Protein AF-A0AA38Y0Q6-F1 (afdb_monomer_lite)

InterPro domains:
  IPR004215 Prokaryotic glutathione synthetase, N-terminal [PF02951] (3-121)
  IPR004218 Prokaryotic glutathione synthetase, ATP-binding [PF02955] (125-298)
  IPR006260 TonB/TolA, C-terminal [TIGR01352] (517-592)
  IPR006284 Glutathione synthetase, prokaryotic [MF_00162] (1-319)
  IPR006284 Glutathione synthetase, prokaryotic [TIGR01380] (3-305)
  IPR011761 ATP-grasp fold [PS50975] (125-311)
  IPR013815 ATP-grasp fold, subdomain 1 [G3DSA:3.30.1490.20] (138-202)
  IPR016185 Pre-ATP-grasp domain superfamily [SSF52440] (3-123)
  IPR037682 TonB, C-terminal [PF03544] (515-583)
  IPR037682 TonB, C-terminal [PS52015] (503-601)

Foldseek 3Di:
DAFEEEEDEDPPVPDDCLWAPVLLLQVLSVVVVHWYKYFDHVQWDADPLFTKTFIWTKDADSDPVAGIDTHHTDIDTAAARYEYEQAYDDQCDPVVLVSLVSVVSSLVRHYAYAQNSVCVVVDQFQVLQVVPVVQAADKDKFLDLVVLQVVQAVLQWKWKAFSRDDQCPLTDIDHPPDPCSSVSSCVRSVNSVGIMMIGRDDPLCQVAWWKWKAALLHTDQKTWGQHDDDPDSDSGVSNVTDTDIDGDDPLNRVSSNVNSVVCNVNRLRIWIWTDRDNHTRTIHSRNDIDQSVNCVVPVDSPSPPCSNNVDRSPCPPPPPPVVVVVVVVVVVVVVVVCCVVVVDDDDDDDDDDDDDDDDDDDDDDDDDDDDDDDDDDDDDDDDDDDDDDDDDDDDDDDDDDDDDPDDDPDDDPPDPDDPDDDPPDDDPDDDDDDDDDDDDDDDDDDDPDDDDPDDPQDPVRVVVVVVVVVVVVVVVVVVVVVPDAAEDEDEPPDPDPQCPVQVVQQQVLLQVLLLVQQDPVLLVVLDKFKWKKKWKAFQQQDTPDIDTPDDRVDVVVRVSSVVSSVVSPRGDGRDDDPRNGGIYIYIWMWIQGSNSGIHTPD

Structure (mmCIF, N/CA/C/O backbone):
data_AF-A0AA38Y0Q6-F1
#
_entry.id   AF-A0AA38Y0Q6-F1
#
loop_
_atom_site.group_PDB
_atom_site.id
_atom_site.type_symbol
_atom_site.label_atom_id
_atom_site.label_alt_id
_atom_site.label_comp_id
_atom_site.label_asym_id
_atom_site.label_entity_id
_atom_site.label_seq_id
_atom_site.pdbx_PDB_ins_code
_atom_site.Cartn_x
_atom_site.Cartn_y
_atom_site.Cartn_z
_atom_site.occupancy
_atom_site.B_iso_or_equiv
_atom_site.auth_seq_id
_atom_site.auth_comp_id
_atom_site.auth_asym_id
_atom_site.auth_atom_id
_atom_site.pdbx_PDB_model_num
ATOM 1 N N . MET A 1 1 ? 2.852 1.461 -31.809 1.00 64.88 1 MET A N 1
ATOM 2 C CA . MET A 1 1 ? 4.323 1.323 -31.913 1.00 64.88 1 MET A CA 1
ATOM 3 C C . MET A 1 1 ? 4.788 0.421 -30.781 1.00 64.88 1 MET A C 1
ATOM 5 O O . MET A 1 1 ? 4.185 0.511 -29.717 1.00 64.88 1 MET A O 1
ATOM 9 N N . PRO A 1 2 ? 5.775 -0.463 -30.990 1.00 82.69 2 PRO A N 1
ATOM 10 C CA . PRO A 1 2 ? 6.328 -1.267 -29.904 1.00 82.69 2 PRO A CA 1
ATOM 11 C C . PRO A 1 2 ? 7.006 -0.355 -28.869 1.00 82.69 2 PRO A C 1
ATOM 13 O O . PRO A 1 2 ? 7.752 0.550 -29.238 1.00 82.69 2 PRO A O 1
ATOM 16 N N . LEU A 1 3 ? 6.704 -0.576 -27.589 1.00 90.69 3 LEU A N 1
ATOM 17 C CA . LEU A 1 3 ? 7.272 0.137 -26.445 1.00 90.69 3 LEU A CA 1
ATOM 18 C C . LEU A 1 3 ? 8.302 -0.750 -25.737 1.00 90.69 3 LEU A C 1
ATOM 20 O O . LEU A 1 3 ? 8.281 -1.975 -25.884 1.00 90.69 3 LEU A O 1
ATOM 24 N N . ASN A 1 4 ? 9.168 -0.128 -24.938 1.00 94.62 4 ASN A N 1
ATOM 25 C CA . ASN A 1 4 ? 10.014 -0.834 -23.979 1.00 94.62 4 ASN A CA 1
ATOM 26 C C . ASN A 1 4 ? 9.347 -0.790 -22.603 1.00 94.62 4 ASN A C 1
ATOM 28 O O . ASN A 1 4 ? 9.290 0.266 -21.976 1.00 94.62 4 ASN A O 1
ATOM 32 N N . VAL A 1 5 ? 8.834 -1.924 -22.139 1.00 96.44 5 VAL A N 1
ATOM 33 C CA . VAL A 1 5 ? 8.235 -2.052 -20.809 1.00 96.44 5 VAL A CA 1
ATOM 34 C C . VAL A 1 5 ? 9.319 -2.493 -19.836 1.00 96.44 5 VAL A C 1
ATOM 36 O O . VAL A 1 5 ? 9.821 -3.612 -19.912 1.00 96.44 5 VAL A O 1
ATOM 39 N N . ILE A 1 6 ? 9.688 -1.599 -18.928 1.00 97.75 6 ILE A N 1
ATOM 40 C CA . ILE A 1 6 ? 10.685 -1.825 -17.888 1.00 97.75 6 ILE A CA 1
ATOM 41 C C . ILE A 1 6 ? 9.940 -2.084 -16.581 1.00 97.75 6 ILE A C 1
ATOM 43 O O . ILE A 1 6 ? 9.161 -1.245 -16.139 1.00 97.75 6 ILE A O 1
ATOM 47 N N . VAL A 1 7 ? 10.154 -3.232 -15.947 1.00 98.12 7 VAL A N 1
ATOM 48 C CA . VAL A 1 7 ? 9.485 -3.581 -14.689 1.00 98.12 7 VAL A CA 1
ATOM 49 C C . VAL A 1 7 ? 10.453 -3.504 -13.512 1.00 98.12 7 VAL A C 1
ATOM 51 O O . VAL A 1 7 ? 11.504 -4.147 -13.509 1.00 98.12 7 VAL A O 1
ATOM 54 N N . VAL A 1 8 ? 10.075 -2.718 -12.504 1.00 98.06 8 VAL A N 1
ATOM 55 C CA . VAL A 1 8 ? 10.705 -2.683 -11.181 1.00 98.06 8 VAL A CA 1
ATOM 56 C C . VAL A 1 8 ? 9.800 -3.475 -10.248 1.00 98.06 8 VAL A C 1
ATOM 58 O O . VAL A 1 8 ? 8.698 -3.035 -9.932 1.00 98.06 8 VAL A O 1
ATOM 61 N N . MET A 1 9 ? 10.230 -4.662 -9.838 1.00 97.12 9 MET A N 1
ATOM 62 C CA . MET A 1 9 ? 9.448 -5.549 -8.977 1.00 97.12 9 MET A CA 1
ATOM 63 C C . MET A 1 9 ? 10.367 -6.393 -8.094 1.00 97.12 9 MET A C 1
ATOM 65 O O . MET A 1 9 ? 11.573 -6.489 -8.340 1.00 97.12 9 MET A O 1
ATOM 69 N N . ASP A 1 10 ? 9.786 -7.038 -7.088 1.00 95.19 10 ASP A N 1
ATOM 70 C CA . ASP A 1 10 ? 10.455 -8.080 -6.313 1.00 95.19 10 ASP A CA 1
ATOM 71 C C . ASP A 1 10 ? 10.914 -9.255 -7.203 1.00 95.19 10 ASP A C 1
ATOM 73 O O . ASP A 1 10 ? 10.505 -9.359 -8.364 1.00 95.19 10 ASP A O 1
ATOM 77 N N . PRO A 1 11 ? 11.810 -10.139 -6.721 1.00 96.62 11 PRO A N 1
ATOM 78 C CA . PRO A 1 11 ? 12.368 -11.210 -7.542 1.00 96.62 11 PRO A CA 1
ATOM 79 C C . PRO A 1 11 ? 11.303 -12.037 -8.279 1.00 96.62 11 PRO A C 1
ATOM 81 O O . PRO A 1 11 ? 10.534 -12.779 -7.665 1.00 96.62 11 PRO A O 1
ATOM 84 N N . ILE A 1 12 ? 11.313 -11.970 -9.618 1.00 96.50 12 ILE A N 1
ATOM 85 C CA . ILE A 1 12 ? 10.355 -12.684 -10.485 1.00 96.50 12 ILE A CA 1
ATOM 86 C C . ILE A 1 12 ? 10.410 -14.211 -10.293 1.00 96.50 12 ILE A C 1
ATOM 88 O O . ILE A 1 12 ? 9.438 -14.916 -10.547 1.00 96.50 12 ILE A O 1
ATOM 92 N N . ALA A 1 13 ? 11.525 -14.727 -9.771 1.00 95.44 13 ALA A N 1
ATOM 93 C CA . ALA A 1 13 ? 11.719 -16.132 -9.423 1.00 95.44 13 ALA A CA 1
ATOM 94 C C . ALA A 1 13 ? 10.832 -16.633 -8.267 1.00 95.44 13 ALA A C 1
ATOM 96 O O . ALA A 1 13 ? 10.746 -17.839 -8.043 1.00 95.44 13 ALA A O 1
ATOM 97 N N . HIS A 1 14 ? 10.213 -15.739 -7.492 1.00 93.88 14 HIS A N 1
ATOM 98 C CA . HIS A 1 14 ? 9.478 -16.099 -6.272 1.00 93.88 14 HIS A CA 1
ATOM 99 C C . HIS A 1 14 ? 7.982 -15.777 -6.331 1.00 93.88 14 HIS A C 1
ATOM 101 O O . HIS A 1 14 ? 7.264 -15.987 -5.351 1.00 93.88 14 HIS A O 1
ATOM 107 N N . ILE A 1 15 ? 7.494 -15.286 -7.471 1.00 94.31 15 ILE A N 1
ATOM 108 C CA . ILE A 1 15 ? 6.085 -14.929 -7.626 1.00 94.31 15 ILE A CA 1
ATOM 109 C C . ILE A 1 15 ? 5.192 -16.167 -7.737 1.00 94.31 15 ILE A C 1
ATOM 111 O O . ILE A 1 15 ? 5.615 -17.255 -8.124 1.00 94.31 15 ILE A O 1
ATOM 115 N N . LYS A 1 16 ? 3.901 -15.976 -7.461 1.00 92.94 16 LYS A N 1
ATOM 116 C CA . LYS A 1 16 ? 2.858 -16.967 -7.744 1.00 92.94 16 LYS A CA 1
ATOM 117 C C . LYS A 1 16 ? 2.083 -16.520 -8.976 1.00 92.94 16 LYS A C 1
ATOM 119 O O . LYS A 1 16 ? 1.148 -15.734 -8.847 1.00 92.94 16 LYS A O 1
ATOM 124 N N . ILE A 1 17 ? 2.437 -17.037 -10.152 1.00 94.06 17 ILE A N 1
ATOM 125 C CA . ILE A 1 17 ? 1.904 -16.566 -11.446 1.00 94.06 17 ILE A CA 1
ATOM 126 C C . ILE A 1 17 ? 0.370 -16.559 -11.541 1.00 94.06 17 ILE A C 1
ATOM 128 O O . ILE A 1 17 ? -0.203 -15.669 -12.160 1.00 94.06 17 ILE A O 1
ATOM 132 N N . ALA A 1 18 ? -0.299 -17.482 -10.841 1.00 89.94 18 ALA A N 1
ATOM 133 C CA . ALA A 1 18 ? -1.759 -17.571 -10.783 1.00 89.94 18 ALA A CA 1
ATOM 134 C C . ALA A 1 18 ? -2.438 -16.412 -10.023 1.00 89.94 18 ALA A C 1
ATOM 136 O O . ALA A 1 18 ? -3.653 -16.268 -10.102 1.00 89.94 18 ALA A O 1
ATOM 137 N N . LYS A 1 19 ? -1.683 -15.613 -9.260 1.00 90.00 19 LYS A N 1
ATOM 138 C CA . LYS A 1 19 ? -2.186 -14.474 -8.465 1.00 90.00 19 LYS A CA 1
ATOM 139 C C . LYS A 1 19 ? -1.477 -13.158 -8.790 1.00 90.00 19 LYS A C 1
ATOM 141 O O . LYS A 1 19 ? -1.944 -12.080 -8.424 1.00 90.00 19 LYS A O 1
ATOM 146 N N . ASP A 1 20 ? -0.327 -13.237 -9.453 1.00 94.06 20 ASP A N 1
ATOM 147 C CA . ASP A 1 20 ? 0.547 -12.094 -9.660 1.00 94.06 20 ASP A CA 1
ATOM 148 C C . ASP A 1 20 ? 0.013 -11.163 -10.760 1.00 94.06 20 ASP A C 1
ATOM 150 O O . ASP A 1 20 ? -0.147 -11.533 -11.927 1.00 94.06 20 ASP A O 1
ATOM 154 N N . THR A 1 21 ? -0.295 -9.931 -10.359 1.00 95.75 21 THR A N 1
ATOM 155 C CA . THR A 1 21 ? -0.834 -8.897 -11.252 1.00 95.75 21 THR A CA 1
ATOM 156 C C . THR A 1 21 ? 0.246 -8.301 -12.149 1.00 95.75 21 THR A C 1
ATOM 158 O O . THR A 1 21 ? -0.024 -8.015 -13.314 1.00 95.75 21 THR A O 1
ATOM 161 N N . THR A 1 22 ? 1.477 -8.172 -11.651 1.00 96.69 22 THR A N 1
ATOM 162 C CA . THR A 1 22 ? 2.618 -7.715 -12.451 1.00 96.69 22 THR A CA 1
ATOM 163 C C . THR A 1 22 ? 2.880 -8.695 -13.594 1.00 96.69 22 THR A C 1
ATOM 165 O O . THR A 1 22 ? 3.061 -8.293 -14.736 1.00 96.69 22 THR A O 1
ATOM 168 N N . PHE A 1 23 ? 2.782 -9.994 -13.332 1.00 96.94 23 PHE A N 1
ATOM 169 C CA . PHE A 1 23 ? 2.920 -11.037 -14.335 1.00 96.94 23 PHE A CA 1
ATOM 170 C C . PHE A 1 23 ? 1.796 -11.015 -15.381 1.00 96.94 23 PHE A C 1
ATOM 172 O O . PHE A 1 23 ? 2.069 -11.187 -16.566 1.00 96.94 23 PHE A O 1
ATOM 179 N N . ALA A 1 24 ? 0.548 -10.738 -14.978 1.00 95.94 24 ALA A N 1
ATOM 180 C CA . ALA A 1 24 ? -0.556 -10.521 -15.922 1.00 95.94 24 ALA A CA 1
ATOM 181 C C . ALA A 1 24 ? -0.271 -9.343 -16.877 1.00 95.94 24 ALA A C 1
ATOM 183 O O . ALA A 1 24 ? -0.475 -9.454 -18.085 1.00 95.94 24 ALA A O 1
ATOM 184 N N . MET A 1 25 ? 0.266 -8.240 -16.342 1.00 96.19 25 MET A N 1
ATOM 185 C CA . MET A 1 25 ? 0.695 -7.077 -17.127 1.00 96.19 25 MET A CA 1
ATOM 186 C C . MET A 1 25 ? 1.821 -7.418 -18.110 1.00 96.19 25 MET A C 1
ATOM 188 O O . MET A 1 25 ? 1.768 -7.002 -19.264 1.00 96.19 25 MET A O 1
ATOM 192 N N . LEU A 1 26 ? 2.812 -8.204 -17.683 1.00 96.62 26 LEU A N 1
ATOM 193 C CA . LEU A 1 26 ? 3.930 -8.620 -18.533 1.00 96.62 26 LEU A CA 1
ATOM 194 C C . LEU A 1 26 ? 3.481 -9.543 -19.673 1.00 96.62 26 LEU A C 1
ATOM 196 O O . LEU A 1 26 ? 3.907 -9.346 -20.810 1.00 96.62 26 LEU A O 1
ATOM 200 N N . LEU A 1 27 ? 2.595 -10.511 -19.404 1.00 96.12 27 LEU A N 1
ATOM 201 C CA . LEU A 1 27 ? 2.034 -11.374 -20.451 1.00 96.12 27 LEU A CA 1
ATOM 202 C C . LEU A 1 27 ? 1.291 -10.560 -21.510 1.00 96.12 27 LEU A C 1
ATOM 204 O O . LEU A 1 27 ? 1.489 -10.771 -22.705 1.00 96.12 27 LEU A O 1
ATOM 208 N N . GLU A 1 28 ? 0.457 -9.616 -21.079 1.00 95.25 28 GLU A N 1
ATOM 209 C CA . GLU A 1 28 ? -0.291 -8.756 -21.990 1.00 95.25 28 GLU A CA 1
ATOM 210 C C . GLU A 1 28 ? 0.638 -7.836 -22.796 1.00 95.25 28 GLU A C 1
ATOM 212 O O . GLU A 1 28 ? 0.472 -7.710 -24.010 1.00 95.25 28 GLU A O 1
ATOM 217 N N . ALA A 1 29 ? 1.652 -7.243 -22.162 1.00 94.50 29 ALA A N 1
ATOM 218 C CA . ALA A 1 29 ? 2.650 -6.429 -22.849 1.00 94.50 29 ALA A CA 1
ATOM 219 C C . ALA A 1 29 ? 3.417 -7.239 -23.913 1.00 94.50 29 ALA A C 1
ATOM 221 O O . ALA A 1 29 ? 3.571 -6.780 -25.048 1.00 94.50 29 ALA A O 1
ATOM 222 N N . GLN A 1 30 ? 3.823 -8.472 -23.592 1.00 95.31 30 GLN A N 1
ATOM 223 C CA . GLN A 1 30 ? 4.460 -9.375 -24.555 1.00 95.31 30 GLN A CA 1
ATOM 224 C C . GLN A 1 30 ? 3.505 -9.754 -25.694 1.00 95.31 30 GLN A C 1
ATOM 226 O O . GLN A 1 30 ? 3.901 -9.753 -26.858 1.00 95.31 30 GLN A O 1
ATOM 231 N N . ARG A 1 31 ? 2.229 -10.022 -25.388 1.00 94.12 31 ARG A N 1
ATOM 232 C CA . ARG A 1 31 ? 1.189 -10.332 -26.384 1.00 94.12 31 ARG A CA 1
ATOM 233 C C . ARG A 1 31 ? 0.981 -9.187 -27.382 1.00 94.12 31 ARG A C 1
ATOM 235 O O . ARG A 1 31 ? 0.676 -9.440 -28.544 1.00 94.12 31 ARG A O 1
ATOM 242 N N . ARG A 1 32 ? 1.173 -7.936 -26.950 1.00 92.06 32 ARG A N 1
ATOM 243 C CA . ARG A 1 32 ? 1.146 -6.730 -27.803 1.00 92.06 32 ARG A CA 1
ATOM 244 C C . ARG A 1 32 ? 2.433 -6.500 -28.601 1.00 92.06 32 ARG A C 1
ATOM 246 O O . ARG A 1 32 ? 2.503 -5.540 -29.367 1.00 92.06 32 ARG A O 1
ATOM 253 N N . GLY A 1 33 ? 3.448 -7.348 -28.434 1.00 93.31 33 GLY A N 1
ATOM 254 C CA . GLY A 1 33 ? 4.743 -7.215 -29.099 1.00 93.31 33 GLY A CA 1
ATOM 255 C C . GLY A 1 33 ? 5.638 -6.126 -28.503 1.00 93.31 33 GLY A C 1
ATOM 256 O O . GLY A 1 33 ? 6.495 -5.593 -29.206 1.00 93.31 33 GLY A O 1
ATOM 257 N N . HIS A 1 34 ? 5.434 -5.745 -27.237 1.00 94.38 34 HIS A N 1
ATOM 258 C CA . HIS A 1 34 ? 6.361 -4.862 -26.527 1.00 94.38 34 HIS A CA 1
ATOM 259 C C . HIS A 1 34 ? 7.610 -5.626 -26.078 1.00 94.38 34 HIS A C 1
ATOM 261 O O . HIS A 1 34 ? 7.542 -6.810 -25.745 1.00 94.38 34 HIS A O 1
ATOM 267 N N . ALA A 1 35 ? 8.749 -4.936 -26.042 1.00 96.31 35 ALA A N 1
ATOM 268 C CA . ALA A 1 35 ? 9.974 -5.489 -25.480 1.00 96.31 35 ALA A CA 1
ATOM 269 C C . ALA A 1 35 ? 9.929 -5.355 -23.956 1.00 96.31 35 ALA A C 1
ATOM 271 O O . ALA A 1 35 ? 9.677 -4.261 -23.446 1.00 96.31 35 ALA A O 1
ATOM 272 N N . LEU A 1 36 ? 10.168 -6.449 -23.234 1.00 98.12 36 LEU A N 1
ATOM 273 C CA . LEU A 1 36 ? 10.165 -6.446 -21.774 1.00 98.12 36 LEU A CA 1
ATOM 274 C C . LEU A 1 36 ? 11.589 -6.401 -21.229 1.00 98.12 36 LEU A C 1
ATOM 276 O O . LEU A 1 36 ? 12.480 -7.093 -21.722 1.00 98.12 36 LEU A O 1
ATOM 280 N N . HIS A 1 37 ? 11.773 -5.634 -20.162 1.00 98.38 37 HIS A N 1
ATOM 281 C CA . HIS A 1 37 ? 13.043 -5.485 -19.464 1.00 98.38 37 HIS A CA 1
ATOM 282 C C . HIS A 1 37 ? 12.818 -5.602 -17.960 1.00 98.38 37 HIS A C 1
ATOM 284 O O . HIS A 1 37 ? 12.039 -4.851 -17.377 1.00 98.38 37 HIS A O 1
ATOM 290 N N . TYR A 1 38 ? 13.510 -6.536 -17.323 1.00 98.69 38 TYR A N 1
ATOM 291 C CA . TYR A 1 38 ? 13.478 -6.735 -15.878 1.00 98.69 38 TYR A CA 1
ATOM 292 C C . TYR A 1 38 ? 14.595 -5.935 -15.212 1.00 98.69 38 TYR A C 1
ATOM 294 O O . TYR A 1 38 ? 15.763 -6.114 -15.560 1.00 98.69 38 TYR A O 1
ATOM 302 N N . VAL A 1 39 ? 14.262 -5.077 -14.249 1.00 98.56 39 VAL A N 1
ATOM 303 C CA . VAL A 1 39 ? 15.258 -4.359 -13.444 1.00 98.56 39 VAL A CA 1
ATOM 304 C C . VAL A 1 39 ? 15.782 -5.290 -12.355 1.00 98.56 39 VAL A C 1
ATOM 306 O O . VAL A 1 39 ? 15.008 -5.867 -11.594 1.00 98.56 39 VAL A O 1
ATOM 309 N N . ARG A 1 40 ? 17.109 -5.423 -12.249 1.00 96.31 40 ARG A N 1
ATOM 310 C CA . ARG A 1 40 ? 17.741 -6.139 -11.133 1.00 96.31 40 ARG A CA 1
ATOM 311 C C . ARG A 1 40 ? 17.288 -5.506 -9.807 1.00 96.31 40 ARG A C 1
ATOM 313 O O . ARG A 1 40 ? 17.331 -4.281 -9.716 1.00 96.31 40 ARG A O 1
ATOM 320 N N . PRO A 1 41 ? 16.932 -6.272 -8.761 1.00 92.88 41 PRO A N 1
ATOM 321 C CA . PRO A 1 41 ? 16.679 -5.699 -7.439 1.00 92.88 41 PRO A CA 1
ATOM 322 C C . PRO A 1 41 ? 17.852 -4.816 -6.976 1.00 92.88 41 PRO A C 1
ATOM 324 O O . PRO A 1 41 ? 19.008 -5.231 -7.072 1.00 92.88 41 PRO A O 1
ATOM 327 N N . GLY A 1 42 ? 17.563 -3.582 -6.544 1.00 93.38 42 GLY A N 1
ATOM 328 C CA . GLY A 1 42 ? 18.587 -2.571 -6.222 1.00 93.38 42 GLY A CA 1
ATOM 329 C C . GLY A 1 42 ? 19.386 -2.069 -7.436 1.00 93.38 42 GLY A C 1
ATOM 330 O O . GLY A 1 42 ? 20.503 -1.582 -7.297 1.00 93.38 42 GLY A O 1
ATOM 331 N N . GLY A 1 43 ? 18.868 -2.266 -8.650 1.00 96.44 43 GLY A N 1
ATOM 332 C CA . GLY A 1 43 ? 19.534 -1.936 -9.908 1.00 96.44 43 GLY A CA 1
ATOM 333 C C . GLY A 1 43 ? 19.266 -0.527 -10.428 1.00 96.44 43 GLY A C 1
ATOM 334 O O . GLY A 1 43 ? 19.875 -0.177 -11.436 1.00 96.44 43 GLY A O 1
ATOM 335 N N . LEU A 1 44 ? 18.377 0.244 -9.791 1.00 98.19 44 LEU A N 1
ATOM 336 C CA . LEU A 1 44 ? 18.139 1.658 -10.095 1.00 98.19 44 LEU A CA 1
ATOM 337 C C . LEU A 1 44 ? 19.306 2.508 -9.580 1.00 98.19 44 LEU A C 1
ATOM 339 O O . LEU A 1 44 ? 19.812 2.269 -8.485 1.00 98.19 44 LEU A O 1
ATOM 343 N N . ALA A 1 45 ? 19.737 3.498 -10.358 1.00 97.88 45 ALA A N 1
ATOM 344 C CA . ALA A 1 45 ? 20.823 4.390 -9.972 1.00 97.88 45 ALA A CA 1
ATOM 345 C C . ALA A 1 45 ? 20.712 5.770 -10.633 1.00 97.88 45 ALA A C 1
ATOM 347 O O . ALA A 1 45 ? 20.053 5.945 -11.661 1.00 97.88 45 ALA A O 1
ATOM 348 N N . LEU A 1 46 ? 21.417 6.743 -10.051 1.00 97.44 46 LEU A N 1
ATOM 349 C CA . LEU A 1 46 ? 21.714 8.031 -10.673 1.00 97.44 46 LEU A CA 1
ATOM 350 C C . LEU A 1 46 ? 23.207 8.108 -10.982 1.00 97.44 46 LEU A C 1
ATOM 352 O O . LEU A 1 46 ? 24.040 8.042 -10.080 1.00 97.44 46 LEU A O 1
ATOM 356 N N . GLU A 1 47 ? 23.543 8.304 -12.250 1.00 96.75 47 GLU A N 1
ATOM 357 C CA . GLU A 1 47 ? 24.917 8.473 -12.714 1.00 96.75 47 GLU A CA 1
ATOM 358 C C . GLU A 1 47 ? 25.057 9.851 -13.356 1.00 96.75 47 GLU A C 1
ATOM 360 O O . GLU A 1 47 ? 24.462 10.125 -14.394 1.00 96.75 47 GLU A O 1
ATOM 365 N N . GLY A 1 48 ? 25.796 10.761 -12.713 1.00 93.44 48 GLY A N 1
ATOM 366 C CA . GLY A 1 48 ? 25.976 12.123 -13.235 1.00 93.44 48 GLY A CA 1
ATOM 367 C C . GLY A 1 48 ? 24.666 12.907 -13.410 1.00 93.44 48 GLY A C 1
ATOM 368 O O . GLY A 1 48 ? 24.586 13.766 -14.280 1.00 93.44 48 GLY A O 1
ATOM 369 N N . GLY A 1 49 ? 23.634 12.597 -12.615 1.00 93.88 49 GLY A N 1
ATOM 370 C CA . GLY A 1 49 ? 22.301 13.206 -12.723 1.00 93.88 49 GLY A CA 1
ATOM 371 C C . GLY A 1 49 ? 21.368 12.536 -13.738 1.00 93.88 49 GLY A C 1
ATOM 372 O O . GLY A 1 49 ? 20.240 12.989 -13.902 1.00 93.88 49 GLY A O 1
ATOM 373 N N . VAL A 1 50 ? 21.805 11.455 -14.387 1.00 97.00 50 VAL A N 1
ATOM 374 C CA . VAL A 1 50 ? 20.999 10.663 -15.322 1.00 97.00 50 VAL A CA 1
ATOM 375 C C . VAL A 1 50 ? 20.462 9.423 -14.615 1.00 97.00 50 VAL A C 1
ATOM 377 O O . VAL A 1 50 ? 21.220 8.696 -13.970 1.00 97.00 50 VAL A O 1
ATOM 380 N N . ALA A 1 51 ? 19.159 9.169 -14.740 1.00 98.31 51 ALA A N 1
ATOM 381 C CA . ALA A 1 51 ? 18.543 7.957 -14.212 1.00 98.31 51 ALA A CA 1
ATOM 382 C C . ALA A 1 51 ? 18.869 6.759 -15.101 1.00 98.31 51 ALA A C 1
ATOM 384 O O . ALA A 1 51 ? 18.593 6.764 -16.305 1.00 98.31 51 ALA A O 1
ATOM 385 N N . VAL A 1 52 ? 19.402 5.708 -14.486 1.00 98.44 52 VAL A N 1
ATOM 386 C CA . VAL A 1 52 ? 19.748 4.457 -15.160 1.00 98.44 52 VAL A CA 1
ATOM 387 C C . VAL A 1 52 ? 19.304 3.243 -14.359 1.00 98.44 52 VAL A C 1
ATOM 389 O O . VAL A 1 52 ? 19.027 3.324 -13.161 1.00 98.44 52 VAL A O 1
ATOM 392 N N . ALA A 1 53 ? 19.245 2.098 -15.032 1.00 98.31 53 ALA A N 1
ATOM 393 C CA . ALA A 1 53 ? 18.955 0.814 -14.424 1.00 98.31 53 ALA A CA 1
ATOM 394 C C . ALA A 1 53 ? 19.841 -0.296 -14.993 1.00 98.31 53 ALA A C 1
ATOM 396 O O . ALA A 1 53 ? 20.172 -0.306 -16.178 1.00 98.31 53 ALA A O 1
ATOM 397 N N . TRP A 1 54 ? 20.168 -1.283 -14.164 1.00 98.25 54 TRP A N 1
ATOM 398 C CA . TRP A 1 54 ? 20.681 -2.571 -14.630 1.00 98.25 54 TRP A CA 1
ATOM 399 C C . TRP A 1 54 ? 19.509 -3.473 -15.005 1.00 98.25 54 TRP A C 1
ATOM 401 O O . TRP A 1 54 ? 18.830 -4.005 -14.122 1.00 98.25 54 TRP A O 1
ATOM 411 N N . THR A 1 55 ? 19.266 -3.63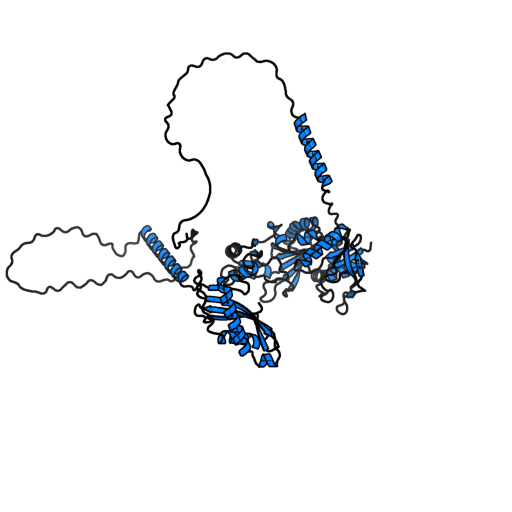9 -16.304 1.00 98.50 55 THR A N 1
ATOM 412 C CA . THR A 1 55 ? 18.125 -4.398 -16.829 1.00 98.50 55 THR A CA 1
ATOM 413 C C . THR A 1 55 ? 18.561 -5.629 -17.605 1.00 98.50 55 THR A C 1
ATOM 415 O O . THR A 1 55 ? 19.633 -5.640 -18.200 1.00 98.50 55 THR A O 1
ATOM 418 N N . ALA A 1 56 ? 17.723 -6.660 -17.629 1.00 98.50 56 ALA A N 1
ATOM 419 C CA . ALA A 1 56 ? 17.869 -7.813 -18.513 1.00 98.50 56 ALA A CA 1
ATOM 420 C C . ALA A 1 56 ? 16.635 -7.922 -19.423 1.00 98.50 56 ALA A C 1
ATOM 422 O O . ALA A 1 56 ? 15.520 -7.728 -18.926 1.00 98.50 56 ALA A O 1
ATOM 423 N N . PRO A 1 57 ? 16.791 -8.257 -20.719 1.00 98.50 57 PRO A N 1
ATOM 424 C CA . PRO A 1 57 ? 15.661 -8.635 -21.561 1.00 98.50 57 PRO A CA 1
ATOM 425 C C . PRO A 1 57 ? 14.869 -9.762 -20.898 1.00 98.50 57 PRO A C 1
ATOM 427 O O . PRO A 1 57 ? 15.463 -10.715 -20.390 1.00 98.50 57 PRO A O 1
ATOM 430 N N . LEU A 1 58 ? 13.547 -9.639 -20.892 1.00 98.50 58 LEU A N 1
ATOM 431 C CA . LEU A 1 58 ? 12.644 -10.567 -20.225 1.00 98.50 58 LEU A CA 1
ATOM 432 C C . LEU A 1 58 ? 11.709 -11.218 -21.247 1.00 98.50 58 LEU A C 1
ATOM 434 O O . LEU A 1 58 ? 11.115 -10.542 -22.084 1.00 98.50 58 LEU A O 1
ATOM 438 N N . GLN A 1 59 ? 11.537 -12.529 -21.134 1.00 98.38 59 GLN A N 1
ATOM 439 C CA . GLN A 1 59 ? 10.414 -13.241 -21.737 1.00 98.38 59 GLN A CA 1
ATOM 440 C C . GLN A 1 59 ? 9.593 -13.899 -20.639 1.00 98.38 59 GLN A C 1
ATOM 442 O O . GLN A 1 59 ? 10.145 -14.386 -19.653 1.00 98.38 59 GLN A O 1
ATOM 447 N N . VAL A 1 60 ? 8.276 -13.918 -20.809 1.00 98.00 60 VAL A N 1
ATOM 448 C CA . VAL A 1 60 ? 7.334 -14.520 -19.862 1.00 98.00 60 VAL A CA 1
ATOM 449 C C . VAL A 1 60 ? 6.439 -15.540 -20.552 1.00 98.00 60 VAL A C 1
ATOM 451 O O . VAL A 1 60 ? 6.059 -15.379 -21.712 1.00 98.00 60 VAL A O 1
ATOM 454 N N . ARG A 1 61 ? 6.099 -16.613 -19.842 1.00 97.38 61 ARG A N 1
ATOM 455 C CA . ARG A 1 61 ? 5.235 -17.701 -20.320 1.00 97.38 61 ARG A CA 1
ATOM 456 C C . ARG A 1 61 ? 4.281 -18.087 -19.205 1.00 97.38 61 ARG A C 1
ATOM 458 O O . ARG A 1 61 ? 4.726 -18.238 -18.076 1.00 97.38 61 ARG A O 1
ATOM 465 N N . ASP A 1 62 ? 2.996 -18.269 -19.494 1.00 95.31 62 ASP A N 1
ATOM 466 C CA . ASP A 1 62 ? 2.026 -18.699 -18.473 1.00 95.31 62 ASP A CA 1
ATOM 467 C C . ASP A 1 62 ? 2.158 -20.211 -18.195 1.00 95.31 62 ASP A C 1
ATOM 469 O O . ASP A 1 62 ? 1.267 -21.004 -18.485 1.00 95.31 62 ASP A O 1
ATOM 473 N N . ASP A 1 63 ? 3.334 -20.611 -17.704 1.00 95.06 63 ASP A N 1
ATOM 474 C CA . ASP A 1 63 ? 3.747 -21.989 -17.449 1.00 95.06 63 ASP A CA 1
ATOM 475 C C . ASP A 1 63 ? 4.438 -22.089 -16.074 1.00 95.06 63 ASP A C 1
ATOM 477 O O . ASP A 1 63 ? 5.538 -21.554 -15.896 1.00 95.06 63 ASP A O 1
ATOM 481 N N . PRO A 1 64 ? 3.844 -22.799 -15.096 1.00 92.12 64 PRO A N 1
ATOM 482 C CA . PRO A 1 64 ? 4.450 -23.020 -13.785 1.00 92.12 64 PRO A CA 1
ATOM 483 C C . PRO A 1 64 ? 5.823 -23.711 -13.811 1.00 92.12 64 PRO A C 1
ATOM 485 O O . PRO A 1 64 ? 6.547 -23.611 -12.824 1.00 92.12 64 PRO A O 1
ATOM 488 N N . ALA A 1 65 ? 6.194 -24.420 -14.883 1.00 91.88 65 ALA A N 1
ATOM 489 C CA . ALA A 1 65 ? 7.496 -25.081 -14.998 1.00 91.88 65 ALA A CA 1
ATOM 490 C C . ALA A 1 65 ? 8.629 -24.131 -15.432 1.00 91.88 65 ALA A C 1
ATOM 492 O O . ALA A 1 65 ? 9.804 -24.459 -15.274 1.00 91.88 65 ALA A O 1
ATOM 493 N N . GLY A 1 66 ? 8.294 -22.956 -15.971 1.00 94.00 66 GLY A N 1
ATOM 494 C CA . GLY A 1 66 ? 9.266 -22.045 -16.570 1.00 94.00 66 GLY A CA 1
ATOM 495 C C . GLY A 1 66 ? 8.629 -20.732 -17.007 1.00 94.00 66 GLY A C 1
ATOM 496 O O . GLY A 1 66 ? 8.558 -20.432 -18.202 1.00 94.00 66 GLY A O 1
ATOM 497 N N . TRP A 1 67 ? 8.171 -19.941 -16.034 1.00 97.56 67 TRP A N 1
ATOM 498 C CA . TRP A 1 67 ? 7.340 -18.767 -16.310 1.00 97.56 67 TRP A CA 1
ATOM 499 C C . TRP A 1 67 ? 8.099 -17.528 -16.780 1.00 97.56 67 TRP A C 1
ATOM 501 O O . TRP A 1 67 ? 7.480 -16.561 -17.227 1.00 97.56 67 TRP A O 1
ATOM 511 N N . TYR A 1 68 ? 9.428 -17.533 -16.695 1.00 98.25 68 TYR A N 1
ATOM 512 C CA . TYR A 1 68 ? 10.254 -16.413 -17.122 1.00 98.25 68 TYR A CA 1
ATOM 513 C C . TYR A 1 68 ? 11.608 -16.865 -17.672 1.00 98.25 68 TYR A C 1
ATOM 515 O O . TYR A 1 68 ? 12.101 -17.947 -17.355 1.00 98.25 68 TYR A O 1
ATOM 523 N N . GLU A 1 69 ? 12.217 -16.008 -18.482 1.00 98.19 69 GLU A N 1
ATOM 524 C CA . GLU A 1 69 ? 13.576 -16.158 -18.993 1.00 98.19 69 GLU A CA 1
ATOM 525 C C . GLU A 1 69 ? 14.247 -14.783 -19.029 1.00 98.19 69 GLU A C 1
ATOM 527 O O . GLU A 1 69 ? 13.668 -13.824 -19.544 1.00 98.19 69 GLU A O 1
ATOM 532 N N . LEU A 1 70 ? 15.443 -14.681 -18.442 1.00 98.12 70 LEU A N 1
ATOM 533 C CA . LEU A 1 70 ? 16.225 -13.445 -18.389 1.00 98.12 70 LEU A CA 1
ATOM 534 C C . LEU A 1 70 ? 17.455 -13.564 -19.283 1.00 98.12 70 LEU A C 1
ATOM 536 O O . LEU A 1 70 ? 18.203 -14.538 -19.194 1.00 98.12 70 LEU A O 1
ATOM 540 N N . GLY A 1 71 ? 17.686 -12.537 -20.096 1.00 98.12 71 GLY A N 1
ATOM 541 C CA . GLY A 1 71 ? 18.948 -12.347 -20.801 1.00 98.12 71 GLY A CA 1
ATOM 542 C C . GLY A 1 71 ? 20.071 -11.851 -19.883 1.00 98.12 71 GLY A C 1
ATOM 543 O O . GLY A 1 71 ? 19.952 -11.805 -18.657 1.00 98.12 71 GLY A O 1
ATOM 544 N N . ALA A 1 72 ? 21.181 -11.433 -20.490 1.00 97.88 72 ALA A N 1
ATOM 545 C CA . ALA A 1 72 ? 22.272 -10.803 -19.756 1.00 97.88 72 ALA A CA 1
ATOM 546 C C . ALA A 1 72 ? 21.860 -9.412 -19.250 1.00 97.88 72 ALA A C 1
ATOM 548 O O . ALA A 1 72 ? 21.199 -8.654 -19.961 1.00 97.88 72 ALA A O 1
ATOM 549 N N . PHE A 1 73 ? 22.287 -9.069 -18.033 1.00 98.38 73 PHE A N 1
ATOM 550 C CA . PHE A 1 73 ? 22.087 -7.728 -17.498 1.00 98.38 73 PHE A CA 1
ATOM 551 C C . PHE A 1 73 ? 22.999 -6.718 -18.197 1.00 98.38 73 PHE A C 1
ATOM 553 O O . PHE A 1 73 ? 24.204 -6.935 -18.326 1.00 98.38 73 PHE A O 1
ATOM 560 N N . SER A 1 74 ? 22.429 -5.580 -18.571 1.00 97.94 74 SER A N 1
ATOM 561 C CA . SER A 1 74 ? 23.122 -4.437 -19.155 1.00 97.94 74 SER A CA 1
ATOM 562 C C . SER A 1 74 ? 22.636 -3.132 -18.535 1.00 97.94 74 SER A C 1
ATOM 564 O O . SER A 1 74 ? 21.528 -3.046 -18.004 1.00 97.94 74 SER A O 1
ATOM 566 N N . ARG A 1 75 ? 23.471 -2.098 -18.615 1.00 97.81 75 ARG A N 1
ATOM 567 C CA . ARG A 1 75 ? 23.095 -0.739 -18.228 1.00 97.81 75 ARG A CA 1
ATOM 568 C C . ARG A 1 75 ? 22.121 -0.158 -19.255 1.00 97.81 75 ARG A C 1
ATOM 570 O O . ARG A 1 75 ? 22.439 -0.120 -20.441 1.00 97.81 75 ARG A O 1
ATOM 577 N N . THR A 1 76 ? 20.998 0.358 -18.777 1.00 97.81 76 THR A N 1
ATOM 578 C CA . THR A 1 76 ? 19.952 1.003 -19.575 1.00 97.81 76 THR A CA 1
ATOM 579 C C . THR A 1 76 ? 19.684 2.394 -19.023 1.00 97.81 76 THR A C 1
ATOM 581 O O . THR A 1 76 ? 19.491 2.567 -17.822 1.00 97.81 76 THR A O 1
ATOM 584 N N . GLU A 1 77 ? 19.683 3.390 -19.900 1.00 97.81 77 GLU A N 1
ATOM 585 C CA . GLU A 1 77 ? 19.314 4.764 -19.565 1.00 97.81 77 GLU A CA 1
ATOM 586 C C . GLU A 1 77 ? 17.810 4.971 -19.744 1.00 97.81 77 GLU A C 1
ATOM 588 O O . GLU A 1 77 ? 17.215 4.440 -20.691 1.00 97.81 77 GLU A O 1
ATOM 593 N N . PHE A 1 78 ? 17.191 5.720 -18.829 1.00 97.44 78 PHE A N 1
ATOM 594 C CA . PHE A 1 78 ? 15.769 6.017 -18.926 1.00 97.44 78 PHE A CA 1
ATOM 595 C C . PHE A 1 78 ? 15.480 7.165 -19.900 1.00 97.44 78 PHE A C 1
ATOM 597 O O . PHE A 1 78 ? 16.176 8.176 -19.897 1.00 97.44 78 PHE A O 1
ATOM 604 N N . GLY A 1 79 ? 14.422 7.038 -20.704 1.00 93.88 79 GLY A N 1
ATOM 605 C CA . GLY A 1 79 ? 14.061 8.052 -21.694 1.00 93.88 79 GLY A CA 1
ATOM 606 C C . GLY A 1 79 ? 12.750 7.786 -22.448 1.00 93.88 79 GLY A C 1
ATOM 607 O O . GLY A 1 79 ? 11.960 6.924 -22.052 1.00 93.88 79 GLY A O 1
ATOM 608 N N . PRO A 1 80 ? 12.493 8.522 -23.548 1.00 92.31 80 PRO A N 1
ATOM 609 C CA . PRO A 1 80 ? 11.255 8.416 -24.318 1.00 92.31 80 PRO A CA 1
ATOM 610 C C . PRO A 1 80 ? 11.019 7.015 -24.900 1.00 92.31 80 PRO A C 1
ATOM 612 O O . PRO A 1 80 ? 11.953 6.300 -25.253 1.00 92.31 80 PRO A O 1
ATOM 615 N N . GLY A 1 81 ? 9.747 6.629 -25.048 1.00 89.50 81 GLY A N 1
ATOM 616 C CA . GLY A 1 81 ? 9.362 5.315 -25.594 1.00 89.50 81 GLY A CA 1
ATOM 617 C C . GLY A 1 81 ? 9.497 4.151 -24.603 1.00 89.50 81 GLY A C 1
ATOM 618 O O . GLY A 1 81 ? 9.312 2.990 -24.984 1.00 89.50 81 GLY A O 1
ATOM 619 N N . GLN A 1 82 ? 9.800 4.455 -23.340 1.00 94.00 82 GLN A N 1
ATOM 620 C CA . GLN A 1 82 ? 9.827 3.499 -22.241 1.00 94.00 82 GLN A CA 1
ATOM 621 C C . GLN A 1 82 ? 8.622 3.694 -21.317 1.00 94.00 82 GLN A C 1
ATOM 623 O O . GLN A 1 82 ? 8.254 4.821 -20.979 1.00 94.00 82 GLN A O 1
ATOM 628 N N . VAL A 1 83 ? 8.038 2.583 -20.876 1.00 95.19 83 VAL A N 1
ATOM 629 C CA . VAL A 1 83 ? 7.024 2.533 -19.819 1.00 95.19 83 VAL A CA 1
ATOM 630 C C . VAL A 1 83 ? 7.640 1.810 -18.637 1.00 95.19 83 VAL A C 1
ATOM 632 O O . VAL A 1 83 ? 8.064 0.667 -18.777 1.00 95.19 83 VAL A O 1
ATOM 635 N N . VAL A 1 84 ? 7.701 2.464 -17.482 1.00 96.88 84 VAL A N 1
ATOM 636 C CA . VAL A 1 84 ? 8.291 1.890 -16.272 1.00 96.88 84 VAL A CA 1
ATOM 637 C C . VAL A 1 84 ? 7.178 1.495 -15.314 1.00 96.88 84 VAL A C 1
ATOM 639 O O . VAL A 1 84 ? 6.479 2.356 -14.789 1.00 96.88 84 VAL A O 1
ATOM 642 N N . LEU A 1 85 ? 7.005 0.200 -15.079 1.00 97.00 85 LEU A N 1
ATOM 643 C CA . LEU A 1 85 ? 6.053 -0.327 -14.108 1.00 97.00 85 LEU A CA 1
ATOM 644 C C . LEU A 1 85 ? 6.740 -0.410 -12.739 1.00 97.00 85 LEU A C 1
ATOM 646 O O . LEU A 1 85 ? 7.535 -1.321 -12.503 1.00 97.00 85 LEU A O 1
ATOM 650 N N . MET A 1 86 ? 6.433 0.528 -11.840 1.00 96.81 86 MET A N 1
ATOM 651 C CA . MET A 1 86 ? 6.854 0.470 -10.439 1.00 96.81 86 MET A CA 1
ATOM 652 C C . MET A 1 86 ? 5.893 -0.442 -9.675 1.00 96.81 86 MET A C 1
ATOM 654 O O . MET A 1 86 ? 4.788 -0.049 -9.309 1.00 96.81 86 MET A O 1
ATOM 658 N N . ARG A 1 87 ? 6.304 -1.697 -9.504 1.00 96.56 87 ARG A N 1
ATOM 659 C CA . ARG A 1 87 ? 5.507 -2.817 -8.987 1.00 96.56 87 ARG A CA 1
ATOM 660 C C . ARG A 1 87 ? 6.202 -3.550 -7.839 1.00 96.56 87 ARG A C 1
ATOM 662 O O . ARG A 1 87 ? 5.898 -4.710 -7.578 1.00 96.56 87 ARG A O 1
ATOM 669 N N . LYS A 1 88 ? 7.153 -2.887 -7.180 1.00 94.50 88 LYS A N 1
ATOM 670 C CA . LYS A 1 88 ? 7.743 -3.351 -5.924 1.00 94.50 88 LYS A CA 1
ATOM 671 C C . LYS A 1 88 ? 6.659 -3.362 -4.847 1.00 94.50 88 LYS A C 1
ATOM 673 O O . LYS A 1 88 ? 5.901 -2.396 -4.726 1.00 94.50 88 LYS A O 1
ATOM 678 N N . ASP A 1 89 ? 6.577 -4.442 -4.086 1.00 90.94 89 ASP A N 1
ATOM 679 C CA . ASP A 1 89 ? 5.611 -4.551 -3.005 1.00 90.94 89 ASP A CA 1
ATOM 680 C C . ASP A 1 89 ? 6.017 -3.658 -1.812 1.00 90.94 89 ASP A C 1
ATOM 682 O O . ASP A 1 89 ? 7.204 -3.398 -1.593 1.00 90.94 89 ASP A O 1
ATOM 686 N N . PRO A 1 90 ? 5.047 -3.177 -1.010 1.00 87.12 90 PRO A N 1
ATOM 687 C CA . PRO A 1 90 ? 5.330 -2.533 0.272 1.00 87.12 90 PRO A CA 1
ATOM 688 C C . PRO A 1 90 ? 6.193 -3.402 1.217 1.00 87.12 90 PRO A C 1
ATOM 690 O O . PRO A 1 90 ? 6.210 -4.629 1.093 1.00 87.12 90 PRO A O 1
ATOM 693 N N . PRO A 1 91 ? 6.840 -2.821 2.245 1.00 88.25 91 PRO A N 1
ATOM 694 C CA . PRO A 1 91 ? 6.591 -1.497 2.820 1.00 88.25 91 PRO A CA 1
ATOM 695 C C . PRO A 1 91 ? 7.127 -0.338 1.973 1.00 88.25 91 PRO A C 1
ATOM 697 O O . PRO A 1 91 ? 8.109 -0.477 1.253 1.00 88.25 91 PRO A O 1
ATOM 700 N N . VAL A 1 92 ? 6.494 0.832 2.104 1.00 89.69 92 VAL A N 1
ATOM 701 C CA . VAL A 1 92 ? 7.049 2.099 1.599 1.00 89.69 92 VAL A CA 1
ATOM 702 C C . VAL A 1 92 ? 8.059 2.605 2.627 1.00 89.69 92 VAL A C 1
ATOM 704 O O . VAL A 1 92 ? 7.734 3.402 3.508 1.00 89.69 92 VAL A O 1
ATOM 707 N N . ASP A 1 93 ? 9.260 2.045 2.572 1.00 89.69 93 ASP A N 1
ATOM 708 C CA . ASP A 1 93 ? 10.397 2.413 3.411 1.00 89.69 93 ASP A CA 1
ATOM 709 C C . ASP A 1 93 ? 11.274 3.489 2.744 1.00 89.69 93 ASP A C 1
ATOM 711 O O . ASP A 1 93 ? 10.920 4.060 1.710 1.00 89.69 93 ASP A O 1
ATOM 715 N N . ALA A 1 94 ? 12.413 3.813 3.365 1.00 91.75 94 ALA A N 1
ATOM 716 C CA . ALA A 1 94 ? 13.334 4.813 2.829 1.00 91.75 94 ALA A CA 1
ATOM 717 C C . ALA A 1 94 ? 13.855 4.432 1.433 1.00 91.75 94 ALA A C 1
ATOM 719 O O . ALA A 1 94 ? 13.917 5.296 0.562 1.00 91.75 94 ALA A O 1
ATOM 720 N N . GLU A 1 95 ? 14.143 3.150 1.195 1.00 93.81 95 GLU A N 1
ATOM 721 C CA . GLU A 1 95 ? 14.645 2.670 -0.096 1.00 93.81 95 GLU A CA 1
ATOM 722 C C . GLU A 1 95 ? 13.575 2.778 -1.186 1.00 93.81 95 GLU A C 1
ATOM 724 O O . GLU A 1 95 ? 13.866 3.261 -2.277 1.00 93.81 95 GLU A O 1
ATOM 729 N N . TYR A 1 96 ? 12.312 2.455 -0.880 1.00 95.00 96 TYR A N 1
ATOM 730 C CA . TYR A 1 96 ? 11.198 2.698 -1.801 1.00 95.00 96 TYR A CA 1
ATOM 731 C C . TYR A 1 96 ? 11.091 4.189 -2.164 1.00 95.00 96 TYR A C 1
ATOM 733 O O . TYR A 1 96 ? 10.875 4.552 -3.323 1.00 95.00 96 TYR A O 1
ATOM 741 N N . VAL A 1 97 ? 11.256 5.080 -1.178 1.00 95.50 97 VAL A N 1
ATOM 742 C CA . VAL A 1 97 ? 11.247 6.531 -1.410 1.00 95.50 97 VAL A CA 1
ATOM 743 C C . VAL A 1 97 ? 12.418 6.949 -2.303 1.00 95.50 97 VAL A C 1
ATOM 745 O O . VAL A 1 97 ? 12.200 7.718 -3.239 1.00 95.50 97 VAL A O 1
ATOM 748 N N . TYR A 1 98 ? 13.627 6.437 -2.081 1.00 96.81 98 TYR A N 1
ATOM 749 C CA . TYR A 1 98 ? 14.784 6.734 -2.932 1.00 96.81 98 TYR A CA 1
ATOM 750 C C . TYR A 1 98 ? 14.597 6.219 -4.361 1.00 96.81 98 TYR A C 1
ATOM 752 O O . TYR A 1 98 ? 14.815 6.978 -5.307 1.00 96.81 98 TYR A O 1
ATOM 760 N N . ASP A 1 99 ? 14.079 5.002 -4.536 1.00 97.69 99 ASP A N 1
ATOM 761 C CA . ASP A 1 99 ? 13.728 4.453 -5.849 1.00 97.69 99 ASP A CA 1
ATOM 762 C C . ASP A 1 99 ? 12.776 5.401 -6.597 1.00 97.69 99 ASP A C 1
ATOM 764 O O . ASP A 1 99 ? 12.993 5.720 -7.768 1.00 97.69 99 ASP A O 1
ATOM 768 N N . THR A 1 100 ? 11.759 5.947 -5.917 1.00 97.50 100 THR A N 1
ATOM 769 C CA . THR A 1 100 ? 10.834 6.905 -6.548 1.00 97.50 100 THR A CA 1
ATOM 770 C C . THR A 1 100 ? 11.510 8.218 -6.962 1.00 97.50 100 THR A C 1
ATOM 772 O O . THR A 1 100 ? 11.082 8.840 -7.930 1.00 97.50 100 THR A O 1
ATOM 775 N N . GLN A 1 101 ? 12.565 8.657 -6.272 1.00 97.88 101 GLN A N 1
ATOM 776 C CA . GLN A 1 101 ? 13.314 9.867 -6.636 1.00 97.88 101 GLN A CA 1
ATOM 777 C C . GLN A 1 101 ? 14.186 9.632 -7.875 1.00 97.88 101 GLN A C 1
ATOM 779 O O . GLN A 1 101 ? 14.265 10.500 -8.743 1.00 97.88 101 GLN A O 1
ATOM 784 N N . VAL A 1 102 ? 14.783 8.442 -8.009 1.00 98.31 102 VAL A N 1
ATOM 785 C CA . VAL A 1 102 ? 15.453 8.030 -9.256 1.00 98.31 102 VAL A CA 1
ATOM 786 C C . VAL A 1 102 ? 14.441 7.983 -10.404 1.00 98.31 102 VAL A C 1
ATOM 788 O O . VAL A 1 102 ? 14.703 8.486 -11.498 1.00 98.31 102 VAL A O 1
ATOM 791 N N . LEU A 1 103 ? 13.251 7.435 -10.148 1.00 98.19 103 LEU A N 1
ATOM 792 C CA . LEU A 1 103 ? 12.185 7.351 -11.142 1.00 98.19 103 LEU A CA 1
ATOM 793 C C . LEU A 1 103 ? 11.587 8.715 -11.521 1.00 98.19 103 LEU A C 1
ATOM 795 O O . LEU A 1 103 ? 11.110 8.857 -12.644 1.00 98.19 103 LEU A O 1
ATOM 799 N N . ASP A 1 104 ? 11.641 9.736 -10.663 1.00 97.62 104 ASP A N 1
ATOM 800 C CA . ASP A 1 104 ? 11.282 11.104 -11.069 1.00 97.62 104 ASP A CA 1
ATOM 801 C C . ASP A 1 104 ? 12.252 11.662 -12.106 1.00 97.62 104 ASP A C 1
ATOM 803 O O . ASP A 1 104 ? 11.829 12.306 -13.066 1.00 97.62 104 ASP A O 1
ATOM 807 N N . VAL A 1 105 ? 13.550 11.392 -11.947 1.00 97.88 105 VAL A N 1
ATOM 808 C CA . VAL A 1 105 ? 14.554 11.781 -12.944 1.00 97.88 105 VAL A CA 1
ATOM 809 C C . VAL A 1 105 ? 14.317 11.022 -14.253 1.00 97.88 105 VAL A C 1
ATOM 811 O O . VAL A 1 105 ? 14.367 11.625 -15.324 1.00 97.88 105 VAL A O 1
ATOM 814 N N . ALA A 1 106 ? 13.961 9.734 -14.184 1.00 97.44 106 ALA A N 1
ATOM 815 C CA . ALA A 1 106 ? 13.550 8.957 -15.357 1.00 97.44 106 ALA A CA 1
ATOM 816 C C . ALA A 1 106 ? 12.307 9.555 -16.044 1.00 97.44 106 ALA A C 1
ATOM 818 O O . ALA A 1 106 ? 12.270 9.687 -17.270 1.00 97.44 106 ALA A O 1
ATOM 819 N N . ALA A 1 107 ? 11.303 9.961 -15.262 1.00 95.94 107 ALA A N 1
ATOM 820 C CA . ALA A 1 107 ? 10.097 10.599 -15.776 1.00 95.94 107 ALA A CA 1
ATOM 821 C C . ALA A 1 107 ? 10.402 11.953 -16.436 1.00 95.94 107 ALA A C 1
ATOM 823 O O . ALA A 1 107 ? 9.898 12.241 -17.522 1.00 95.94 107 ALA A O 1
ATOM 824 N N . ALA A 1 108 ? 11.278 12.760 -15.830 1.00 95.69 108 ALA A N 1
ATOM 825 C CA . ALA A 1 108 ? 11.741 14.028 -16.390 1.00 95.69 108 ALA A CA 1
ATOM 826 C C . ALA A 1 108 ? 12.539 13.847 -17.695 1.00 95.69 108 ALA A C 1
ATOM 828 O O . ALA A 1 108 ? 12.472 14.707 -18.573 1.00 95.69 108 ALA A O 1
ATOM 829 N N . ALA A 1 109 ? 13.239 12.718 -17.852 1.00 94.81 109 ALA A N 1
ATOM 830 C CA . ALA A 1 109 ? 13.911 12.324 -19.092 1.00 94.81 109 ALA A CA 1
ATOM 831 C C . ALA A 1 109 ? 12.945 11.801 -20.180 1.00 94.81 109 ALA A C 1
ATOM 833 O O . ALA A 1 109 ? 13.363 11.548 -21.309 1.00 94.81 109 ALA A O 1
ATOM 834 N N . GLY A 1 110 ? 11.647 11.666 -19.879 1.00 92.94 110 GLY A N 1
ATOM 835 C CA . GLY A 1 110 ? 10.603 11.297 -20.838 1.00 92.94 110 GLY A CA 1
ATOM 836 C C . GLY A 1 110 ? 10.097 9.856 -20.738 1.00 92.94 110 GLY A C 1
ATOM 837 O O . GLY A 1 110 ? 9.262 9.466 -21.558 1.00 92.94 110 GLY A O 1
ATOM 838 N N . ALA A 1 111 ? 10.552 9.069 -19.755 1.00 95.00 111 ALA A N 1
ATOM 839 C CA . ALA A 1 111 ? 9.975 7.753 -19.483 1.00 95.00 111 ALA A CA 1
ATOM 840 C C . ALA A 1 111 ? 8.574 7.888 -18.858 1.00 95.00 111 ALA A C 1
ATOM 842 O O . ALA A 1 111 ? 8.318 8.765 -18.032 1.00 95.00 111 ALA A O 1
ATOM 843 N N . CYS A 1 112 ? 7.643 7.002 -19.210 1.00 93.94 112 CYS A N 1
ATOM 844 C CA . CYS A 1 112 ? 6.322 6.983 -18.588 1.00 93.94 112 CYS A CA 1
ATOM 845 C C . CYS A 1 112 ? 6.311 6.039 -17.381 1.00 93.94 112 CYS A C 1
ATOM 847 O O . CYS A 1 112 ? 6.144 4.831 -17.541 1.00 93.94 112 CYS A O 1
ATOM 849 N N . VAL A 1 113 ? 6.457 6.580 -16.171 1.00 95.88 113 VAL A N 1
ATOM 850 C CA . VAL A 1 113 ? 6.435 5.779 -14.937 1.00 95.88 113 VAL A CA 1
ATOM 851 C C . VAL A 1 113 ? 5.005 5.584 -14.423 1.00 95.88 113 VAL A C 1
ATOM 853 O O . VAL A 1 113 ? 4.226 6.535 -14.327 1.00 95.88 113 VAL A O 1
ATOM 856 N N . VAL A 1 114 ? 4.659 4.338 -14.102 1.00 94.81 114 VAL A N 1
ATOM 857 C CA . VAL A 1 114 ? 3.339 3.905 -13.643 1.00 94.81 114 VAL A CA 1
ATOM 858 C C . VAL A 1 114 ? 3.483 3.185 -12.298 1.00 94.81 114 VAL A C 1
ATOM 860 O O . VAL A 1 114 ? 4.075 2.112 -12.242 1.00 94.81 114 VAL A O 1
ATOM 863 N N . ASN A 1 115 ? 2.940 3.701 -11.195 1.00 95.12 115 ASN A N 1
ATOM 864 C CA . ASN A 1 115 ? 2.300 5.015 -11.022 1.00 95.12 115 ASN A CA 1
ATOM 865 C C . ASN A 1 115 ? 3.313 6.176 -10.965 1.00 95.12 115 ASN A C 1
ATOM 867 O O . ASN A 1 115 ? 4.518 5.951 -10.884 1.00 95.12 115 ASN A O 1
ATOM 871 N N . ASN A 1 116 ? 2.819 7.422 -10.994 1.00 95.25 116 ASN A N 1
ATOM 872 C CA . ASN A 1 116 ? 3.667 8.611 -10.862 1.00 95.25 116 ASN A CA 1
ATOM 873 C C . ASN A 1 116 ? 4.524 8.555 -9.565 1.00 95.25 116 ASN A C 1
ATOM 875 O O . ASN A 1 116 ? 3.950 8.385 -8.485 1.00 95.25 116 ASN A O 1
ATOM 879 N N . PRO A 1 117 ? 5.860 8.735 -9.625 1.00 96.25 117 PRO A N 1
ATOM 880 C CA . PRO A 1 117 ? 6.724 8.541 -8.458 1.00 96.25 117 PRO A CA 1
ATOM 881 C C . PRO A 1 117 ? 6.497 9.566 -7.342 1.00 96.25 117 PRO A C 1
ATOM 883 O O . PRO A 1 117 ? 6.487 9.197 -6.168 1.00 96.25 117 PRO A O 1
ATOM 886 N N . GLN A 1 118 ? 6.239 10.831 -7.683 1.00 94.94 118 GLN A N 1
ATOM 887 C CA . GLN A 1 118 ? 5.836 11.837 -6.702 1.00 94.94 118 GLN A CA 1
ATOM 888 C C . GLN A 1 118 ? 4.538 11.444 -5.993 1.00 94.94 118 GLN A C 1
ATOM 890 O O . GLN A 1 118 ? 4.472 11.486 -4.765 1.00 94.94 118 GLN A O 1
ATOM 895 N N . GLY A 1 119 ? 3.525 11.004 -6.740 1.00 93.62 119 GLY A N 1
ATOM 896 C CA . GLY A 1 119 ? 2.276 10.557 -6.131 1.00 93.62 119 GLY A CA 1
ATOM 897 C C . GLY A 1 119 ? 2.468 9.351 -5.207 1.00 93.62 119 GLY A C 1
ATOM 898 O O . GLY A 1 119 ? 1.870 9.319 -4.140 1.00 93.62 119 GLY A O 1
ATOM 899 N N . LE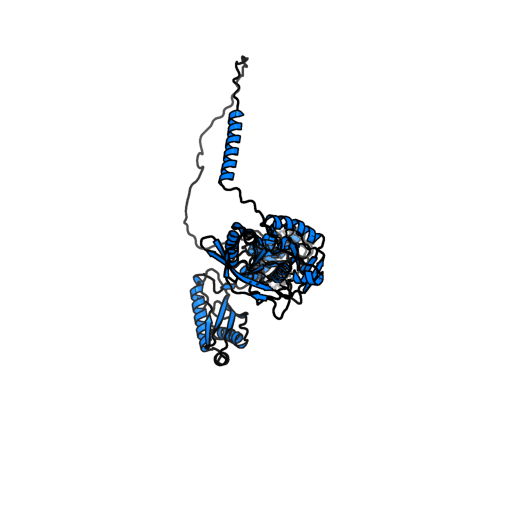U A 1 120 ? 3.367 8.416 -5.529 1.00 94.44 120 LEU A N 1
ATOM 900 C CA . LEU A 1 120 ? 3.699 7.298 -4.634 1.00 94.44 120 LEU A CA 1
ATOM 901 C C . LEU A 1 120 ? 4.273 7.751 -3.278 1.00 94.44 120 LEU A C 1
ATOM 903 O O . LEU A 1 120 ? 4.061 7.069 -2.278 1.00 94.44 120 LEU A O 1
ATOM 907 N N . ARG A 1 121 ? 4.973 8.892 -3.219 1.00 93.75 121 ARG A N 1
ATOM 908 C CA . ARG A 1 121 ? 5.466 9.467 -1.953 1.00 93.75 121 ARG A CA 1
ATOM 909 C C . ARG A 1 121 ? 4.403 10.268 -1.211 1.00 93.75 121 ARG A C 1
ATOM 911 O O . ARG A 1 121 ? 4.339 10.211 0.014 1.00 93.75 121 ARG A O 1
ATOM 918 N N . ASP A 1 122 ? 3.584 11.010 -1.950 1.00 92.44 122 ASP A N 1
ATOM 919 C CA . ASP A 1 122 ? 2.544 11.866 -1.377 1.00 92.44 122 ASP A CA 1
ATOM 920 C C . ASP A 1 122 ? 1.373 11.037 -0.806 1.00 92.44 122 ASP A C 1
ATOM 922 O O . ASP A 1 122 ? 0.693 11.470 0.127 1.00 92.44 122 ASP A O 1
ATOM 926 N N . TYR A 1 123 ? 1.137 9.836 -1.348 1.00 91.31 123 TYR A N 1
ATOM 927 C CA . TYR A 1 123 ? -0.012 8.988 -1.031 1.00 91.31 123 TYR A CA 1
ATOM 928 C C . TYR A 1 123 ? 0.371 7.752 -0.223 1.00 91.31 123 TYR A C 1
ATOM 930 O O . TYR A 1 123 ? 0.572 6.663 -0.756 1.00 91.31 123 TYR A O 1
ATOM 938 N N . ASN A 1 124 ? 0.361 7.891 1.102 1.00 93.38 124 ASN A N 1
ATOM 939 C CA . ASN A 1 124 ? 0.315 6.723 1.976 1.00 93.38 124 ASN A CA 1
ATOM 940 C C . ASN A 1 124 ? -1.053 6.032 1.860 1.00 93.38 124 ASN A C 1
ATOM 942 O O . ASN A 1 124 ? -2.084 6.686 1.990 1.00 93.38 124 ASN A O 1
ATOM 946 N N . GLU A 1 125 ? -1.071 4.710 1.705 1.00 92.44 125 GLU A N 1
ATOM 947 C CA . GLU A 1 125 ? -2.284 3.947 1.369 1.00 92.44 125 GLU A CA 1
ATOM 948 C C . GLU A 1 125 ? -3.431 4.095 2.384 1.00 92.44 125 GLU A C 1
ATOM 950 O O . GLU A 1 125 ? -4.608 4.021 2.024 1.00 92.44 125 GLU A O 1
ATOM 955 N N . LYS A 1 126 ? -3.109 4.356 3.656 1.00 92.19 126 LYS A N 1
ATOM 956 C CA . LYS A 1 126 ? -4.098 4.558 4.725 1.00 92.19 126 LYS A CA 1
ATOM 957 C C . LYS A 1 126 ? -4.513 6.020 4.856 1.00 92.19 126 LYS A C 1
ATOM 959 O O . LYS A 1 126 ? -5.695 6.302 5.028 1.00 92.19 126 LYS A O 1
ATOM 964 N N . LEU A 1 127 ? -3.566 6.954 4.756 1.00 94.81 127 LEU A N 1
ATOM 965 C CA . LEU A 1 127 ? -3.868 8.389 4.830 1.00 94.81 127 LEU A CA 1
ATOM 966 C C . LEU A 1 127 ? -4.581 8.903 3.575 1.00 94.81 127 LEU A C 1
ATOM 968 O O . LEU A 1 127 ? -5.411 9.801 3.673 1.00 94.81 127 LEU A O 1
ATOM 972 N N . ALA A 1 128 ? -4.307 8.310 2.414 1.00 94.50 128 ALA A N 1
ATOM 973 C CA . ALA A 1 128 ? -4.925 8.650 1.138 1.00 94.50 128 ALA A CA 1
ATOM 974 C C . ALA A 1 128 ? -6.453 8.526 1.173 1.00 94.50 128 ALA A C 1
ATOM 976 O O . ALA A 1 128 ? -7.148 9.367 0.604 1.00 94.50 128 ALA A O 1
ATOM 977 N N . ALA A 1 129 ? -6.984 7.522 1.880 1.00 95.19 129 ALA A N 1
ATOM 978 C CA . ALA A 1 129 ? -8.425 7.362 2.062 1.00 95.19 129 ALA A CA 1
ATOM 979 C C . ALA A 1 129 ? -9.054 8.593 2.744 1.00 95.19 129 ALA A C 1
ATOM 981 O O . ALA A 1 129 ? -10.146 9.016 2.372 1.00 95.19 129 ALA A O 1
ATOM 982 N N . LEU A 1 130 ? -8.333 9.235 3.672 1.00 95.69 130 LEU A N 1
ATOM 983 C CA . LEU A 1 130 ? -8.815 10.387 4.444 1.00 95.69 130 LEU A CA 1
ATOM 984 C C . LEU A 1 130 ? -8.894 11.692 3.644 1.00 95.69 130 LEU A C 1
ATOM 986 O O . LEU A 1 130 ? -9.414 12.679 4.157 1.00 95.69 130 LEU A O 1
ATOM 990 N N . LEU A 1 131 ? -8.450 11.702 2.385 1.00 95.19 131 LEU A N 1
ATOM 991 C CA . LEU A 1 131 ? -8.792 12.768 1.437 1.00 95.19 131 LEU A CA 1
ATOM 992 C C . LEU A 1 131 ? -10.273 12.720 1.027 1.00 95.19 131 LEU A C 1
ATOM 994 O O . LEU A 1 131 ? -10.797 13.695 0.493 1.00 95.19 131 LEU A O 1
ATOM 998 N N . PHE A 1 132 ? -10.945 11.602 1.308 1.00 97.19 132 PHE A N 1
ATOM 999 C CA . PHE A 1 132 ? -12.359 11.360 1.040 1.00 97.19 132 PHE A CA 1
ATOM 1000 C C . PHE A 1 132 ? -13.073 10.951 2.336 1.00 97.19 132 PHE A C 1
ATOM 1002 O O . PHE A 1 132 ? -13.572 9.824 2.448 1.00 97.19 132 PHE A O 1
ATOM 1009 N N . PRO A 1 133 ? -13.128 11.830 3.353 1.00 96.44 133 PRO A N 1
ATOM 1010 C CA . PRO A 1 133 ? -13.728 11.491 4.642 1.00 96.44 133 PRO A CA 1
ATOM 1011 C C . PRO A 1 133 ? -15.204 11.077 4.515 1.00 96.44 133 PRO A C 1
ATOM 1013 O O . PRO A 1 133 ? -15.661 10.235 5.278 1.00 96.44 133 PRO A O 1
ATOM 1016 N N . GLN A 1 134 ? -15.927 11.577 3.507 1.00 97.19 134 GLN A N 1
ATOM 1017 C CA . GLN A 1 134 ? -17.305 11.185 3.180 1.00 97.19 134 GLN A CA 1
ATOM 1018 C C . GLN A 1 134 ? -17.459 9.723 2.717 1.00 97.19 134 GLN A C 1
ATOM 1020 O O . GLN A 1 134 ? -18.568 9.185 2.705 1.00 97.19 134 GLN A O 1
ATOM 1025 N N . CYS A 1 135 ? -16.362 9.088 2.301 1.00 98.06 135 CYS A N 1
ATOM 1026 C CA . CYS A 1 135 ? -16.317 7.683 1.898 1.00 98.06 135 CYS A CA 1
ATOM 1027 C C . CYS A 1 135 ? -15.862 6.771 3.043 1.00 98.06 135 CYS A C 1
ATOM 1029 O O . CYS A 1 135 ? -16.093 5.567 2.980 1.00 98.06 135 CYS A O 1
ATOM 1031 N N . CYS A 1 136 ? -15.194 7.319 4.058 1.00 97.69 136 CYS A N 1
ATOM 1032 C CA . CYS A 1 136 ? -14.534 6.556 5.110 1.00 97.69 136 CYS A CA 1
ATOM 1033 C C . CYS A 1 136 ? -15.466 6.301 6.301 1.00 97.69 136 CYS A C 1
ATOM 1035 O O . CYS A 1 136 ? -16.375 7.092 6.565 1.00 97.69 136 CYS A O 1
ATOM 1037 N N . PRO A 1 137 ? -15.230 5.239 7.087 1.00 97.12 137 PRO A N 1
ATOM 1038 C CA . PRO A 1 137 ? -15.815 5.173 8.421 1.00 97.12 137 PRO A CA 1
ATOM 1039 C C . PRO A 1 137 ? -15.146 6.236 9.321 1.00 97.12 137 PRO A C 1
ATOM 1041 O O . PRO A 1 137 ? -14.052 6.720 8.992 1.00 97.12 137 PRO A O 1
ATOM 1044 N N . PRO A 1 138 ? -15.728 6.568 10.492 1.00 97.75 138 PRO A N 1
ATOM 1045 C CA . PRO A 1 138 ? -15.044 7.389 11.487 1.00 97.75 138 PRO A CA 1
ATOM 1046 C C . PRO A 1 138 ? -13.620 6.875 11.714 1.00 97.75 138 PRO A C 1
ATOM 1048 O O . PRO A 1 138 ? -13.416 5.678 11.943 1.00 97.75 138 PRO A O 1
ATOM 1051 N N . THR A 1 139 ? -12.640 7.766 11.577 1.00 98.00 139 THR A N 1
ATOM 1052 C CA . THR A 1 139 ? -11.215 7.428 11.615 1.00 98.00 139 THR A CA 1
ATOM 1053 C C . THR A 1 139 ? -10.436 8.547 12.298 1.00 98.00 139 THR A C 1
ATOM 1055 O O . THR A 1 139 ? -10.616 9.719 11.978 1.00 98.00 139 THR A O 1
ATOM 1058 N N . LEU A 1 140 ? -9.540 8.174 13.206 1.00 97.88 140 LEU A N 1
ATOM 1059 C CA . LEU A 1 140 ? -8.581 9.047 13.865 1.00 97.88 140 LEU A CA 1
ATOM 1060 C C . LEU A 1 140 ? -7.165 8.558 13.562 1.00 97.88 140 LEU A C 1
ATOM 1062 O O . LEU A 1 140 ? -6.862 7.377 13.711 1.00 97.88 140 LEU A O 1
ATOM 1066 N N . VAL A 1 141 ? -6.275 9.476 13.196 1.00 97.88 141 VAL A N 1
ATOM 1067 C CA . VAL A 1 141 ? -4.836 9.214 13.105 1.00 97.88 141 VAL A CA 1
ATOM 1068 C C . VAL A 1 141 ? -4.138 10.097 14.124 1.00 97.88 141 VAL A C 1
ATOM 1070 O O . VAL A 1 141 ? -4.300 11.314 14.102 1.00 97.88 141 VAL A O 1
ATOM 1073 N N . SER A 1 142 ? -3.383 9.497 15.039 1.00 97.44 142 SER A N 1
ATOM 1074 C CA . SER A 1 142 ? -2.704 10.242 16.098 1.00 97.44 142 SER A CA 1
ATOM 1075 C C . SER A 1 142 ? -1.475 9.499 16.609 1.00 97.44 142 SER A C 1
ATOM 1077 O O . SER A 1 142 ? -1.343 8.287 16.444 1.00 97.44 142 SER A O 1
ATOM 1079 N N . ARG A 1 143 ? -0.559 10.244 17.232 1.00 96.81 143 ARG A N 1
ATOM 1080 C CA . ARG A 1 143 ? 0.511 9.678 18.068 1.00 96.81 143 ARG A CA 1
ATOM 1081 C C . ARG A 1 143 ? 0.096 9.584 19.536 1.00 96.81 143 ARG A C 1
ATOM 1083 O O . ARG A 1 143 ? 0.730 8.879 20.309 1.00 96.81 143 ARG A O 1
ATOM 1090 N N . ASP A 1 144 ? -0.956 10.301 19.927 1.00 97.31 144 ASP A N 1
ATOM 1091 C CA . ASP A 1 144 ? -1.447 10.304 21.298 1.00 97.31 144 ASP A CA 1
ATOM 1092 C C . ASP A 1 144 ? -2.307 9.065 21.570 1.00 97.31 144 ASP A C 1
ATOM 1094 O O . ASP A 1 144 ? -3.455 8.956 21.125 1.00 97.31 144 ASP A O 1
ATOM 1098 N N . ALA A 1 145 ? -1.753 8.143 22.355 1.00 95.62 145 ALA A N 1
ATOM 1099 C CA . ALA A 1 145 ? -2.448 6.946 22.803 1.00 95.62 145 ALA A CA 1
ATOM 1100 C C . ALA A 1 145 ? -3.728 7.266 23.597 1.00 95.62 145 ALA A C 1
ATOM 1102 O O . ALA A 1 145 ? -4.679 6.487 23.538 1.00 95.62 145 ALA A O 1
ATOM 1103 N N . LYS A 1 146 ? -3.804 8.401 24.310 1.00 96.12 146 LYS A N 1
ATOM 1104 C CA . LYS A 1 146 ? -5.021 8.789 25.043 1.00 96.12 146 LYS A CA 1
ATOM 1105 C C . LYS A 1 146 ? -6.150 9.141 24.082 1.00 96.12 146 LYS A C 1
ATOM 1107 O O . LYS A 1 146 ? -7.254 8.632 24.262 1.00 96.12 146 LYS A O 1
ATOM 1112 N N . ALA A 1 147 ? -5.871 9.935 23.049 1.00 97.69 147 ALA A N 1
ATOM 1113 C CA . ALA A 1 147 ? -6.840 10.257 22.004 1.00 97.69 147 ALA A CA 1
ATOM 1114 C C . ALA A 1 147 ? -7.324 8.999 21.260 1.00 97.69 147 ALA A C 1
ATOM 1116 O O . ALA A 1 147 ? -8.527 8.799 21.104 1.00 97.69 147 ALA A O 1
ATOM 1117 N N . LEU A 1 148 ? -6.408 8.103 20.870 1.00 97.31 148 LEU A N 1
ATOM 1118 C CA . LEU A 1 148 ? -6.763 6.840 20.204 1.00 97.31 148 LEU A CA 1
ATOM 1119 C C . LEU A 1 148 ? -7.605 5.926 21.103 1.00 97.31 148 LEU A C 1
ATOM 1121 O O . LEU A 1 148 ? -8.558 5.297 20.643 1.00 97.31 148 LEU A O 1
ATOM 1125 N N . LYS A 1 149 ? -7.283 5.873 22.399 1.00 96.38 149 LYS A N 1
ATOM 1126 C CA . LYS A 1 149 ? -8.071 5.137 23.388 1.00 96.38 149 LYS A CA 1
ATOM 1127 C C . LYS A 1 149 ? -9.464 5.732 23.546 1.00 96.38 149 LYS A C 1
ATOM 1129 O O . LYS A 1 149 ? -10.431 4.980 23.547 1.00 96.38 149 LYS A O 1
ATOM 1134 N N . ALA A 1 150 ? -9.570 7.053 23.682 1.00 97.00 150 ALA A N 1
ATOM 1135 C CA . ALA A 1 150 ? -10.852 7.742 23.796 1.00 97.00 150 ALA A CA 1
ATOM 1136 C C . ALA A 1 150 ? -11.739 7.443 22.581 1.00 97.00 150 ALA A C 1
ATOM 1138 O O . ALA A 1 150 ? -12.876 7.022 22.759 1.00 97.00 150 ALA A O 1
ATOM 1139 N N . PHE A 1 151 ? -11.175 7.521 21.373 1.00 98.06 151 PHE A N 1
ATOM 1140 C CA . PHE A 1 151 ? -11.853 7.153 20.132 1.00 98.06 151 PHE A CA 1
ATOM 1141 C C . PHE A 1 151 ? -12.344 5.693 20.131 1.00 98.06 151 PHE A C 1
ATOM 1143 O O . PHE A 1 151 ? -13.493 5.412 19.789 1.00 98.06 151 PHE A O 1
ATOM 1150 N N . ALA A 1 152 ? -11.495 4.743 20.542 1.00 96.19 152 ALA A N 1
ATOM 1151 C CA . ALA A 1 152 ? -11.869 3.328 20.596 1.00 96.19 152 ALA A CA 1
ATOM 1152 C C . ALA A 1 152 ? -12.993 3.048 21.611 1.00 96.19 152 ALA A C 1
ATOM 1154 O O . ALA A 1 152 ? -13.825 2.171 21.381 1.00 96.19 152 ALA A O 1
ATOM 1155 N N . LEU A 1 153 ? -13.025 3.790 22.723 1.00 95.25 153 LEU A N 1
ATOM 1156 C CA . LEU A 1 153 ? -14.082 3.701 23.730 1.00 95.25 153 LEU A CA 1
ATOM 1157 C C . LEU A 1 153 ? -15.382 4.360 23.258 1.00 95.25 153 LEU A C 1
ATOM 1159 O O . LEU A 1 153 ? -16.445 3.777 23.446 1.00 95.25 153 LEU A O 1
ATOM 1163 N N . GLU A 1 154 ? -15.303 5.529 22.618 1.00 96.56 154 GLU A N 1
ATOM 1164 C CA . GLU A 1 154 ? -16.455 6.256 22.066 1.00 96.56 154 GLU A CA 1
ATOM 1165 C C . GLU A 1 154 ? -17.227 5.406 21.052 1.00 96.56 154 GLU A C 1
ATOM 1167 O O . GLU A 1 154 ? -18.454 5.337 21.086 1.00 96.56 154 GLU A O 1
ATOM 1172 N N . HIS A 1 155 ? -16.510 4.706 20.174 1.00 96.19 155 HIS A N 1
ATOM 1173 C CA . HIS A 1 155 ? -17.120 3.858 19.153 1.00 96.19 155 HIS A CA 1
ATOM 1174 C C . HIS A 1 155 ? -17.358 2.408 19.604 1.00 96.19 155 HIS A C 1
ATOM 1176 O O . HIS A 1 155 ? -17.813 1.590 18.801 1.00 96.19 155 HIS A O 1
ATOM 1182 N N . GLY A 1 156 ? -17.057 2.073 20.864 1.00 94.31 156 GLY A N 1
ATOM 1183 C CA . GLY A 1 156 ? -17.182 0.736 21.453 1.00 94.31 156 GLY A CA 1
ATOM 1184 C C . GLY A 1 156 ? -16.135 -0.269 20.958 1.00 94.31 156 GLY A C 1
ATOM 1185 O O . GLY A 1 156 ? -15.491 -0.937 21.767 1.00 94.31 156 GLY A O 1
ATOM 1186 N N . GLN A 1 157 ? -15.940 -0.373 19.640 1.00 93.38 157 GLN A N 1
ATOM 1187 C CA . GLN A 1 157 ? -14.907 -1.188 18.998 1.00 93.38 157 GLN A CA 1
ATOM 1188 C C . GLN A 1 157 ? -14.242 -0.442 17.838 1.00 93.38 157 GLN A C 1
ATOM 1190 O O . GLN A 1 157 ? -14.906 0.166 16.995 1.00 93.38 157 GLN A O 1
ATOM 1195 N N . ALA A 1 158 ? -12.920 -0.566 17.753 1.00 96.50 158 ALA A N 1
ATOM 1196 C CA . ALA A 1 158 ? -12.107 0.012 16.699 1.00 96.50 158 ALA A CA 1
ATOM 1197 C C . ALA A 1 158 ? -11.086 -0.992 16.146 1.00 96.50 158 ALA A C 1
ATOM 1199 O O . ALA A 1 158 ? -10.645 -1.928 16.816 1.00 96.50 158 ALA A O 1
ATOM 1200 N N . VAL A 1 159 ? -10.701 -0.763 14.897 1.00 95.69 159 VAL A N 1
ATOM 1201 C CA . VAL A 1 159 ? -9.539 -1.354 14.249 1.00 95.69 159 VAL A CA 1
ATOM 1202 C C . VAL A 1 159 ? -8.363 -0.404 14.441 1.00 95.69 159 VAL A C 1
ATOM 1204 O O . VAL A 1 159 ? -8.420 0.753 14.029 1.00 95.69 159 VAL A O 1
ATOM 1207 N N . LEU A 1 160 ? -7.304 -0.895 15.075 1.00 95.44 160 LEU A N 1
ATOM 1208 C CA . LEU A 1 160 ? -6.069 -0.175 15.357 1.00 95.44 160 LEU A CA 1
ATOM 1209 C C . LEU A 1 160 ? -4.966 -0.728 14.453 1.00 95.44 160 LEU A C 1
ATOM 1211 O O . LEU A 1 160 ? -4.702 -1.932 14.475 1.00 95.44 160 LEU A O 1
ATOM 1215 N N . LYS A 1 161 ? -4.338 0.127 13.643 1.00 93.19 161 LYS A N 1
ATOM 1216 C CA . LYS A 1 161 ? -3.324 -0.280 12.657 1.00 93.19 161 LYS A CA 1
ATOM 1217 C C . LYS A 1 161 ? -2.183 0.738 12.543 1.00 93.19 161 LYS A C 1
ATOM 1219 O O . LYS A 1 161 ? -2.420 1.936 12.727 1.00 93.19 161 LYS A O 1
ATOM 1224 N N . PRO A 1 162 ? -0.951 0.299 12.230 1.00 91.56 162 PRO A N 1
ATOM 1225 C CA . PRO A 1 162 ? 0.131 1.211 11.882 1.00 91.56 162 PRO A CA 1
ATOM 1226 C C . PRO A 1 162 ? -0.076 1.778 10.468 1.00 91.56 162 PRO A C 1
ATOM 1228 O O . PRO A 1 162 ? -0.879 1.254 9.690 1.00 91.56 162 PRO A O 1
ATOM 1231 N N . LEU A 1 163 ? 0.659 2.836 10.116 1.00 88.12 163 LEU A N 1
ATOM 1232 C CA . LEU A 1 163 ? 0.581 3.448 8.781 1.00 88.12 163 LEU A CA 1
ATOM 1233 C C . LEU A 1 163 ? 1.473 2.773 7.725 1.00 88.12 163 LEU A C 1
ATOM 1235 O O . LEU A 1 163 ? 1.190 2.890 6.535 1.00 88.12 163 LEU A O 1
ATOM 1239 N N . ASP A 1 164 ? 2.527 2.078 8.153 1.00 77.56 164 ASP A N 1
ATOM 1240 C CA . ASP A 1 164 ? 3.572 1.465 7.316 1.00 77.56 164 ASP A CA 1
ATOM 1241 C C . ASP A 1 164 ? 3.368 -0.048 7.077 1.00 77.56 164 ASP A C 1
ATOM 1243 O O . ASP A 1 164 ? 4.078 -0.661 6.283 1.00 77.56 164 ASP A O 1
ATOM 1247 N N . GLY A 1 165 ? 2.383 -0.667 7.739 1.00 66.38 165 GLY A N 1
ATOM 1248 C CA . GLY A 1 165 ? 2.085 -2.094 7.601 1.00 66.38 165 GLY A CA 1
ATOM 1249 C C . GLY A 1 165 ? 1.283 -2.448 6.341 1.00 66.38 165 GLY A C 1
ATOM 1250 O O . GLY A 1 165 ? 0.322 -1.759 5.992 1.00 66.38 165 GLY A O 1
ATOM 1251 N N . MET A 1 166 ? 1.618 -3.585 5.720 1.00 66.38 166 MET A N 1
ATOM 1252 C CA . MET A 1 166 ? 0.912 -4.190 4.579 1.00 66.38 166 MET A CA 1
ATOM 1253 C C . MET A 1 166 ? 0.405 -5.605 4.921 1.00 66.38 166 MET A C 1
ATOM 1255 O O . MET A 1 166 ? 0.862 -6.233 5.882 1.00 66.38 166 MET A O 1
ATOM 1259 N N . GLY A 1 167 ? -0.584 -6.099 4.166 1.00 59.91 167 GLY A N 1
ATOM 1260 C CA . GLY A 1 167 ? -1.045 -7.493 4.237 1.00 59.91 167 GLY A CA 1
ATOM 1261 C C . GLY A 1 167 ? -1.703 -7.885 5.562 1.00 59.91 167 GLY A C 1
ATOM 1262 O O . GLY A 1 167 ? -1.717 -9.059 5.922 1.00 59.91 167 GLY A O 1
ATOM 1263 N N . GLY A 1 168 ? -2.217 -6.915 6.318 1.00 59.53 168 GLY A N 1
ATOM 1264 C CA . GLY A 1 168 ? -2.890 -7.175 7.588 1.00 59.53 168 GLY A CA 1
ATOM 1265 C C . GLY A 1 168 ? -1.968 -7.324 8.801 1.00 59.53 168 GLY A C 1
ATOM 1266 O O . GLY A 1 168 ? -2.440 -7.708 9.873 1.00 59.53 168 GLY A O 1
ATOM 1267 N N . ARG A 1 169 ? -0.661 -7.056 8.676 1.00 71.31 169 ARG A N 1
ATOM 1268 C CA . ARG A 1 169 ? 0.282 -7.115 9.808 1.00 71.31 169 ARG A CA 1
ATOM 1269 C C . ARG A 1 169 ? -0.022 -6.013 10.827 1.00 71.31 169 ARG A C 1
ATOM 1271 O O . ARG A 1 169 ? -0.257 -4.869 10.451 1.00 71.31 169 ARG A O 1
ATOM 1278 N N . SER A 1 170 ? 0.006 -6.372 12.112 1.00 79.38 170 SER A N 1
ATOM 1279 C CA . SER A 1 170 ? -0.245 -5.455 13.238 1.00 79.38 170 SER A CA 1
ATOM 1280 C C . SER A 1 170 ? -1.592 -4.719 13.165 1.00 79.38 170 SER A C 1
ATOM 1282 O O . SER A 1 170 ? -1.702 -3.581 13.614 1.00 79.38 170 SER A O 1
ATOM 1284 N N . ILE A 1 171 ? -2.617 -5.361 12.598 1.00 86.69 171 ILE A N 1
ATOM 1285 C CA . ILE A 1 171 ? -4.000 -4.887 12.673 1.00 86.69 171 ILE A CA 1
ATOM 1286 C C . ILE A 1 171 ? -4.660 -5.549 13.877 1.00 86.69 171 ILE A C 1
ATOM 1288 O O . ILE A 1 171 ? -4.693 -6.774 13.972 1.00 86.69 171 ILE A O 1
ATOM 1292 N N . PHE A 1 172 ? -5.207 -4.742 14.777 1.00 91.25 172 PHE A N 1
ATOM 1293 C CA . PHE A 1 172 ? -5.863 -5.207 15.991 1.00 91.25 172 PHE A CA 1
ATOM 1294 C C . PHE A 1 172 ? -7.312 -4.745 16.011 1.00 91.25 172 PHE A C 1
ATOM 1296 O O . PHE A 1 172 ? -7.596 -3.585 15.731 1.00 91.25 172 PHE A O 1
ATOM 1303 N N . ARG A 1 173 ? -8.227 -5.630 16.400 1.00 92.56 173 ARG A N 1
ATOM 1304 C CA . ARG A 1 173 ? -9.586 -5.252 16.791 1.00 92.56 173 ARG A CA 1
ATOM 1305 C C . ARG A 1 173 ? -9.614 -5.140 18.311 1.00 92.56 173 ARG A C 1
ATOM 1307 O O . ARG A 1 173 ? -9.398 -6.137 18.989 1.00 92.56 173 ARG A O 1
ATOM 1314 N N . SER A 1 174 ? -9.859 -3.945 18.836 1.00 93.12 174 SER A N 1
ATOM 1315 C CA . SER A 1 174 ? -9.860 -3.680 20.280 1.00 93.12 174 SER A CA 1
ATOM 1316 C C . SER A 1 174 ? -10.843 -2.559 20.624 1.00 93.12 174 SER A C 1
ATOM 1318 O O . SER A 1 174 ? -11.361 -1.879 19.738 1.00 93.12 174 SER A O 1
ATOM 1320 N N . GLY A 1 175 ? -11.153 -2.372 21.902 1.00 88.50 175 GLY A N 1
ATOM 1321 C CA . GLY A 1 175 ? -12.147 -1.393 22.325 1.00 88.50 175 GLY A CA 1
ATOM 1322 C C . GLY A 1 175 ? -12.539 -1.530 23.787 1.00 88.50 175 GLY A C 1
ATOM 1323 O O . GLY A 1 175 ? -11.737 -1.924 24.636 1.00 88.50 175 GLY A O 1
ATOM 1324 N N . GLN A 1 176 ? -13.784 -1.178 24.089 1.00 85.94 176 GLN A N 1
ATOM 1325 C CA . GLN A 1 176 ? -14.307 -1.192 25.448 1.00 85.94 176 GLN A CA 1
ATOM 1326 C C . GLN A 1 176 ? -14.232 -2.599 26.062 1.00 85.94 176 GLN A C 1
ATOM 1328 O O . GLN A 1 176 ? -14.708 -3.573 25.487 1.00 85.94 176 GLN A O 1
ATOM 1333 N N . GLY A 1 177 ? -13.633 -2.695 27.252 1.00 82.06 177 GLY A N 1
ATOM 1334 C CA . GLY A 1 177 ? -13.500 -3.952 27.996 1.00 82.06 177 GLY A CA 1
ATOM 1335 C C . GLY A 1 177 ? -12.306 -4.828 27.605 1.00 82.06 177 GLY A C 1
ATOM 1336 O O . GLY A 1 177 ? -12.067 -5.822 28.285 1.00 82.06 177 GLY A O 1
ATOM 1337 N N . ASP A 1 178 ? -11.526 -4.463 26.581 1.00 91.12 178 ASP A N 1
ATOM 1338 C CA . ASP A 1 178 ? -10.319 -5.209 26.214 1.00 91.12 178 ASP A CA 1
ATOM 1339 C C . ASP A 1 178 ? -9.140 -4.835 27.140 1.00 91.12 178 ASP A C 1
ATOM 1341 O O . ASP A 1 178 ? -8.683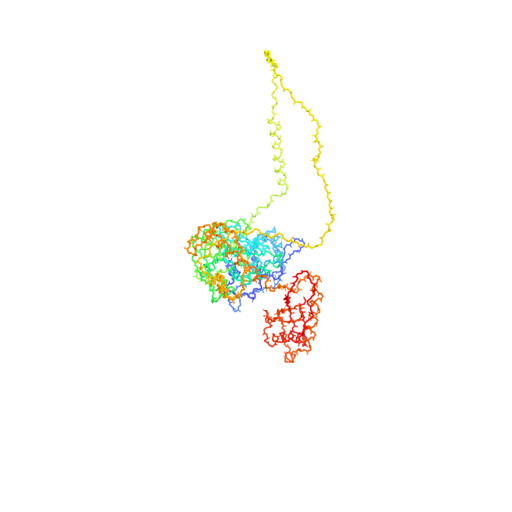 -3.683 27.125 1.00 91.12 178 ASP A O 1
ATOM 1345 N N . PRO A 1 179 ? -8.608 -5.779 27.944 1.00 88.88 179 PRO A N 1
ATOM 1346 C CA . PRO A 1 179 ? -7.476 -5.509 28.829 1.00 88.88 179 PRO A CA 1
ATOM 1347 C C . PRO A 1 179 ? -6.186 -5.153 28.070 1.00 88.88 179 PRO A C 1
ATOM 1349 O O . PRO A 1 179 ? -5.297 -4.530 28.654 1.00 88.88 179 PRO A O 1
ATOM 1352 N N . ASN A 1 180 ? -6.079 -5.503 26.784 1.00 92.81 180 ASN A N 1
ATOM 1353 C CA . ASN A 1 180 ? -4.877 -5.300 25.976 1.00 92.81 180 ASN A CA 1
ATOM 1354 C C . ASN A 1 180 ? -4.845 -3.955 25.238 1.00 92.81 180 ASN A C 1
ATOM 1356 O O . ASN A 1 180 ? -3.805 -3.608 24.678 1.00 92.81 180 ASN A O 1
ATOM 1360 N N . LEU A 1 181 ? -5.933 -3.172 25.259 1.00 92.62 181 LEU A N 1
ATOM 1361 C CA . LEU A 1 181 ? -6.048 -1.928 24.489 1.00 92.62 181 LEU A CA 1
ATOM 1362 C C . LEU A 1 181 ? -4.861 -0.976 24.711 1.00 92.62 181 LEU A C 1
ATOM 1364 O O . LEU A 1 181 ? -4.303 -0.445 23.756 1.00 92.62 181 LEU A O 1
ATOM 1368 N N . ASN A 1 182 ? -4.429 -0.785 25.962 1.00 92.56 182 ASN A N 1
ATOM 1369 C CA . ASN A 1 182 ? -3.308 0.115 26.264 1.00 92.56 182 ASN A CA 1
ATOM 1370 C C . ASN A 1 182 ? -1.987 -0.380 25.652 1.00 92.56 182 ASN A C 1
ATOM 1372 O O . ASN A 1 182 ? -1.252 0.420 25.086 1.00 92.56 182 ASN A O 1
ATOM 1376 N N . VAL A 1 183 ? -1.712 -1.687 25.733 1.00 92.12 183 VAL A N 1
ATOM 1377 C CA . VAL A 1 183 ? -0.471 -2.292 25.217 1.00 92.12 183 VAL A CA 1
ATOM 1378 C C . VAL A 1 183 ? -0.449 -2.256 23.691 1.00 92.12 183 VAL A C 1
ATOM 1380 O O . VAL A 1 183 ? 0.587 -1.971 23.093 1.00 92.12 183 VAL A O 1
ATOM 1383 N N . ILE A 1 184 ? -1.599 -2.490 23.049 1.00 93.44 184 ILE A N 1
ATOM 1384 C CA . ILE A 1 184 ? -1.745 -2.350 21.596 1.00 93.44 184 ILE A CA 1
ATOM 1385 C C . ILE A 1 184 ? -1.405 -0.916 21.180 1.00 93.44 184 ILE A C 1
ATOM 1387 O O . ILE A 1 184 ? -0.589 -0.711 20.285 1.00 93.44 184 ILE A O 1
ATOM 1391 N N . LEU A 1 185 ? -1.986 0.082 21.851 1.00 94.31 185 LEU A N 1
ATOM 1392 C CA . LEU A 1 185 ? -1.743 1.491 21.540 1.00 94.31 185 LEU A CA 1
ATOM 1393 C C . LEU A 1 185 ? -0.292 1.909 21.800 1.00 94.31 185 LEU A C 1
ATOM 1395 O O . LEU A 1 185 ? 0.284 2.619 20.980 1.00 94.31 185 LEU A O 1
ATOM 1399 N N . GLU A 1 186 ? 0.320 1.447 22.889 1.00 90.69 186 GLU A N 1
ATOM 1400 C CA . GLU A 1 186 ? 1.735 1.693 23.187 1.00 90.69 186 GLU A CA 1
ATOM 1401 C C . GLU A 1 186 ? 2.648 1.104 22.105 1.00 90.69 186 GLU A C 1
ATOM 1403 O O . GLU A 1 186 ? 3.553 1.784 21.623 1.00 90.69 186 GLU A O 1
ATOM 1408 N N . THR A 1 187 ? 2.352 -0.122 21.663 1.00 91.06 187 THR A N 1
ATOM 1409 C CA . THR A 1 187 ? 3.104 -0.820 20.611 1.00 91.06 187 THR A CA 1
ATOM 1410 C C . THR A 1 187 ? 2.961 -0.117 19.262 1.00 91.06 187 THR A C 1
ATOM 1412 O O . THR A 1 187 ? 3.949 0.097 18.565 1.00 91.06 187 THR A O 1
ATOM 1415 N N . LEU A 1 188 ? 1.738 0.267 18.881 1.00 92.62 188 LEU A N 1
ATOM 1416 C CA . LEU A 1 188 ? 1.471 0.913 17.594 1.00 92.62 188 LEU A CA 1
ATOM 1417 C C . LEU A 1 188 ? 2.038 2.332 17.518 1.00 92.62 188 LEU A C 1
ATOM 1419 O O . LEU A 1 188 ? 2.536 2.740 16.471 1.00 92.62 188 LEU A O 1
ATOM 1423 N N . THR A 1 189 ? 1.960 3.084 18.616 1.00 93.56 189 THR A N 1
ATOM 1424 C CA . THR A 1 189 ? 2.474 4.459 18.675 1.00 93.56 189 THR A CA 1
ATOM 1425 C C . THR A 1 189 ? 3.960 4.523 19.012 1.00 93.56 189 THR A C 1
ATOM 1427 O O . THR A 1 189 ? 4.537 5.605 18.933 1.00 93.56 189 THR A O 1
ATOM 1430 N N . ASP A 1 190 ? 4.593 3.404 19.380 1.00 91.00 190 ASP A N 1
ATOM 1431 C CA . ASP A 1 190 ? 5.979 3.355 19.858 1.00 91.00 190 ASP A CA 1
ATOM 1432 C C . ASP A 1 190 ? 6.238 4.416 20.949 1.00 91.00 190 ASP A C 1
ATOM 1434 O O . ASP A 1 190 ? 7.107 5.283 20.832 1.00 91.00 190 ASP A O 1
ATOM 1438 N N . GLY A 1 191 ? 5.378 4.427 21.973 1.00 86.88 191 GLY A N 1
ATOM 1439 C CA . GLY A 1 191 ? 5.417 5.431 23.043 1.00 86.88 191 GLY A CA 1
ATOM 1440 C C . GLY A 1 191 ? 5.189 6.873 22.559 1.00 86.88 191 GLY A C 1
ATOM 1441 O O . GLY A 1 191 ? 5.779 7.805 23.101 1.00 86.88 191 GLY A O 1
ATOM 1442 N N . GLY A 1 192 ? 4.378 7.065 21.514 1.00 91.00 192 GLY A N 1
ATOM 1443 C CA . GLY A 1 192 ? 4.066 8.375 20.926 1.00 91.00 192 GLY A CA 1
ATOM 1444 C C . GLY A 1 192 ? 5.048 8.875 19.858 1.00 91.00 192 GLY A C 1
ATOM 1445 O O . GLY A 1 192 ? 4.922 10.009 19.389 1.00 91.00 192 GLY A O 1
ATOM 1446 N N . ARG A 1 193 ? 6.018 8.058 19.431 1.00 92.81 193 ARG A N 1
ATOM 1447 C CA . ARG A 1 193 ? 6.955 8.401 18.344 1.00 92.81 193 ARG A CA 1
ATOM 1448 C C . ARG A 1 193 ? 6.365 8.185 16.950 1.00 92.81 193 ARG A C 1
ATOM 1450 O O . ARG A 1 193 ? 6.720 8.910 16.019 1.00 92.81 193 ARG A O 1
ATOM 1457 N N . LYS A 1 194 ? 5.448 7.229 16.799 1.00 93.19 194 LYS A N 1
ATOM 1458 C CA . LYS A 1 194 ? 4.819 6.843 15.530 1.00 93.19 194 LYS A CA 1
ATOM 1459 C C . LYS A 1 194 ? 3.333 7.188 15.504 1.00 93.19 194 LYS A C 1
ATOM 1461 O O . LYS A 1 194 ? 2.654 7.179 16.527 1.00 93.19 194 LYS A O 1
ATOM 1466 N N . LEU A 1 195 ? 2.836 7.510 14.309 1.00 95.69 195 LEU A N 1
ATOM 1467 C CA . LEU A 1 195 ? 1.400 7.644 14.069 1.00 95.69 195 LEU A CA 1
ATOM 1468 C C . LEU A 1 195 ? 0.764 6.256 14.030 1.00 95.69 195 LEU A C 1
ATOM 1470 O O . LEU A 1 195 ? 1.276 5.354 13.367 1.00 95.69 195 LEU A O 1
ATOM 1474 N N . ALA A 1 196 ? -0.386 6.133 14.677 1.00 95.88 196 ALA A N 1
ATOM 1475 C CA . ALA A 1 196 ? -1.272 4.994 14.546 1.00 95.88 196 ALA A CA 1
ATOM 1476 C C . ALA A 1 196 ? -2.651 5.471 14.086 1.00 95.88 196 ALA A C 1
ATOM 1478 O O . ALA A 1 196 ? -3.045 6.617 14.317 1.00 95.88 196 ALA A O 1
ATOM 1479 N N . LEU A 1 197 ? -3.375 4.579 13.421 1.00 96.94 197 LEU A N 1
ATOM 1480 C CA . LEU A 1 197 ? -4.719 4.823 12.927 1.00 96.94 197 LEU A CA 1
ATOM 1481 C C . LEU A 1 197 ? -5.707 3.990 13.745 1.00 96.94 197 LEU A C 1
ATOM 1483 O O . LEU A 1 197 ? -5.545 2.775 13.859 1.00 96.94 197 LEU A O 1
ATOM 1487 N N . ALA A 1 198 ? -6.726 4.648 14.293 1.00 97.50 198 ALA A N 1
ATOM 1488 C CA . ALA A 1 198 ? -7.899 4.038 14.897 1.00 97.50 198 ALA A CA 1
ATOM 1489 C C . ALA A 1 198 ? -9.115 4.288 14.003 1.00 97.50 198 ALA A C 1
ATOM 1491 O O . ALA A 1 198 ? -9.421 5.423 13.657 1.00 97.50 198 ALA A O 1
ATOM 1492 N N . GLN A 1 199 ? -9.802 3.226 13.608 1.00 97.56 199 GLN A N 1
ATOM 1493 C CA . GLN A 1 199 ? -10.945 3.282 12.705 1.00 97.56 199 GLN A CA 1
ATOM 1494 C C . GLN A 1 199 ? -12.118 2.541 13.327 1.00 97.56 199 GLN A C 1
ATOM 1496 O O . GLN A 1 199 ? -11.916 1.467 13.885 1.00 97.56 199 GLN A O 1
ATOM 1501 N N . LYS A 1 200 ? -13.339 3.077 13.255 1.00 97.31 200 LYS A N 1
ATOM 1502 C CA . LYS A 1 200 ? -14.524 2.368 13.763 1.00 97.31 200 LYS A CA 1
ATOM 1503 C C . LYS A 1 200 ? -14.611 0.976 13.124 1.00 97.31 200 LYS A C 1
ATOM 1505 O O . LYS A 1 200 ? -14.463 0.841 11.911 1.00 97.31 200 LYS A O 1
ATOM 1510 N N . PHE A 1 201 ? -14.853 -0.054 13.935 1.00 96.06 201 PHE A N 1
ATOM 1511 C CA . PHE A 1 201 ? -15.006 -1.417 13.427 1.00 96.06 201 PHE A CA 1
ATOM 1512 C C . PHE A 1 201 ? -16.265 -1.543 12.551 1.00 96.06 201 PHE A C 1
ATOM 1514 O O . PHE A 1 201 ? -17.337 -1.072 12.934 1.00 96.06 201 PHE A O 1
ATOM 1521 N N . ILE A 1 202 ? -16.131 -2.196 11.391 1.00 95.50 202 ILE A N 1
ATOM 1522 C CA . ILE A 1 202 ? -17.218 -2.423 10.430 1.00 95.50 202 ILE A CA 1
ATOM 1523 C C . ILE A 1 202 ? -17.580 -3.921 10.442 1.00 95.50 202 ILE A C 1
ATOM 1525 O O . ILE A 1 202 ? -16.790 -4.731 9.952 1.00 95.50 202 ILE A O 1
ATOM 1529 N N . PRO A 1 203 ? -18.750 -4.317 10.984 1.00 92.88 203 PRO A N 1
ATOM 1530 C CA . PRO A 1 203 ? -19.168 -5.724 11.065 1.00 92.88 203 PRO A CA 1
ATOM 1531 C C . PRO A 1 203 ? -19.285 -6.436 9.706 1.00 92.88 203 PRO A C 1
ATOM 1533 O O . PRO A 1 203 ? -19.093 -7.653 9.621 1.00 92.88 203 PRO A O 1
ATOM 1536 N N . ASP A 1 204 ? -19.523 -5.673 8.637 1.00 94.38 204 ASP A N 1
ATOM 1537 C CA . ASP A 1 204 ? -19.685 -6.175 7.267 1.00 94.38 204 ASP A CA 1
ATOM 1538 C C . ASP A 1 204 ? -18.411 -6.809 6.686 1.00 94.38 204 ASP A C 1
ATOM 1540 O O . ASP A 1 204 ? -18.461 -7.413 5.618 1.00 94.38 204 ASP A O 1
ATOM 1544 N N . ILE A 1 205 ? -17.273 -6.755 7.394 1.00 90.56 205 ILE A N 1
ATOM 1545 C CA . ILE A 1 205 ? -16.051 -7.497 7.030 1.00 90.56 205 ILE A CA 1
ATOM 1546 C C . ILE A 1 205 ? -16.298 -9.003 6.860 1.00 90.56 205 ILE A C 1
ATOM 1548 O O . ILE A 1 205 ? -15.614 -9.668 6.086 1.00 90.56 205 ILE A O 1
ATOM 1552 N N . THR A 1 206 ? -17.321 -9.541 7.525 1.00 89.31 206 THR A N 1
ATOM 1553 C CA . THR A 1 206 ? -17.783 -10.928 7.353 1.00 89.31 206 THR A CA 1
ATOM 1554 C C . THR A 1 206 ? -18.273 -11.234 5.932 1.00 89.31 206 THR A C 1
ATOM 1556 O O . THR A 1 206 ? -18.098 -12.354 5.458 1.00 89.31 206 THR A O 1
ATOM 1559 N N . ALA A 1 207 ? -18.816 -10.243 5.216 1.00 90.06 207 ALA A N 1
ATOM 1560 C CA . ALA A 1 207 ? -19.175 -10.353 3.801 1.00 90.06 207 ALA A CA 1
ATOM 1561 C C . ALA A 1 207 ? -17.966 -10.196 2.859 1.00 90.06 207 ALA A C 1
ATOM 1563 O O . ALA A 1 207 ? -18.095 -10.428 1.651 1.00 90.06 207 ALA A O 1
ATOM 1564 N N . GLY A 1 208 ? -16.803 -9.842 3.409 1.00 90.81 208 GLY A N 1
ATOM 1565 C CA . GLY A 1 208 ? -15.525 -9.712 2.725 1.00 90.81 208 GLY A CA 1
ATOM 1566 C C . GLY A 1 208 ? -15.069 -8.268 2.528 1.00 90.81 208 GLY A C 1
ATOM 1567 O O . GLY A 1 208 ? -15.862 -7.344 2.365 1.00 90.81 208 GLY A O 1
ATOM 1568 N N . ASP A 1 209 ? -13.751 -8.103 2.500 1.00 94.00 209 ASP A N 1
ATOM 1569 C CA . ASP A 1 209 ? -13.078 -6.859 2.137 1.00 94.00 209 ASP A CA 1
ATOM 1570 C C . ASP A 1 209 ? -12.949 -6.780 0.607 1.00 94.00 209 ASP A C 1
ATOM 1572 O O . ASP A 1 209 ? -12.176 -7.531 -0.005 1.00 94.00 209 ASP A O 1
ATOM 1576 N N . LYS A 1 210 ? -13.746 -5.910 -0.021 1.00 96.12 210 LYS A N 1
ATOM 1577 C CA . LYS A 1 210 ? -13.836 -5.762 -1.477 1.00 96.12 210 LYS A CA 1
ATOM 1578 C C . LYS A 1 210 ? -12.644 -4.975 -2.012 1.00 96.12 210 LYS A C 1
ATOM 1580 O O . LYS A 1 210 ? -12.464 -3.809 -1.682 1.00 96.12 210 LYS A O 1
ATOM 1585 N N . ARG A 1 211 ? -11.886 -5.594 -2.919 1.00 97.12 211 ARG A N 1
ATOM 1586 C CA . ARG A 1 211 ? -10.869 -4.942 -3.751 1.00 97.12 211 ARG A CA 1
ATOM 1587 C C . ARG A 1 211 ? -11.506 -4.448 -5.047 1.00 97.12 211 ARG A C 1
ATOM 1589 O O . ARG A 1 211 ? -11.816 -5.261 -5.919 1.00 97.12 211 ARG A O 1
ATOM 1596 N N . ILE A 1 212 ? -11.664 -3.136 -5.190 1.00 98.12 212 ILE A N 1
ATOM 1597 C CA . ILE A 1 212 ? -12.091 -2.482 -6.435 1.00 98.12 212 ILE A CA 1
ATOM 1598 C C . ILE A 1 212 ? -10.844 -1.979 -7.157 1.00 98.12 212 ILE A C 1
ATOM 1600 O O . ILE A 1 212 ? -10.043 -1.255 -6.573 1.00 98.12 212 ILE A O 1
ATOM 1604 N N . LEU A 1 213 ? -10.664 -2.344 -8.423 1.00 97.81 213 LEU A N 1
ATOM 1605 C CA . LEU A 1 213 ? -9.543 -1.855 -9.225 1.00 97.81 213 LEU A CA 1
ATOM 1606 C C . LEU A 1 213 ? -9.966 -0.629 -10.030 1.00 97.81 213 LEU A C 1
ATOM 1608 O O . LEU A 1 213 ? -10.993 -0.657 -10.705 1.00 97.81 213 LEU A O 1
ATOM 1612 N N . LEU A 1 214 ? -9.155 0.424 -9.975 1.00 97.06 214 LEU A N 1
ATOM 1613 C CA . LEU A 1 214 ? -9.253 1.588 -10.845 1.00 97.06 214 LEU A CA 1
ATOM 1614 C C . LEU A 1 214 ? -8.132 1.543 -11.881 1.00 97.06 214 LEU A C 1
ATOM 1616 O O . LEU A 1 214 ? -6.960 1.354 -11.543 1.00 97.06 214 LEU A O 1
ATOM 1620 N N . VAL A 1 215 ? -8.502 1.776 -13.135 1.00 95.56 215 VAL A N 1
ATOM 1621 C CA . VAL A 1 215 ? -7.585 1.927 -14.260 1.00 95.56 215 VAL A CA 1
ATOM 1622 C C . VAL A 1 215 ? -7.804 3.311 -14.869 1.00 95.56 215 VAL A C 1
ATOM 1624 O O . VAL A 1 215 ? -8.855 3.583 -15.436 1.00 95.56 215 VAL A O 1
ATOM 1627 N N . ASP A 1 216 ? -6.818 4.194 -14.714 1.00 93.56 216 ASP A N 1
ATOM 1628 C CA . ASP A 1 216 ? -6.843 5.605 -15.132 1.00 93.56 216 ASP A CA 1
ATOM 1629 C C . ASP A 1 216 ? -8.070 6.384 -14.621 1.00 93.56 216 ASP A C 1
ATOM 1631 O O . ASP A 1 216 ? -8.705 7.168 -15.333 1.00 93.56 216 ASP A O 1
ATOM 1635 N N . GLY A 1 217 ? -8.398 6.135 -13.350 1.00 94.38 217 GLY A N 1
ATOM 1636 C CA . GLY A 1 217 ? -9.539 6.719 -12.645 1.00 94.38 217 GLY A CA 1
ATOM 1637 C C . GLY A 1 217 ? -10.860 5.974 -12.843 1.00 94.38 217 GLY A C 1
ATOM 1638 O O . GLY A 1 217 ? -11.783 6.203 -12.069 1.00 94.38 217 GLY A O 1
ATOM 1639 N N . GLU A 1 218 ? -10.944 5.053 -13.805 1.00 95.94 218 GLU A N 1
ATOM 1640 C CA . GLU A 1 218 ? -12.176 4.326 -14.117 1.00 95.94 218 GLU A CA 1
ATOM 1641 C C . GLU A 1 218 ? -12.236 2.972 -13.396 1.00 95.94 218 GLU A C 1
ATOM 1643 O O . GLU A 1 218 ? -11.278 2.191 -13.476 1.00 95.94 218 GLU A O 1
ATOM 1648 N N . PRO A 1 219 ? -13.346 2.633 -12.717 1.00 97.00 219 PRO A N 1
ATOM 1649 C CA . PRO A 1 219 ? -13.476 1.343 -12.059 1.00 97.00 219 PRO A CA 1
ATOM 1650 C C . PRO A 1 219 ? -13.586 0.173 -13.048 1.00 97.00 219 PRO A C 1
ATOM 1652 O O . PRO A 1 219 ? -14.140 0.268 -14.146 1.00 97.00 219 PRO A O 1
ATOM 1655 N N . VAL A 1 220 ? -13.066 -0.983 -12.646 1.00 96.00 220 VAL A N 1
ATOM 1656 C CA . VAL A 1 220 ? -13.437 -2.276 -13.233 1.00 96.00 220 VAL A CA 1
ATOM 1657 C C . VAL A 1 220 ? -14.835 -2.649 -12.732 1.00 96.00 220 VAL A C 1
ATOM 1659 O O . VAL A 1 220 ? -15.130 -2.461 -11.558 1.00 96.00 220 VAL A O 1
ATOM 1662 N N . ASP A 1 221 ? -15.697 -3.196 -13.595 1.00 95.38 221 ASP A N 1
ATOM 1663 C CA . ASP A 1 221 ? -17.104 -3.499 -13.259 1.00 95.38 221 ASP A CA 1
ATOM 1664 C C . ASP A 1 221 ? -17.300 -4.557 -12.166 1.00 95.38 221 ASP A C 1
ATOM 1666 O O . ASP A 1 221 ? -18.407 -4.713 -11.643 1.00 95.38 221 ASP A O 1
ATOM 1670 N N . TYR A 1 222 ? -16.223 -5.250 -11.803 1.00 97.06 222 TYR A N 1
ATOM 1671 C CA . TYR A 1 222 ? -16.189 -6.280 -10.783 1.00 97.06 222 TYR A CA 1
ATOM 1672 C C . TYR A 1 222 ? -15.126 -5.951 -9.732 1.00 97.06 222 TYR A C 1
ATOM 1674 O O . TYR A 1 222 ? -14.045 -5.447 -10.045 1.00 97.06 222 TYR A O 1
ATOM 1682 N N . CYS A 1 223 ? -15.429 -6.281 -8.483 1.00 96.88 223 CYS A N 1
ATOM 1683 C CA . CYS A 1 223 ? -14.496 -6.281 -7.364 1.00 96.88 223 CYS A CA 1
ATOM 1684 C C . CYS A 1 223 ? -14.218 -7.711 -6.910 1.00 96.88 223 CYS A C 1
ATOM 1686 O O . CYS A 1 223 ? -15.013 -8.618 -7.156 1.00 96.88 223 CYS A O 1
ATOM 1688 N N . LEU A 1 224 ? -13.103 -7.920 -6.214 1.00 96.31 224 LEU A N 1
ATOM 1689 C CA . LEU A 1 224 ? -12.840 -9.182 -5.531 1.00 96.31 224 LEU A CA 1
ATOM 1690 C C . LEU A 1 224 ? -13.155 -9.017 -4.042 1.00 96.31 224 LEU A C 1
ATOM 1692 O O . LEU A 1 224 ? -12.412 -8.345 -3.328 1.00 96.31 224 LEU A O 1
ATOM 1696 N N . ALA A 1 225 ? -14.238 -9.624 -3.563 1.00 94.69 225 ALA A N 1
ATOM 1697 C CA . ALA A 1 225 ? -14.532 -9.723 -2.140 1.00 94.69 225 ALA A CA 1
ATOM 1698 C C . ALA A 1 225 ? -13.595 -10.752 -1.502 1.00 94.69 225 ALA A C 1
ATOM 1700 O O . ALA A 1 225 ? -13.591 -11.926 -1.873 1.00 94.69 225 ALA A O 1
ATOM 1701 N N . ARG A 1 226 ? -12.774 -10.310 -0.550 1.00 92.38 226 ARG A N 1
ATOM 1702 C CA . ARG A 1 226 ? -11.801 -11.158 0.140 1.00 92.38 226 ARG A CA 1
ATOM 1703 C C . ARG A 1 226 ? -12.368 -11.511 1.511 1.00 92.38 226 ARG A C 1
ATOM 1705 O O . ARG A 1 226 ? -12.391 -10.684 2.422 1.00 92.38 226 ARG A O 1
ATOM 1712 N N . ILE A 1 227 ? -12.933 -12.708 1.604 1.00 87.00 227 ILE A N 1
ATOM 1713 C CA . ILE A 1 227 ? -13.729 -13.156 2.747 1.00 87.00 227 ILE A CA 1
ATOM 1714 C C . ILE A 1 227 ? -12.789 -13.797 3.778 1.00 87.00 227 ILE A C 1
ATOM 1716 O O . ILE A 1 227 ? -12.065 -14.733 3.408 1.00 87.00 227 ILE A O 1
ATOM 1720 N N . PRO A 1 228 ? -12.788 -13.337 5.046 1.00 81.69 228 PRO A N 1
ATOM 1721 C CA . PRO A 1 228 ? -12.019 -13.977 6.112 1.00 81.69 228 PRO A CA 1
ATOM 1722 C C . PRO A 1 228 ? -12.380 -15.466 6.253 1.00 81.69 228 PRO A C 1
ATOM 1724 O O . PRO A 1 228 ? -13.489 -15.883 5.911 1.00 81.69 228 PRO A O 1
ATOM 1727 N N . GLN A 1 229 ? -11.446 -16.293 6.717 1.00 76.75 229 GLN A N 1
ATOM 1728 C CA . GLN A 1 229 ? -11.655 -17.735 6.905 1.00 76.75 229 GLN A CA 1
ATOM 1729 C C . GLN A 1 229 ? -11.253 -18.147 8.328 1.00 76.75 229 GLN A C 1
ATOM 1731 O O . GLN A 1 229 ? -10.243 -17.677 8.845 1.00 76.75 229 GLN A O 1
ATOM 1736 N N . GLY A 1 230 ? -12.015 -19.058 8.942 1.00 68.81 230 GLY A N 1
ATOM 1737 C CA . GLY A 1 230 ? -11.759 -19.536 10.308 1.00 68.81 230 GLY A CA 1
ATOM 1738 C C . GLY A 1 230 ? -11.983 -18.457 11.376 1.00 68.81 230 GLY A C 1
ATOM 1739 O O . GLY A 1 230 ? -12.906 -17.656 11.256 1.00 68.81 230 GLY A O 1
ATOM 1740 N N . ASP A 1 231 ? -11.123 -18.436 12.399 1.00 65.31 231 ASP A N 1
ATOM 1741 C CA . ASP A 1 231 ? -11.154 -17.453 13.500 1.00 65.31 231 ASP A CA 1
ATOM 1742 C C . ASP A 1 231 ? -10.462 -16.117 13.147 1.00 65.31 231 ASP A C 1
ATOM 1744 O O . ASP A 1 231 ? -10.329 -15.222 13.985 1.00 65.31 231 ASP A O 1
ATOM 1748 N N . GLU A 1 232 ? -9.987 -15.969 11.907 1.00 70.81 232 GLU A N 1
ATOM 1749 C CA . GLU A 1 232 ? -9.310 -14.768 11.428 1.00 70.81 232 GLU A CA 1
ATOM 1750 C C . GLU A 1 232 ? -10.330 -13.696 11.021 1.00 70.81 232 GLU A C 1
ATOM 1752 O O . GLU A 1 232 ? -11.241 -13.956 10.238 1.00 70.81 232 GLU A O 1
ATOM 1757 N N . PHE A 1 233 ? -10.170 -12.464 11.513 1.00 70.38 233 PHE A N 1
ATOM 1758 C CA . PHE A 1 233 ? -11.077 -11.358 11.171 1.00 70.38 233 PHE A CA 1
ATOM 1759 C C . PHE A 1 233 ? -10.608 -10.556 9.948 1.00 70.38 233 PHE A C 1
ATOM 1761 O O . PHE A 1 233 ? -11.342 -9.703 9.446 1.00 70.38 233 PHE A O 1
ATOM 1768 N N . ARG A 1 234 ? -9.378 -10.791 9.479 1.00 69.31 234 ARG A N 1
ATOM 1769 C CA . ARG A 1 234 ? -8.785 -10.112 8.321 1.00 69.31 234 ARG A CA 1
ATOM 1770 C C . ARG A 1 234 ? -9.210 -10.786 7.015 1.00 69.31 234 ARG A C 1
ATOM 1772 O O . ARG A 1 234 ? -9.081 -11.995 6.857 1.00 69.31 234 ARG A O 1
ATOM 1779 N N . GLY A 1 235 ? -9.665 -9.987 6.049 1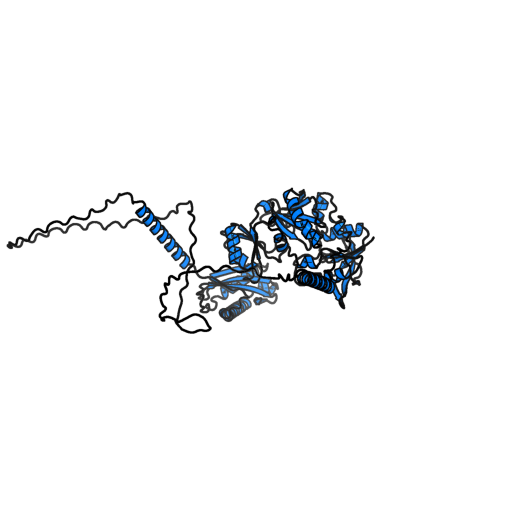.00 61.78 235 GLY A N 1
ATOM 1780 C CA . GLY A 1 235 ? -10.107 -10.483 4.741 1.00 61.78 235 GLY A CA 1
ATOM 1781 C C . GLY A 1 235 ? -8.980 -10.734 3.734 1.00 61.78 235 GLY A C 1
ATOM 1782 O O . GLY A 1 235 ? -9.192 -11.439 2.756 1.00 61.78 235 GLY A O 1
ATOM 1783 N N . ASN A 1 236 ? -7.780 -10.175 3.930 1.00 72.50 236 ASN A N 1
ATOM 1784 C CA . ASN A 1 236 ? -6.718 -10.168 2.917 1.00 72.50 236 ASN A CA 1
ATOM 1785 C C . ASN A 1 236 ? -6.344 -11.582 2.420 1.00 72.50 236 ASN A C 1
ATOM 1787 O O . ASN A 1 236 ? -6.109 -12.494 3.211 1.00 72.50 236 ASN A O 1
ATOM 1791 N N . LEU A 1 237 ? -6.155 -11.742 1.102 1.00 67.50 237 LEU A N 1
ATOM 1792 C CA . LEU A 1 237 ? -5.712 -13.014 0.502 1.00 67.50 237 LEU A CA 1
ATOM 1793 C C . LEU A 1 237 ? -4.355 -13.487 1.049 1.00 67.50 237 LEU A C 1
ATOM 1795 O O . LEU A 1 237 ? -4.117 -14.687 1.170 1.00 67.50 237 LEU A O 1
ATOM 1799 N N . ALA A 1 238 ? -3.472 -12.546 1.401 1.00 59.34 238 ALA A N 1
ATOM 1800 C CA . ALA A 1 238 ? -2.180 -12.834 2.024 1.00 59.34 238 ALA A CA 1
ATOM 1801 C C . ALA A 1 238 ? -2.317 -13.494 3.410 1.00 59.34 238 ALA A C 1
ATOM 1803 O O . ALA A 1 238 ? -1.422 -14.223 3.824 1.00 59.34 238 ALA A O 1
ATOM 1804 N N . ALA A 1 239 ? -3.444 -13.274 4.094 1.00 57.78 239 ALA A N 1
ATOM 1805 C CA . ALA A 1 239 ? -3.782 -13.880 5.379 1.00 57.78 239 ALA A CA 1
ATOM 1806 C C . ALA A 1 239 ? -4.647 -15.152 5.236 1.00 57.78 239 ALA A C 1
ATOM 1808 O O . ALA A 1 239 ? -5.138 -15.666 6.233 1.00 57.78 239 ALA A O 1
ATOM 1809 N N . GLY A 1 240 ? -4.836 -15.671 4.012 1.00 64.75 240 GLY A N 1
ATOM 1810 C CA . GLY A 1 240 ? -5.610 -16.893 3.756 1.00 64.75 240 GLY A CA 1
ATOM 1811 C C . GLY A 1 240 ? -7.089 -16.676 3.417 1.00 64.75 240 GLY A C 1
ATOM 1812 O O . GLY A 1 240 ? -7.832 -17.652 3.340 1.00 64.75 240 GLY A O 1
ATOM 1813 N N . GLY A 1 241 ? -7.523 -15.432 3.183 1.00 71.00 241 GLY A N 1
ATOM 1814 C CA . GLY A 1 241 ? -8.897 -15.136 2.768 1.00 71.00 241 GLY A CA 1
ATOM 1815 C C . GLY A 1 241 ? -9.289 -15.787 1.432 1.00 71.00 241 GLY A C 1
ATOM 1816 O O . GLY A 1 241 ? -8.453 -15.977 0.541 1.00 71.00 241 GLY A O 1
ATOM 1817 N N . ARG A 1 242 ? -10.580 -16.105 1.273 1.00 82.50 242 ARG A N 1
ATOM 1818 C CA . ARG A 1 242 ? -11.153 -16.618 0.016 1.00 82.50 242 ARG A CA 1
ATOM 1819 C C . ARG A 1 242 ? -11.545 -15.449 -0.886 1.00 82.50 242 ARG A C 1
ATOM 1821 O O . ARG A 1 242 ? -12.311 -14.588 -0.466 1.00 82.50 242 ARG A O 1
ATOM 1828 N N . GLY A 1 243 ? -11.042 -15.427 -2.120 1.00 89.56 243 GLY A N 1
ATOM 1829 C CA . GLY A 1 243 ? -11.400 -14.414 -3.116 1.00 89.56 243 GLY A CA 1
ATOM 1830 C C . GLY A 1 243 ? -12.641 -14.808 -3.913 1.00 89.56 243 GLY A C 1
ATOM 1831 O O . GLY A 1 243 ? -12.629 -15.822 -4.604 1.00 89.56 243 GLY A O 1
ATOM 1832 N N . GLU A 1 244 ? -13.688 -13.996 -3.849 1.00 94.19 244 GLU A N 1
ATOM 1833 C CA . GLU A 1 244 ? -14.938 -14.170 -4.590 1.00 94.19 244 GLU A CA 1
ATOM 1834 C C . GLU A 1 244 ? -15.223 -12.903 -5.397 1.00 94.19 244 GLU A C 1
ATOM 1836 O O . GLU A 1 244 ? -15.373 -11.815 -4.846 1.00 94.19 244 GLU A O 1
ATOM 1841 N N . GLY A 1 245 ? -15.248 -13.023 -6.717 1.00 95.56 245 GLY A N 1
ATOM 1842 C CA . GLY A 1 245 ? -15.513 -11.912 -7.610 1.00 95.56 245 GLY A CA 1
ATOM 1843 C C . GLY A 1 245 ? -16.988 -11.525 -7.565 1.00 95.56 245 GLY A C 1
ATOM 1844 O O . GLY A 1 245 ? -17.856 -12.392 -7.631 1.00 95.56 245 GLY A O 1
ATOM 1845 N N . ARG A 1 246 ? -17.295 -10.228 -7.502 1.00 96.38 246 ARG A N 1
ATOM 1846 C CA . ARG A 1 246 ? -18.666 -9.696 -7.459 1.00 96.38 246 ARG A CA 1
ATOM 1847 C C . ARG A 1 246 ? -18.808 -8.453 -8.338 1.00 96.38 246 ARG A C 1
ATOM 1849 O O . ARG A 1 246 ? -17.862 -7.667 -8.395 1.00 96.38 246 ARG A O 1
ATOM 1856 N N . PRO A 1 247 ? -19.968 -8.218 -8.976 1.00 97.44 247 PRO A N 1
ATOM 1857 C CA . PRO A 1 247 ? -20.254 -6.936 -9.617 1.00 97.44 247 PRO A CA 1
ATOM 1858 C C . PRO A 1 247 ? -20.173 -5.780 -8.612 1.00 97.44 247 PRO A C 1
ATOM 1860 O O . PRO A 1 247 ? -20.502 -5.957 -7.437 1.00 97.44 247 PRO A O 1
ATOM 1863 N N . LEU A 1 248 ? -19.770 -4.592 -9.067 1.00 97.69 248 LEU A N 1
ATOM 1864 C CA . LEU A 1 248 ? -19.797 -3.397 -8.222 1.00 97.69 248 LEU A CA 1
ATOM 1865 C C . LEU A 1 248 ? -21.231 -3.001 -7.861 1.00 97.69 248 LEU A C 1
ATOM 1867 O O . LEU A 1 248 ? -22.073 -2.830 -8.750 1.00 97.69 248 LEU A O 1
ATOM 1871 N N . SER A 1 249 ? -21.478 -2.779 -6.569 1.00 97.44 249 SER A N 1
ATOM 1872 C CA . SER A 1 249 ? -22.719 -2.167 -6.087 1.00 97.44 249 SER A CA 1
ATOM 1873 C C . SER A 1 249 ? -22.806 -0.682 -6.462 1.00 97.44 249 SER A C 1
ATOM 1875 O O . SER A 1 249 ? -21.821 -0.059 -6.868 1.00 97.44 249 SER A O 1
ATOM 1877 N N . GLU A 1 250 ? -23.984 -0.079 -6.288 1.00 97.69 250 GLU A N 1
ATOM 1878 C CA . GLU A 1 250 ? -24.164 1.367 -6.471 1.00 97.69 250 GLU A CA 1
ATOM 1879 C C . GLU A 1 250 ? -23.233 2.171 -5.554 1.00 97.69 250 GLU A C 1
ATOM 1881 O O . GLU A 1 250 ? -22.592 3.128 -5.993 1.00 97.69 250 GLU A O 1
ATOM 1886 N N . ARG A 1 251 ? -23.079 1.729 -4.300 1.00 97.50 251 ARG A N 1
ATOM 1887 C CA . ARG A 1 251 ? -22.180 2.372 -3.342 1.00 97.50 251 ARG A CA 1
ATOM 1888 C C . ARG A 1 251 ? -20.716 2.251 -3.756 1.00 97.50 251 ARG A C 1
ATOM 1890 O O . ARG A 1 251 ? -19.987 3.235 -3.661 1.00 97.50 251 ARG A O 1
ATOM 1897 N N . ASP A 1 252 ? -20.300 1.093 -4.264 1.00 98.31 252 ASP A N 1
ATOM 1898 C CA . ASP A 1 252 ? -18.939 0.884 -4.775 1.00 98.31 252 ASP A CA 1
ATOM 1899 C C . ASP A 1 252 ? -18.629 1.827 -5.943 1.00 98.31 252 ASP A C 1
ATOM 1901 O O . ASP A 1 252 ? -17.577 2.469 -5.972 1.00 98.31 252 ASP A O 1
ATOM 1905 N N . ARG A 1 253 ? -19.573 1.960 -6.885 1.00 98.38 253 ARG A N 1
ATOM 1906 C CA . ARG A 1 253 ? -19.454 2.889 -8.018 1.00 98.38 253 ARG A CA 1
ATOM 1907 C C . ARG A 1 253 ? -19.417 4.339 -7.551 1.00 98.38 253 ARG A C 1
ATOM 1909 O O . ARG A 1 253 ? -18.619 5.116 -8.068 1.00 98.38 253 ARG A O 1
ATOM 1916 N N . TRP A 1 254 ? -20.223 4.699 -6.553 1.00 98.56 254 TRP A N 1
ATOM 1917 C CA . TRP A 1 254 ? -20.194 6.035 -5.966 1.00 98.56 254 TRP A CA 1
ATOM 1918 C C . TRP A 1 254 ? -18.836 6.345 -5.324 1.00 98.56 254 TRP A C 1
ATOM 1920 O O . TRP A 1 254 ? -18.266 7.392 -5.619 1.00 98.56 254 TRP A O 1
ATOM 1930 N N . ILE A 1 255 ? -18.275 5.430 -4.519 1.00 98.56 255 ILE A N 1
ATOM 1931 C CA . ILE A 1 255 ? -16.934 5.591 -3.926 1.00 98.56 255 ILE A CA 1
ATOM 1932 C C . ILE A 1 255 ? -15.887 5.753 -5.032 1.00 98.56 255 ILE A C 1
ATOM 1934 O O . ILE A 1 255 ? -15.088 6.689 -4.990 1.00 98.56 255 ILE A O 1
ATOM 1938 N N . ALA A 1 256 ? -15.913 4.884 -6.046 1.00 98.25 256 ALA A N 1
ATOM 1939 C CA . ALA A 1 256 ? -15.001 4.970 -7.181 1.00 98.25 256 ALA A CA 1
ATOM 1940 C C . ALA A 1 256 ? -15.118 6.316 -7.917 1.00 98.25 256 ALA A C 1
ATOM 1942 O O . ALA A 1 256 ? -14.096 6.900 -8.262 1.00 98.25 256 ALA A O 1
ATOM 1943 N N . ALA A 1 257 ? -16.327 6.858 -8.081 1.00 98.00 257 ALA A N 1
ATOM 1944 C CA . ALA A 1 257 ? -16.550 8.165 -8.699 1.00 98.00 257 ALA A CA 1
ATOM 1945 C C . ALA A 1 257 ? -16.024 9.340 -7.853 1.00 98.00 257 ALA A C 1
ATOM 1947 O O . ALA A 1 257 ? -15.643 10.366 -8.414 1.00 98.00 257 ALA A O 1
ATOM 1948 N N . GLN A 1 258 ? -15.968 9.206 -6.522 1.00 98.25 258 GLN A N 1
ATOM 1949 C CA . GLN A 1 258 ? -15.331 10.208 -5.657 1.00 98.25 258 GLN A CA 1
ATOM 1950 C C . GLN A 1 258 ? -13.798 10.152 -5.755 1.00 98.25 258 GLN A C 1
ATOM 1952 O O . GLN A 1 258 ? -13.142 11.191 -5.806 1.00 98.25 258 GLN A O 1
ATOM 1957 N N . VAL A 1 259 ? -13.223 8.945 -5.782 1.00 98.00 259 VAL A N 1
ATOM 1958 C CA . VAL A 1 259 ? -11.766 8.732 -5.692 1.00 98.00 259 VAL A CA 1
ATOM 1959 C C . VAL A 1 259 ? -11.072 8.819 -7.057 1.00 98.00 259 VAL A C 1
ATOM 1961 O O . VAL A 1 259 ? -9.989 9.395 -7.176 1.00 98.00 259 VAL A O 1
ATOM 1964 N N . GLY A 1 260 ? -11.691 8.273 -8.102 1.00 97.00 260 GLY A N 1
ATOM 1965 C CA . GLY A 1 260 ? -11.130 8.121 -9.447 1.00 97.00 260 GLY A CA 1
ATOM 1966 C C . GLY A 1 260 ? -10.581 9.407 -10.073 1.00 97.00 260 GLY A C 1
ATOM 1967 O O . GLY A 1 260 ? -9.423 9.400 -10.508 1.00 97.00 260 GLY A O 1
ATOM 1968 N N . PRO A 1 261 ? -11.329 10.529 -10.076 1.00 96.12 261 PRO A N 1
ATOM 1969 C CA . PRO A 1 261 ? -10.854 11.790 -10.648 1.00 96.12 261 PRO A CA 1
ATOM 1970 C C . PRO A 1 261 ? -9.578 12.325 -9.983 1.00 96.12 261 PRO A C 1
ATOM 1972 O O . PRO A 1 261 ? -8.698 12.854 -10.664 1.00 96.12 261 PRO A O 1
ATOM 1975 N N . GLU A 1 262 ? -9.443 12.166 -8.663 1.00 94.50 262 GLU A N 1
ATOM 1976 C CA . GLU A 1 262 ? -8.239 12.558 -7.922 1.00 94.50 262 GLU A CA 1
ATOM 1977 C C . GLU A 1 262 ? -7.039 11.695 -8.318 1.00 94.50 262 GLU A C 1
ATOM 1979 O O . GLU A 1 262 ? -5.966 12.225 -8.609 1.00 94.50 262 GLU A O 1
ATOM 1984 N N . MET A 1 263 ? -7.233 10.371 -8.353 1.00 95.12 263 MET A N 1
ATOM 1985 C CA . MET A 1 263 ? -6.184 9.412 -8.708 1.00 95.12 263 MET A CA 1
ATOM 1986 C C . MET A 1 263 ? -5.656 9.695 -10.114 1.00 95.12 263 MET A C 1
ATOM 1988 O O . MET A 1 263 ? -4.448 9.838 -10.313 1.00 95.12 263 MET A O 1
ATOM 1992 N N . LYS A 1 264 ? -6.569 9.902 -11.068 1.00 93.69 264 LYS A N 1
ATOM 1993 C CA . LYS A 1 264 ? -6.235 10.276 -12.442 1.00 93.69 264 LYS A CA 1
ATOM 1994 C C . LYS A 1 264 ? -5.458 11.587 -12.509 1.00 93.69 264 LYS A C 1
ATOM 1996 O O . LYS A 1 264 ? -4.394 11.636 -13.124 1.00 93.69 264 LYS A O 1
ATOM 2001 N N . ARG A 1 265 ? -5.946 12.641 -11.840 1.00 91.50 265 ARG A N 1
ATOM 2002 C CA . ARG A 1 265 ? -5.305 13.969 -11.850 1.00 91.50 265 ARG A CA 1
ATOM 2003 C C . ARG A 1 265 ? -3.850 13.917 -11.382 1.00 91.50 265 ARG A C 1
ATOM 2005 O O . ARG A 1 265 ? -3.036 14.716 -11.834 1.00 91.50 265 ARG A O 1
ATOM 2012 N N . ARG A 1 266 ? -3.520 12.985 -10.490 1.00 88.62 266 ARG A N 1
ATOM 2013 C CA . ARG A 1 266 ? -2.173 12.833 -9.923 1.00 88.62 266 ARG A CA 1
ATOM 2014 C C . ARG A 1 266 ? -1.327 11.749 -10.577 1.00 88.62 266 ARG A C 1
ATOM 2016 O O . ARG A 1 266 ? -0.242 11.445 -10.094 1.00 88.62 266 ARG A O 1
ATOM 2023 N N . GLY A 1 267 ? -1.797 11.172 -11.681 1.00 91.44 267 GLY A N 1
ATOM 2024 C CA . GLY A 1 267 ? -1.062 10.136 -12.401 1.00 91.44 267 GLY A CA 1
ATOM 2025 C C . GLY A 1 267 ? -1.000 8.796 -11.663 1.00 91.44 267 GLY A C 1
ATOM 2026 O O . GLY A 1 267 ? -0.101 7.997 -11.931 1.00 91.44 267 GLY A O 1
ATOM 2027 N N . MET A 1 268 ? -1.935 8.537 -10.743 1.00 94.88 268 MET A N 1
ATOM 2028 C CA . MET A 1 268 ? -2.166 7.211 -10.167 1.00 94.88 268 MET A CA 1
ATOM 2029 C C . MET A 1 268 ? -3.045 6.422 -11.145 1.00 94.88 268 MET A C 1
ATOM 2031 O O . MET A 1 268 ? -4.274 6.466 -11.090 1.00 94.88 268 MET A O 1
ATOM 2035 N N . ARG A 1 269 ? -2.405 5.754 -12.106 1.00 93.88 269 ARG A N 1
ATOM 2036 C CA . ARG A 1 269 ? -3.076 5.052 -13.209 1.00 93.88 269 ARG A CA 1
ATOM 2037 C C . ARG A 1 269 ? -3.596 3.677 -12.816 1.00 93.88 269 ARG A C 1
ATOM 2039 O O . ARG A 1 269 ? -4.571 3.228 -13.405 1.00 93.88 269 ARG A O 1
ATOM 2046 N N . PHE A 1 270 ? -2.965 3.003 -11.862 1.00 96.38 270 PHE A N 1
ATOM 2047 C CA . PHE A 1 270 ? -3.414 1.699 -11.386 1.00 96.38 270 PHE A CA 1
ATOM 2048 C C . PHE A 1 270 ? -3.543 1.702 -9.870 1.00 96.38 270 PHE A C 1
ATOM 2050 O O . PHE A 1 270 ? -2.543 1.776 -9.161 1.00 96.38 270 PHE A O 1
ATOM 2057 N N . VAL A 1 271 ? -4.777 1.653 -9.375 1.00 97.38 271 VAL A N 1
ATOM 2058 C CA . VAL A 1 271 ? -5.085 1.819 -7.949 1.00 97.38 271 VAL A CA 1
ATOM 2059 C C . VAL A 1 271 ? -6.048 0.727 -7.503 1.00 97.38 271 VAL A C 1
ATOM 2061 O O . VAL A 1 271 ? -6.960 0.359 -8.238 1.00 97.38 271 VAL A O 1
ATOM 2064 N N . GLY A 1 272 ? -5.860 0.204 -6.294 1.00 97.50 272 GLY A N 1
ATOM 2065 C CA . GLY A 1 272 ? -6.797 -0.712 -5.649 1.00 97.50 272 GLY A CA 1
ATOM 2066 C C . GLY A 1 272 ? -7.483 -0.050 -4.461 1.00 97.50 272 GLY A C 1
ATOM 2067 O O . GLY A 1 272 ? -6.820 0.284 -3.485 1.00 97.50 272 GLY A O 1
ATOM 2068 N N . LEU A 1 273 ? -8.800 0.111 -4.507 1.00 98.12 273 LEU A N 1
ATOM 2069 C CA . LEU A 1 273 ? -9.586 0.561 -3.361 1.00 98.12 273 LEU A CA 1
ATOM 2070 C C . LEU A 1 273 ? -9.989 -0.643 -2.513 1.00 98.12 273 LEU A C 1
ATOM 2072 O O . LEU A 1 273 ? -10.470 -1.639 -3.058 1.00 98.12 273 LEU A O 1
ATOM 2076 N N . ASP A 1 274 ? -9.828 -0.521 -1.200 1.00 96.75 274 ASP A N 1
ATOM 2077 C CA . ASP A 1 274 ? -10.320 -1.499 -0.233 1.00 96.75 274 ASP A CA 1
ATOM 2078 C C . ASP A 1 274 ? -11.595 -0.946 0.408 1.00 96.75 274 ASP A C 1
ATOM 2080 O O . ASP A 1 274 ? -11.600 0.154 0.969 1.00 96.75 274 ASP A O 1
ATOM 2084 N N . VAL A 1 275 ? -12.696 -1.686 0.265 1.00 97.62 275 VAL A N 1
ATOM 2085 C CA . VAL A 1 275 ? -14.035 -1.283 0.706 1.00 97.62 275 VAL A CA 1
ATOM 2086 C C . VAL A 1 275 ? -14.653 -2.391 1.551 1.00 97.62 275 VAL A C 1
ATOM 2088 O O . VAL A 1 275 ? -14.824 -3.523 1.095 1.00 97.62 275 VAL A O 1
ATOM 2091 N N . ILE A 1 276 ? -15.049 -2.054 2.776 1.00 96.19 276 ILE A N 1
ATOM 2092 C CA . ILE A 1 276 ? -15.771 -2.955 3.680 1.00 96.19 276 ILE A CA 1
ATOM 2093 C C . ILE A 1 276 ? -17.175 -2.393 3.887 1.00 96.19 276 ILE A C 1
ATOM 2095 O O . ILE A 1 276 ? -17.329 -1.244 4.304 1.00 96.19 276 ILE A O 1
ATOM 2099 N N . GLY A 1 277 ? -18.196 -3.204 3.593 1.00 95.31 277 GLY A N 1
ATOM 2100 C CA . GLY A 1 277 ? -19.578 -2.725 3.532 1.00 95.31 277 GLY A CA 1
ATOM 2101 C C . GLY A 1 277 ? -19.687 -1.555 2.552 1.00 95.31 277 GLY A C 1
ATOM 2102 O O . GLY A 1 277 ? -19.352 -1.700 1.372 1.00 95.31 277 GLY A O 1
ATOM 2103 N N . ASP A 1 278 ? -20.072 -0.394 3.079 1.00 96.62 278 ASP A N 1
ATOM 2104 C CA . ASP A 1 278 ? -20.279 0.856 2.337 1.00 96.62 278 ASP A CA 1
ATOM 2105 C C . ASP A 1 278 ? -19.159 1.894 2.517 1.00 96.62 278 ASP A C 1
ATOM 2107 O O . ASP A 1 278 ? -19.325 3.066 2.145 1.00 96.62 278 ASP A O 1
ATOM 2111 N N . PHE A 1 279 ? -18.030 1.480 3.102 1.00 98.19 279 PHE A N 1
ATOM 2112 C CA . PHE A 1 279 ? -16.959 2.376 3.517 1.00 98.19 279 PHE A CA 1
ATOM 2113 C C . PHE A 1 279 ? -15.609 2.038 2.880 1.00 98.19 279 PHE A C 1
ATOM 2115 O O . PHE A 1 279 ? -15.151 0.896 2.916 1.00 98.19 279 PHE A O 1
ATOM 2122 N N . LEU A 1 280 ? -14.939 3.069 2.366 1.00 98.31 280 LEU A N 1
ATOM 2123 C CA . LEU A 1 280 ? -13.547 3.034 1.927 1.00 98.31 280 LEU A CA 1
ATOM 2124 C C . LEU A 1 280 ? -12.622 2.952 3.146 1.00 98.31 280 LEU A C 1
ATOM 2126 O O . LEU A 1 280 ? -12.707 3.786 4.049 1.00 98.31 280 LEU A O 1
ATOM 2130 N N . THR A 1 281 ? -11.719 1.974 3.168 1.00 95.50 281 THR A N 1
ATOM 2131 C CA . THR A 1 281 ? -10.793 1.767 4.290 1.00 95.50 281 THR A CA 1
ATOM 2132 C C . THR A 1 281 ? -9.338 2.042 3.933 1.00 95.50 281 THR A C 1
ATOM 2134 O O . THR A 1 281 ? -8.610 2.534 4.803 1.00 95.50 281 THR A O 1
ATOM 2137 N N . GLU A 1 282 ? -8.915 1.758 2.693 1.00 95.19 282 GLU A N 1
ATOM 2138 C CA . GLU A 1 282 ? -7.560 2.005 2.166 1.00 95.19 282 GLU A CA 1
ATOM 2139 C C . GLU A 1 282 ? -7.578 2.291 0.649 1.00 95.19 282 GLU A C 1
ATOM 2141 O O . GLU A 1 282 ? -8.463 1.838 -0.081 1.00 95.19 282 GLU A O 1
ATOM 2146 N N . VAL A 1 283 ? -6.574 3.032 0.169 1.00 96.31 283 VAL A N 1
ATOM 2147 C CA . VAL A 1 283 ? -6.327 3.318 -1.255 1.00 96.31 283 VAL A CA 1
ATOM 2148 C C . VAL A 1 283 ? -4.918 2.831 -1.604 1.00 96.31 283 VAL A C 1
ATOM 2150 O O . VAL A 1 283 ? -3.931 3.515 -1.356 1.00 96.31 283 VAL A O 1
ATOM 2153 N N . ASN A 1 284 ? -4.813 1.633 -2.173 1.00 95.25 284 ASN A N 1
ATOM 2154 C CA . ASN A 1 284 ? -3.548 0.983 -2.515 1.00 95.25 284 ASN A CA 1
ATOM 2155 C C . ASN A 1 284 ? -3.014 1.524 -3.847 1.00 95.25 284 ASN A C 1
ATOM 2157 O O . ASN A 1 284 ? -3.563 1.220 -4.910 1.00 95.25 284 ASN A O 1
ATOM 2161 N N . VAL A 1 285 ? -1.936 2.306 -3.794 1.00 94.75 285 VAL A N 1
ATOM 2162 C CA . VAL A 1 285 ? -1.328 2.965 -4.967 1.00 94.75 285 VAL A CA 1
ATOM 2163 C C . VAL A 1 285 ? 0.000 2.343 -5.398 1.00 94.75 285 VAL A C 1
ATOM 2165 O O . VAL A 1 285 ? 0.498 2.683 -6.466 1.00 94.75 285 VAL A O 1
ATOM 2168 N N . THR A 1 286 ? 0.577 1.448 -4.593 1.00 93.88 286 THR A N 1
ATOM 2169 C CA . THR A 1 286 ? 1.900 0.854 -4.838 1.00 93.88 286 THR A CA 1
ATOM 2170 C C . THR A 1 286 ? 1.814 -0.333 -5.806 1.00 93.88 286 THR A C 1
ATOM 2172 O O . THR A 1 286 ? 1.950 -0.181 -7.019 1.00 93.88 286 THR A O 1
ATOM 2175 N N . SER A 1 287 ? 1.494 -1.517 -5.283 1.00 94.31 287 SER A N 1
ATOM 2176 C CA . SER A 1 287 ? 1.406 -2.780 -6.011 1.00 94.31 287 SER A CA 1
ATOM 2177 C C . SER A 1 287 ? 0.033 -3.449 -5.803 1.00 94.31 287 SER A C 1
ATOM 2179 O O . SER A 1 287 ? -0.052 -4.573 -5.308 1.00 94.31 287 SER A O 1
ATOM 2181 N N . PRO A 1 288 ? -1.105 -2.802 -6.154 1.00 94.25 288 PRO A N 1
ATOM 2182 C CA . PRO A 1 288 ? -2.415 -3.439 -6.000 1.00 94.25 288 PRO A CA 1
ATOM 2183 C C . PRO A 1 288 ? -2.501 -4.744 -6.809 1.00 94.25 288 PRO A C 1
ATOM 2185 O O . PRO A 1 288 ? -1.979 -4.832 -7.922 1.00 94.25 288 PRO A O 1
ATOM 2188 N N . THR A 1 289 ? -3.139 -5.760 -6.225 1.00 92.88 289 THR A N 1
ATOM 2189 C CA . THR A 1 289 ? -3.283 -7.125 -6.772 1.00 92.88 289 THR A CA 1
ATOM 2190 C C . THR A 1 289 ? -4.751 -7.460 -7.075 1.00 92.88 289 THR A C 1
ATOM 2192 O O . THR A 1 289 ? -5.600 -6.575 -6.970 1.00 92.88 289 THR A O 1
ATOM 2195 N N . CYS A 1 290 ? -5.062 -8.737 -7.352 1.00 93.94 290 CYS A N 1
ATOM 2196 C CA . CYS A 1 290 ? -6.394 -9.307 -7.642 1.00 93.94 290 CYS A CA 1
ATOM 2197 C C . CYS A 1 290 ? -6.825 -9.304 -9.122 1.00 93.94 290 CYS A C 1
ATOM 2199 O O . CYS A 1 290 ? -7.969 -9.646 -9.420 1.00 93.94 290 CYS A O 1
ATOM 2201 N N . VAL A 1 291 ? -5.936 -8.944 -10.058 1.00 95.00 291 VAL A N 1
ATOM 2202 C CA . VAL A 1 291 ? -6.252 -8.980 -11.500 1.00 95.00 291 VAL A CA 1
ATOM 2203 C C . VAL A 1 291 ? -6.482 -10.406 -11.992 1.00 95.00 291 VAL A C 1
ATOM 2205 O O . VAL A 1 291 ? -7.498 -10.667 -12.624 1.00 95.00 291 VAL A O 1
ATOM 2208 N N . ARG A 1 292 ? -5.584 -11.343 -11.661 1.00 93.62 292 ARG A N 1
ATOM 2209 C CA . ARG A 1 292 ? -5.659 -12.732 -12.142 1.00 93.62 292 ARG A CA 1
ATOM 2210 C C . ARG A 1 292 ? -6.936 -13.433 -11.698 1.00 93.62 292 ARG A C 1
ATOM 2212 O O . ARG A 1 292 ? -7.552 -14.140 -12.487 1.00 93.62 292 ARG A O 1
ATOM 2219 N N . GLU A 1 293 ? -7.346 -13.223 -10.453 1.00 94.12 293 GLU A N 1
ATOM 2220 C CA . GLU A 1 293 ? -8.564 -13.805 -9.904 1.00 94.12 293 GLU A CA 1
ATOM 2221 C C . GLU A 1 293 ? -9.817 -13.280 -10.614 1.00 94.12 293 GLU A C 1
ATOM 2223 O O . GLU A 1 293 ? -10.709 -14.066 -10.928 1.00 94.12 293 GLU A O 1
ATOM 2228 N N . LEU A 1 294 ? -9.885 -11.973 -10.886 1.00 95.19 294 LEU A N 1
ATOM 2229 C CA . LEU A 1 294 ? -11.013 -11.369 -11.599 1.00 95.19 294 LEU A CA 1
ATOM 2230 C C . LEU A 1 294 ? -11.048 -11.778 -13.072 1.00 95.19 294 LEU A C 1
ATOM 2232 O O . LEU A 1 294 ? -12.112 -12.147 -13.569 1.00 95.19 294 LEU A O 1
ATOM 2236 N N . ASP A 1 295 ? -9.897 -11.768 -13.745 1.00 94.88 295 ASP A N 1
ATOM 2237 C CA . ASP A 1 295 ? -9.767 -12.224 -15.129 1.00 94.88 295 ASP A CA 1
ATOM 2238 C C . ASP A 1 295 ? -10.210 -13.691 -15.259 1.00 94.88 295 ASP A C 1
ATOM 2240 O O . ASP A 1 295 ? -10.997 -14.015 -16.146 1.00 94.88 295 ASP A O 1
ATOM 2244 N N . ALA A 1 296 ? -9.808 -14.565 -14.328 1.00 93.38 296 ALA A N 1
ATOM 2245 C CA . ALA A 1 296 ? -10.196 -15.975 -14.332 1.00 93.38 296 ALA A CA 1
ATOM 2246 C C . ALA A 1 296 ? -11.696 -16.204 -14.071 1.00 93.38 296 ALA A C 1
ATOM 2248 O O . ALA A 1 296 ? -12.290 -17.092 -14.678 1.00 93.38 296 ALA A O 1
ATOM 2249 N N . GLN A 1 297 ? -12.316 -15.434 -13.170 1.00 94.94 297 GLN A N 1
ATOM 2250 C CA . GLN A 1 297 ? -13.728 -15.623 -12.810 1.00 94.94 297 GLN A CA 1
ATOM 2251 C C . GLN A 1 297 ? -14.701 -15.040 -13.839 1.00 94.94 297 GLN A C 1
ATOM 2253 O O . GLN A 1 297 ? -15.796 -15.573 -14.006 1.00 94.94 297 GLN A O 1
ATOM 2258 N N . TYR A 1 298 ? -14.311 -13.967 -14.528 1.00 94.50 298 TYR A N 1
ATOM 2259 C CA . TYR A 1 298 ? -15.199 -13.217 -15.421 1.00 94.50 298 TYR A CA 1
ATOM 2260 C C . TYR A 1 298 ? -14.728 -13.169 -16.880 1.00 94.50 298 TYR A C 1
ATOM 2262 O O . TYR A 1 298 ? -15.357 -12.498 -17.696 1.00 94.50 298 TYR A O 1
ATOM 2270 N N . GLY A 1 299 ? -13.637 -13.860 -17.229 1.00 92.19 299 GLY A N 1
ATOM 2271 C CA . GLY A 1 299 ? -13.077 -13.844 -18.584 1.00 92.19 299 GLY A CA 1
ATOM 2272 C C . GLY A 1 299 ? -12.614 -12.451 -19.019 1.00 92.19 299 GLY A C 1
ATOM 2273 O O . GLY A 1 299 ? -12.758 -12.086 -20.185 1.00 92.19 299 GLY A O 1
ATOM 2274 N N . LEU A 1 300 ? -12.127 -11.645 -18.073 1.00 92.25 300 LEU A N 1
ATOM 2275 C CA . LEU A 1 300 ? -11.676 -10.276 -18.325 1.00 92.25 300 LEU A CA 1
ATOM 2276 C C . LEU A 1 300 ? -10.218 -10.254 -18.805 1.00 92.25 300 LEU A C 1
ATOM 2278 O O . LEU A 1 300 ? -9.491 -11.242 -18.729 1.00 92.25 300 LEU A O 1
ATOM 2282 N N . ASN A 1 301 ? -9.797 -9.089 -19.298 1.00 92.69 301 ASN A N 1
ATOM 2283 C CA . ASN A 1 301 ? -8.392 -8.753 -19.504 1.00 92.69 301 ASN A CA 1
ATOM 2284 C C . ASN A 1 301 ? -8.141 -7.356 -18.926 1.00 92.69 301 ASN A C 1
ATOM 2286 O O . ASN A 1 301 ? -8.085 -6.363 -19.658 1.00 92.69 301 ASN A O 1
ATOM 2290 N N . ILE A 1 302 ? -8.071 -7.259 -17.595 1.00 92.81 302 ILE A N 1
ATOM 2291 C CA . ILE A 1 302 ? -7.886 -5.968 -16.914 1.00 92.81 302 ILE A CA 1
ATOM 2292 C C . ILE A 1 302 ? -6.527 -5.362 -17.280 1.00 92.81 302 ILE A C 1
ATOM 2294 O O . ILE A 1 302 ? -6.452 -4.162 -17.549 1.00 92.81 302 ILE A O 1
ATOM 2298 N N . ALA A 1 303 ? -5.475 -6.185 -17.359 1.00 89.56 303 ALA A N 1
ATOM 2299 C CA . ALA A 1 303 ? -4.140 -5.761 -17.789 1.00 89.56 303 ALA A CA 1
ATOM 2300 C C . ALA A 1 303 ? -4.130 -5.184 -19.218 1.00 89.56 303 ALA A C 1
ATOM 2302 O O . ALA A 1 303 ? -3.339 -4.294 -19.523 1.00 89.56 303 ALA A O 1
ATOM 2303 N N . GLY A 1 304 ? -5.040 -5.650 -20.077 1.00 83.50 304 GLY A N 1
ATOM 2304 C CA . GLY A 1 304 ? -5.228 -5.189 -21.450 1.00 83.50 304 GLY A CA 1
ATOM 2305 C C . GLY A 1 304 ? -6.010 -3.886 -21.594 1.00 83.50 304 GLY A C 1
ATOM 2306 O O . GLY A 1 304 ? -6.228 -3.423 -22.717 1.00 83.50 304 GLY A O 1
ATOM 2307 N N . ARG A 1 305 ? -6.432 -3.243 -20.504 1.00 83.50 305 ARG A N 1
ATOM 2308 C CA . ARG A 1 305 ? -7.001 -1.895 -20.601 1.00 83.50 305 ARG A CA 1
ATOM 2309 C C . ARG A 1 305 ? -5.913 -0.916 -21.064 1.00 83.50 305 ARG A C 1
ATOM 2311 O O . ARG A 1 305 ? -4.837 -0.841 -20.475 1.00 83.50 305 ARG A O 1
ATOM 2318 N N . SER A 1 306 ? -6.208 -0.163 -22.126 1.00 59.69 306 SER A N 1
ATOM 2319 C CA . SER A 1 306 ? -5.261 0.709 -22.848 1.00 59.69 306 SER A CA 1
ATOM 2320 C C . SER A 1 306 ? -4.482 1.662 -21.942 1.00 59.69 306 SER A C 1
ATOM 2322 O O . SER A 1 306 ? -3.289 1.866 -22.124 1.00 59.69 306 SER A O 1
ATOM 2324 N N . ALA A 1 307 ? -5.115 2.176 -20.894 1.00 61.94 307 ALA A N 1
ATOM 2325 C CA . ALA A 1 307 ? -4.499 3.054 -19.902 1.00 61.94 307 ALA A CA 1
ATOM 2326 C C . ALA A 1 307 ? -3.246 2.485 -19.193 1.00 61.94 307 ALA A C 1
ATOM 2328 O O . ALA A 1 307 ? -2.403 3.267 -18.740 1.00 61.94 307 ALA A O 1
ATOM 2329 N N . LEU A 1 308 ? -3.112 1.156 -19.096 1.00 67.50 308 LEU A N 1
ATOM 2330 C CA . LEU A 1 308 ? -1.958 0.490 -18.476 1.00 67.50 308 LEU A CA 1
ATOM 2331 C C . LEU A 1 308 ? -0.815 0.224 -19.465 1.00 67.50 308 LEU A C 1
ATOM 2333 O O . LEU A 1 308 ? 0.338 0.183 -19.047 1.00 67.50 308 LEU A O 1
ATOM 2337 N N . MET A 1 309 ? -1.127 0.044 -20.753 1.00 65.69 309 MET A N 1
ATOM 2338 C CA . MET A 1 309 ? -0.196 -0.502 -21.757 1.00 65.69 309 MET A CA 1
ATOM 2339 C C . MET A 1 309 ? 0.118 0.464 -22.907 1.00 65.69 309 MET A C 1
ATOM 2341 O O . MET A 1 309 ? 1.181 0.372 -23.509 1.00 65.69 309 MET A O 1
ATOM 2345 N N . ASP A 1 310 ? -0.751 1.438 -23.173 1.00 62.31 310 ASP A N 1
ATOM 2346 C CA . ASP A 1 310 ? -0.618 2.414 -24.265 1.00 62.31 310 ASP A CA 1
ATOM 2347 C C . ASP A 1 310 ? -0.136 3.774 -23.731 1.00 62.31 310 ASP A C 1
ATOM 2349 O O . ASP A 1 310 ? -0.511 4.844 -24.214 1.00 62.31 310 ASP A O 1
ATOM 2353 N N . ALA A 1 311 ? 0.661 3.736 -22.664 1.00 54.69 311 ALA A N 1
ATOM 2354 C CA . ALA A 1 311 ? 0.984 4.887 -21.848 1.00 54.69 311 ALA A CA 1
ATOM 2355 C C . ALA A 1 311 ? 1.813 5.934 -22.620 1.00 54.69 311 ALA A C 1
ATOM 2357 O O . ALA A 1 311 ? 3.038 5.878 -22.673 1.00 54.69 311 ALA A O 1
ATOM 2358 N N . ALA A 1 312 ? 1.136 6.939 -23.181 1.00 53.12 312 ALA A N 1
ATOM 2359 C CA . ALA A 1 312 ? 1.763 8.211 -23.517 1.00 53.12 312 ALA A CA 1
ATOM 2360 C C . ALA A 1 312 ? 2.224 8.889 -22.213 1.00 53.12 312 ALA A C 1
ATOM 2362 O O . ALA A 1 312 ? 1.525 8.752 -21.194 1.00 53.12 312 ALA A O 1
ATOM 2363 N N . PRO A 1 313 ? 3.363 9.610 -22.205 1.00 49.12 313 PRO A N 1
ATOM 2364 C CA . PRO A 1 313 ? 3.780 10.369 -21.034 1.00 49.12 313 PRO A CA 1
ATOM 2365 C C . PRO A 1 313 ? 2.608 11.246 -20.595 1.00 49.12 313 PRO A C 1
ATOM 2367 O O . PRO A 1 313 ? 2.039 11.986 -21.400 1.00 49.12 313 PRO A O 1
ATOM 2370 N N . ALA A 1 314 ? 2.198 11.121 -19.328 1.00 45.91 314 ALA A N 1
ATOM 2371 C CA . ALA A 1 314 ? 1.289 12.103 -18.765 1.00 45.91 314 ALA A CA 1
ATOM 2372 C C . ALA A 1 314 ? 2.052 13.424 -18.825 1.00 45.91 314 ALA A C 1
ATOM 2374 O O . ALA A 1 314 ? 3.033 13.598 -18.105 1.00 45.91 314 ALA A O 1
ATOM 2375 N N . VAL A 1 315 ? 1.645 14.320 -19.723 1.00 40.94 315 VAL A N 1
ATOM 2376 C CA . VAL A 1 315 ? 2.125 15.696 -19.719 1.00 40.94 315 VAL A CA 1
ATOM 2377 C C . VAL A 1 315 ? 1.541 16.323 -18.459 1.00 40.94 315 VAL A C 1
ATOM 2379 O O . VAL A 1 315 ? 0.506 16.981 -18.488 1.00 40.94 315 VAL A O 1
ATOM 2382 N N . LEU A 1 316 ? 2.176 16.074 -17.314 1.00 45.12 316 LEU A N 1
ATOM 2383 C CA . LEU A 1 316 ? 2.105 17.022 -16.224 1.00 45.12 316 LEU A CA 1
ATOM 2384 C C . LEU A 1 316 ? 2.725 18.278 -16.809 1.00 45.12 316 LEU A C 1
ATOM 2386 O O . LEU A 1 316 ? 3.918 18.301 -17.119 1.00 45.12 316 LEU A O 1
ATOM 2390 N N . ALA A 1 317 ? 1.882 19.280 -17.065 1.00 39.97 317 ALA A N 1
ATOM 2391 C CA . ALA A 1 317 ? 2.363 20.591 -17.446 1.00 39.97 317 ALA A CA 1
ATOM 2392 C C . ALA A 1 317 ? 3.480 20.942 -16.455 1.00 39.97 317 ALA A C 1
ATOM 2394 O O . ALA A 1 317 ? 3.240 20.859 -15.243 1.00 39.97 317 ALA A O 1
ATOM 2395 N N . PRO A 1 318 ? 4.702 21.253 -16.927 1.00 44.50 318 PRO A N 1
ATOM 2396 C CA . PRO A 1 318 ? 5.749 21.662 -16.013 1.00 44.50 318 PRO A CA 1
ATOM 2397 C C . PRO A 1 318 ? 5.175 22.809 -15.177 1.00 44.50 318 PRO A C 1
ATOM 2399 O O . PRO A 1 318 ? 4.484 23.669 -15.743 1.00 44.50 318 PRO A O 1
ATOM 2402 N N . PRO A 1 319 ? 5.394 22.840 -13.848 1.00 51.72 319 PRO A N 1
ATOM 2403 C CA . PRO A 1 319 ? 5.042 24.028 -13.090 1.00 51.72 319 PRO A CA 1
ATOM 2404 C C . PRO A 1 319 ? 5.659 25.218 -13.838 1.00 51.72 319 PRO A C 1
ATOM 2406 O O . PRO A 1 319 ? 6.824 25.115 -14.238 1.00 51.72 319 PRO A O 1
ATOM 2409 N N . PRO A 1 320 ? 4.897 26.297 -14.117 1.00 49.84 320 PRO A N 1
ATOM 2410 C CA . PRO A 1 320 ? 5.421 27.403 -14.904 1.00 49.84 320 PRO A CA 1
ATOM 2411 C C . PRO A 1 320 ? 6.734 27.827 -14.262 1.00 49.84 320 PRO A C 1
ATOM 2413 O O . PRO A 1 320 ? 6.762 28.063 -13.047 1.00 49.84 320 PRO A O 1
ATOM 2416 N N . ARG A 1 321 ? 7.815 27.809 -15.059 1.00 63.50 321 ARG A N 1
ATOM 2417 C CA . ARG A 1 321 ? 9.177 28.124 -14.601 1.00 63.50 321 ARG A CA 1
ATOM 2418 C C . ARG A 1 321 ? 9.105 29.406 -13.776 1.00 63.50 321 ARG A C 1
ATOM 2420 O O . ARG A 1 321 ? 8.348 30.301 -14.140 1.00 63.50 321 ARG A O 1
ATOM 2427 N N . GLU A 1 322 ? 9.867 29.521 -12.692 1.00 62.03 322 GLU A N 1
ATOM 2428 C CA . GLU A 1 322 ? 9.791 30.674 -11.775 1.00 62.03 322 GLU A CA 1
ATOM 2429 C C . GLU A 1 322 ? 9.815 32.032 -12.497 1.00 62.03 322 GLU A C 1
ATOM 2431 O O . GLU A 1 322 ? 9.086 32.942 -12.115 1.00 62.03 322 GLU A O 1
ATOM 2436 N N . ALA A 1 323 ? 10.537 32.130 -13.618 1.00 58.12 323 ALA A N 1
ATOM 2437 C CA . ALA A 1 323 ? 10.549 33.297 -14.499 1.00 58.12 323 ALA A CA 1
ATOM 2438 C C . ALA A 1 323 ? 9.164 33.688 -15.067 1.00 58.12 323 ALA A C 1
ATOM 2440 O O . ALA A 1 323 ? 8.861 34.872 -15.182 1.00 58.12 323 ALA A O 1
ATOM 2441 N N . GLN A 1 324 ? 8.299 32.723 -15.391 1.00 66.25 324 GLN A N 1
ATOM 2442 C CA . GLN A 1 324 ? 6.924 32.967 -15.845 1.00 66.25 324 GLN A CA 1
ATOM 2443 C C . GLN A 1 324 ? 6.010 33.398 -14.694 1.00 66.25 324 GLN A C 1
ATOM 2445 O O . GLN A 1 324 ? 5.165 34.269 -14.887 1.00 66.25 324 GLN A O 1
ATOM 2450 N N . ARG A 1 325 ? 6.193 32.836 -13.489 1.00 72.81 325 ARG A N 1
ATOM 2451 C CA . ARG A 1 325 ? 5.448 33.263 -12.290 1.00 72.81 325 ARG A CA 1
ATOM 2452 C C . ARG A 1 325 ? 5.826 34.686 -11.891 1.00 72.81 325 ARG A C 1
ATOM 2454 O O . ARG A 1 325 ? 4.935 35.486 -11.641 1.00 72.81 325 ARG A O 1
ATOM 2461 N N . LEU A 1 326 ? 7.122 35.000 -11.904 1.00 78.69 326 LEU A N 1
ATOM 2462 C CA . LEU A 1 326 ? 7.649 36.336 -11.637 1.00 78.69 326 LEU A CA 1
ATOM 2463 C C . LEU A 1 326 ? 7.187 37.348 -12.694 1.00 78.69 326 LEU A C 1
ATOM 2465 O O . LEU A 1 326 ? 6.742 38.437 -12.352 1.00 78.69 326 LEU A O 1
ATOM 2469 N N . GLY A 1 327 ? 7.229 36.981 -13.978 1.00 83.19 327 GLY A N 1
ATOM 2470 C CA . GLY A 1 327 ? 6.719 37.833 -15.053 1.00 83.19 327 GLY A CA 1
ATOM 2471 C C . GLY A 1 327 ? 5.225 38.133 -14.902 1.00 83.19 327 GLY A C 1
ATOM 2472 O O . GLY A 1 327 ? 4.815 39.287 -15.010 1.00 83.19 327 GLY A O 1
ATOM 2473 N N . ALA A 1 328 ? 4.415 37.118 -14.586 1.00 80.88 328 ALA A N 1
ATOM 2474 C CA . ALA A 1 328 ? 2.978 37.278 -14.382 1.00 80.88 328 ALA A CA 1
ATOM 2475 C C . ALA A 1 328 ? 2.643 38.125 -13.141 1.00 80.88 328 ALA A C 1
ATOM 2477 O O . ALA A 1 328 ? 1.747 38.967 -13.203 1.00 80.88 328 ALA A O 1
ATOM 2478 N N . THR A 1 329 ? 3.364 37.954 -12.027 1.00 87.88 329 THR A N 1
ATOM 2479 C CA . THR A 1 329 ? 3.139 38.754 -10.812 1.00 87.88 329 THR A CA 1
ATOM 2480 C C . THR A 1 329 ? 3.613 40.195 -10.967 1.00 87.88 329 THR A C 1
ATOM 2482 O O . THR A 1 329 ? 2.926 41.101 -10.497 1.00 87.88 329 THR A O 1
ATOM 2485 N N . ILE A 1 330 ? 4.721 40.440 -11.675 1.00 91.25 330 ILE A N 1
ATOM 2486 C CA . ILE A 1 330 ? 5.161 41.799 -12.018 1.00 91.25 330 ILE A CA 1
ATOM 2487 C C . ILE A 1 330 ? 4.139 42.469 -12.938 1.00 91.25 330 ILE A C 1
ATOM 2489 O O . ILE A 1 330 ? 3.738 43.598 -12.666 1.00 91.25 330 ILE A O 1
ATOM 2493 N N . ALA A 1 331 ? 3.662 41.781 -13.980 1.00 91.94 331 ALA A N 1
ATOM 2494 C CA . ALA A 1 331 ? 2.652 42.326 -14.885 1.00 91.94 331 ALA A CA 1
ATOM 2495 C C . ALA A 1 331 ? 1.348 42.675 -14.146 1.00 91.94 331 ALA A C 1
ATOM 2497 O O . ALA A 1 331 ? 0.813 43.768 -14.328 1.00 91.94 331 ALA A O 1
ATOM 2498 N N . LEU A 1 332 ? 0.875 41.791 -13.258 1.00 91.62 332 LEU A N 1
ATOM 2499 C CA . LEU A 1 332 ? -0.295 42.046 -12.414 1.00 91.62 332 LEU A CA 1
ATOM 2500 C C . LEU A 1 332 ? -0.068 43.239 -11.474 1.00 91.62 332 LEU A C 1
ATOM 2502 O O . LEU A 1 332 ? -0.941 44.095 -11.352 1.00 91.62 332 LEU A O 1
ATOM 2506 N N . SER A 1 333 ? 1.108 43.325 -10.848 1.00 93.88 333 SER A N 1
ATOM 2507 C CA . SER A 1 333 ? 1.474 44.443 -9.973 1.00 93.88 333 SER A CA 1
ATOM 2508 C C . SER A 1 333 ? 1.472 45.773 -10.728 1.00 93.88 333 SER A C 1
ATOM 2510 O O . SER A 1 333 ? 0.855 46.733 -10.267 1.00 93.88 333 SER A O 1
ATOM 2512 N N . VAL A 1 334 ? 2.083 45.829 -11.917 1.00 94.44 334 VAL A N 1
ATOM 2513 C CA . VAL A 1 334 ? 2.087 47.028 -12.771 1.00 94.44 334 VAL A CA 1
ATOM 2514 C C . VAL A 1 334 ? 0.665 47.430 -13.149 1.00 94.44 334 VAL A C 1
ATOM 2516 O O . VAL A 1 334 ? 0.333 48.610 -13.096 1.00 94.44 334 VAL A O 1
ATOM 2519 N N . LEU A 1 335 ? -0.193 46.464 -13.478 1.00 93.81 335 LEU A N 1
ATOM 2520 C CA . LEU A 1 335 ? -1.571 46.730 -13.883 1.00 93.81 335 LEU A CA 1
ATOM 2521 C C . LEU A 1 335 ? -2.412 47.287 -12.724 1.00 93.81 335 LEU A C 1
ATOM 2523 O O . LEU A 1 335 ? -3.144 48.255 -12.914 1.00 93.81 335 LEU A O 1
ATOM 2527 N N . VAL A 1 336 ? -2.248 46.749 -11.510 1.00 92.81 336 VAL A N 1
ATOM 2528 C CA . VAL A 1 336 ? -2.895 47.272 -10.293 1.00 92.81 336 VAL A CA 1
ATOM 2529 C C . VAL A 1 336 ? -2.411 48.688 -9.969 1.00 92.81 336 VAL A C 1
ATOM 2531 O O . VAL A 1 336 ? -3.228 49.564 -9.687 1.00 92.81 336 VAL A O 1
ATOM 2534 N N . HIS A 1 337 ? -1.102 48.947 -10.056 1.00 89.25 337 HIS A N 1
ATOM 2535 C CA . HIS A 1 337 ? -0.552 50.283 -9.812 1.00 89.25 337 HIS A CA 1
ATOM 2536 C C . HIS A 1 337 ? -0.997 51.292 -10.876 1.00 89.25 337 HIS A C 1
ATOM 2538 O O . HIS A 1 337 ? -1.359 52.414 -10.531 1.00 89.25 337 HIS A O 1
ATOM 2544 N N . ALA A 1 338 ? -1.036 50.901 -12.152 1.00 89.00 338 ALA A N 1
ATOM 2545 C CA . ALA A 1 338 ? -1.543 51.748 -13.227 1.00 89.00 338 ALA A CA 1
ATOM 2546 C C . ALA A 1 338 ? -3.017 52.113 -13.005 1.00 89.00 338 ALA A C 1
ATOM 2548 O O . ALA A 1 338 ? -3.396 53.264 -13.197 1.00 89.00 338 ALA A O 1
ATOM 2549 N N . LEU A 1 339 ? -3.834 51.165 -12.539 1.00 89.88 339 LEU A N 1
ATOM 2550 C CA . LEU A 1 339 ? -5.251 51.389 -12.259 1.00 89.88 339 LEU A CA 1
ATOM 2551 C C . LEU A 1 339 ? -5.465 52.333 -11.064 1.00 89.88 339 LEU A C 1
ATOM 2553 O O . LEU A 1 339 ? -6.361 53.169 -11.103 1.00 89.88 339 LEU A O 1
ATOM 2557 N N . LEU A 1 340 ? -4.610 52.263 -10.040 1.00 85.06 340 LEU A N 1
ATOM 2558 C CA . LEU A 1 340 ? -4.614 53.203 -8.912 1.00 85.06 340 LEU A CA 1
ATOM 2559 C C . LEU A 1 340 ? -4.153 54.611 -9.314 1.00 85.06 340 LEU A C 1
ATOM 2561 O O . LEU A 1 340 ? -4.797 55.590 -8.949 1.00 85.06 340 LEU A O 1
ATOM 2565 N N . ILE A 1 341 ? -3.065 54.720 -10.079 1.00 83.31 341 ILE A N 1
ATOM 2566 C CA . ILE A 1 341 ? -2.509 56.013 -10.509 1.00 83.31 341 ILE A CA 1
ATOM 2567 C C . ILE A 1 341 ? -3.456 56.717 -11.487 1.00 83.31 341 ILE A C 1
ATOM 2569 O O . ILE A 1 341 ? -3.676 57.918 -11.372 1.00 83.31 341 ILE A O 1
ATOM 2573 N N . LEU A 1 342 ? -4.027 55.979 -12.442 1.00 81.50 342 LEU A N 1
ATOM 2574 C CA . LEU A 1 342 ? -4.924 56.535 -13.459 1.00 81.50 342 LEU A CA 1
ATOM 2575 C C . LEU A 1 342 ? -6.378 56.648 -12.974 1.00 81.50 342 LEU A C 1
ATOM 2577 O O . LEU A 1 342 ? -7.159 57.384 -13.571 1.00 81.50 342 LEU A O 1
ATOM 2581 N N . GLY A 1 343 ? -6.751 55.925 -11.914 1.00 74.31 343 GLY A N 1
ATOM 2582 C CA . GLY A 1 343 ? -8.106 55.908 -11.358 1.00 74.31 343 GLY A CA 1
ATOM 2583 C C . GLY A 1 343 ? -8.396 57.007 -10.333 1.00 74.31 343 GLY A C 1
ATOM 2584 O O . GLY A 1 343 ? -9.563 57.262 -10.041 1.00 74.31 343 GLY A O 1
ATOM 2585 N N . VAL A 1 344 ? -7.373 57.678 -9.791 1.00 78.50 344 VAL A N 1
ATOM 2586 C CA . VAL A 1 344 ? -7.545 58.762 -8.809 1.00 78.50 344 VAL A CA 1
ATOM 2587 C C . VAL A 1 344 ? -7.353 60.120 -9.487 1.00 78.50 344 VAL A C 1
ATOM 2589 O O . VAL A 1 344 ? -6.235 60.582 -9.691 1.00 78.50 344 VAL A O 1
ATOM 2592 N N . GLY A 1 345 ? -8.465 60.777 -9.824 1.00 71.69 345 GLY A N 1
ATOM 2593 C CA . GLY A 1 345 ? -8.488 62.163 -10.297 1.00 71.69 345 GLY A CA 1
ATOM 2594 C C . GLY A 1 345 ? -8.888 63.130 -9.181 1.00 71.69 345 GLY A C 1
ATOM 2595 O O . GLY A 1 345 ? -9.894 62.920 -8.506 1.00 71.69 345 GLY A O 1
ATOM 2596 N N . PHE A 1 346 ? -8.130 64.212 -8.997 1.00 74.81 346 PHE A N 1
ATOM 2597 C CA . PHE A 1 346 ? -8.490 65.286 -8.070 1.00 74.81 346 PHE A CA 1
ATOM 2598 C C . PHE A 1 346 ? -9.356 66.326 -8.786 1.00 74.81 346 PHE A C 1
ATOM 2600 O O . PHE A 1 346 ? -8.911 66.964 -9.738 1.00 74.81 346 PHE A O 1
ATOM 2607 N N . ALA A 1 347 ? -10.589 66.523 -8.318 1.00 66.94 347 ALA A N 1
ATOM 2608 C CA . ALA A 1 347 ? -11.438 67.620 -8.766 1.00 66.94 347 ALA A CA 1
ATOM 2609 C C . ALA A 1 347 ? -11.225 68.838 -7.855 1.00 66.94 347 ALA A C 1
ATOM 2611 O O . ALA A 1 347 ? -11.592 68.815 -6.679 1.00 66.94 347 ALA A O 1
ATOM 2612 N N . VAL A 1 348 ? -10.642 69.911 -8.394 1.00 66.94 348 VAL A N 1
ATOM 2613 C CA . VAL A 1 348 ? -10.546 71.202 -7.699 1.00 66.94 348 VAL A CA 1
ATOM 2614 C C . VAL A 1 348 ? -11.891 71.911 -7.839 1.00 66.94 348 VAL A C 1
ATOM 2616 O O . VAL A 1 348 ? -12.273 72.318 -8.935 1.00 66.94 348 VAL A O 1
ATOM 2619 N N . LYS A 1 349 ? -12.640 72.022 -6.738 1.00 59.91 349 LYS A N 1
ATOM 2620 C CA . LYS A 1 349 ? -13.937 72.709 -6.704 1.00 59.91 349 LYS A CA 1
ATOM 2621 C C . LYS A 1 349 ? -13.725 74.157 -6.250 1.00 59.91 349 LYS A C 1
ATOM 2623 O O . LYS A 1 349 ? -13.288 74.382 -5.125 1.00 59.91 349 LYS A O 1
ATOM 2628 N N . GLY A 1 350 ? -13.987 75.105 -7.149 1.00 54.78 350 GLY A N 1
ATOM 2629 C CA . GLY A 1 350 ? -13.920 76.544 -6.894 1.00 54.78 350 GLY A CA 1
ATOM 2630 C C . GLY A 1 350 ? -15.158 77.092 -6.175 1.00 54.78 350 GLY A C 1
ATOM 2631 O O . GLY A 1 350 ? -16.272 76.632 -6.418 1.00 54.78 350 GLY A O 1
ATOM 2632 N N . ASP A 1 351 ? -14.875 78.083 -5.330 1.00 55.50 351 ASP A N 1
ATOM 2633 C CA . ASP A 1 351 ? -15.697 79.066 -4.611 1.00 55.50 351 ASP A CA 1
ATOM 2634 C C . ASP A 1 351 ? -16.761 78.632 -3.583 1.00 55.50 351 ASP A C 1
ATOM 2636 O O . ASP A 1 351 ? -17.600 77.752 -3.776 1.00 55.50 351 ASP A O 1
ATOM 2640 N N . ALA A 1 352 ? -16.688 79.323 -2.438 1.00 55.03 352 ALA A N 1
ATOM 2641 C CA . ALA A 1 352 ? -17.441 79.101 -1.210 1.00 55.03 352 ALA A CA 1
ATOM 2642 C C . ALA A 1 352 ? -18.773 79.882 -1.180 1.00 55.03 352 ALA A C 1
ATOM 2644 O O . ALA A 1 352 ? -18.789 81.062 -1.536 1.00 55.03 352 ALA A O 1
ATOM 2645 N N . PRO A 1 353 ? -19.874 79.303 -0.661 1.00 55.75 353 PRO A N 1
ATOM 2646 C CA . PRO A 1 353 ? -21.072 80.061 -0.310 1.00 55.75 353 PRO A CA 1
ATOM 2647 C C . PRO A 1 353 ? -20.978 80.648 1.112 1.00 55.75 353 PRO A C 1
ATOM 2649 O O . PRO A 1 353 ? -20.523 79.988 2.046 1.00 55.75 353 PRO A O 1
ATOM 2652 N N . LEU A 1 354 ? -21.443 81.891 1.263 1.00 53.56 354 LEU A N 1
ATOM 2653 C CA . LEU A 1 354 ? -21.504 82.660 2.514 1.00 53.56 354 LEU A CA 1
ATOM 2654 C C . LEU A 1 354 ? -22.428 82.014 3.565 1.00 53.56 354 LEU A C 1
ATOM 2656 O O . LEU A 1 354 ? -23.529 81.561 3.255 1.00 53.56 354 LEU A O 1
ATOM 2660 N N . VAL A 1 355 ? -21.979 82.027 4.821 1.00 45.91 355 VAL A N 1
ATOM 2661 C CA . VAL A 1 355 ? -22.654 81.450 5.999 1.00 45.91 355 VAL A CA 1
ATOM 2662 C C . VAL A 1 355 ? -23.564 82.492 6.671 1.00 45.91 355 VAL A C 1
ATOM 2664 O O . VAL A 1 355 ? -23.094 83.608 6.901 1.00 45.91 355 VAL A O 1
ATOM 2667 N N . PRO A 1 356 ? -24.805 82.165 7.082 1.00 48.41 356 PRO A N 1
ATOM 2668 C CA . PRO A 1 356 ? -25.525 82.944 8.081 1.00 48.41 356 PRO A CA 1
ATOM 2669 C C . PRO A 1 356 ? -25.168 82.480 9.504 1.00 48.41 356 PRO A C 1
ATOM 2671 O O . PRO A 1 356 ? -25.108 81.288 9.803 1.00 48.41 356 PRO A O 1
ATOM 2674 N N . THR A 1 357 ? -24.932 83.451 10.382 1.00 45.75 357 THR A N 1
ATOM 2675 C CA . THR A 1 357 ? -24.602 83.298 11.805 1.00 45.75 357 THR A CA 1
ATOM 2676 C C . THR A 1 357 ? -25.816 82.876 12.634 1.00 45.75 357 THR A C 1
ATOM 2678 O O . THR A 1 357 ? -26.875 83.492 12.513 1.00 45.75 357 THR A O 1
ATOM 2681 N N . LEU A 1 358 ? -25.642 81.898 13.529 1.00 40.69 358 LEU A N 1
ATOM 2682 C CA . LEU A 1 358 ? -26.610 81.557 14.575 1.00 40.69 358 LEU A CA 1
ATOM 2683 C C . LEU A 1 358 ? -25.962 81.654 15.960 1.00 40.69 358 LEU A C 1
ATOM 2685 O O . LEU A 1 358 ? -24.892 81.106 16.218 1.00 40.69 358 LEU A O 1
ATOM 2689 N N . GLU A 1 359 ? -26.646 82.403 16.813 1.00 39.88 359 GLU A N 1
ATOM 2690 C CA . GLU A 1 359 ? -26.334 82.743 18.194 1.00 39.88 359 GLU A CA 1
ATOM 2691 C C . GLU A 1 359 ? -26.690 81.569 19.124 1.00 39.88 359 GLU A C 1
ATOM 2693 O O . GLU A 1 359 ? -27.779 81.003 19.024 1.00 39.88 359 GLU A O 1
ATOM 2698 N N . VAL A 1 360 ? -25.779 81.183 20.025 1.00 37.00 360 VAL A N 1
ATOM 2699 C CA . VAL A 1 360 ? -26.016 80.129 21.026 1.00 37.00 360 VAL A CA 1
ATOM 2700 C C . VAL A 1 360 ? -25.632 80.643 22.411 1.00 37.00 360 VAL A C 1
ATOM 2702 O O . VAL A 1 360 ? -24.474 80.952 22.688 1.00 37.00 360 VAL A O 1
ATOM 2705 N N . ILE A 1 361 ? -26.639 80.709 23.280 1.00 33.88 361 ILE A N 1
ATOM 2706 C CA . ILE A 1 361 ? -26.543 81.009 24.709 1.00 33.88 361 ILE A CA 1
ATOM 2707 C C . ILE A 1 361 ? -26.014 79.761 25.433 1.00 33.88 361 ILE A C 1
ATOM 2709 O O . ILE A 1 361 ? -26.542 78.661 25.278 1.00 33.88 361 ILE A O 1
ATOM 2713 N N . PHE A 1 362 ? -24.966 79.942 26.237 1.00 33.41 362 PHE A N 1
ATOM 2714 C CA . PHE A 1 362 ? -24.348 78.898 27.053 1.00 33.41 362 PHE A CA 1
ATOM 2715 C C . PHE A 1 362 ? -25.176 78.568 28.301 1.00 33.41 362 PHE A C 1
ATOM 2717 O O . PHE A 1 362 ? -25.537 79.467 29.059 1.00 33.41 362 PHE A O 1
ATOM 2724 N N . SER A 1 363 ? -25.331 77.277 28.611 1.00 27.45 363 SER A N 1
ATOM 2725 C CA . SER A 1 363 ? -25.526 76.824 29.992 1.00 27.45 363 SER A CA 1
ATOM 2726 C C . SER A 1 363 ? -24.385 75.878 30.379 1.00 27.45 363 SER A C 1
ATOM 2728 O O . SER A 1 363 ? -24.117 74.870 29.728 1.00 27.45 363 SER A O 1
ATOM 2730 N N . GLN A 1 364 ? -23.649 76.267 31.419 1.00 36.28 364 GLN A N 1
ATOM 2731 C CA . GLN A 1 364 ? -22.512 75.537 31.965 1.00 36.28 364 GLN A CA 1
ATOM 2732 C C . GLN A 1 364 ? -22.974 74.546 33.032 1.00 36.28 364 GLN A C 1
ATOM 2734 O O . GLN A 1 364 ? -23.670 74.940 33.961 1.00 36.28 364 GLN A O 1
ATOM 2739 N N . THR A 1 365 ? -22.433 73.331 33.002 1.00 30.80 365 THR A N 1
ATOM 2740 C CA . THR A 1 365 ? -22.106 72.593 34.231 1.00 30.80 365 THR A CA 1
ATOM 2741 C C . THR A 1 365 ? -20.792 71.844 34.031 1.00 30.80 365 THR A C 1
ATOM 2743 O O . THR A 1 365 ? -20.714 70.887 33.265 1.00 30.80 365 THR A O 1
ATOM 2746 N N . ARG A 1 366 ? -19.748 72.312 34.723 1.00 32.50 366 ARG A N 1
ATOM 2747 C CA . ARG A 1 366 ? -18.506 71.581 35.007 1.00 32.50 366 ARG A CA 1
ATOM 2748 C C . ARG A 1 366 ? -18.527 71.141 36.470 1.00 32.50 366 ARG A C 1
ATOM 2750 O O . ARG A 1 366 ? -18.960 71.897 37.334 1.00 32.50 366 ARG A O 1
ATOM 2757 N N . THR A 1 367 ? -17.936 69.988 36.755 1.00 29.42 367 THR A N 1
ATOM 2758 C CA . THR A 1 367 ? -17.380 69.642 38.076 1.00 29.42 367 THR A CA 1
ATOM 2759 C C . THR A 1 367 ? -16.203 68.704 37.786 1.00 29.42 367 THR A C 1
ATOM 2761 O O . THR A 1 367 ? -16.390 67.659 37.179 1.00 29.42 367 THR A O 1
ATOM 2764 N N . ALA A 1 368 ? -14.975 69.225 37.740 1.00 33.81 368 ALA A N 1
ATOM 2765 C CA . ALA A 1 368 ? -14.006 69.402 38.831 1.00 33.81 368 ALA A CA 1
ATOM 2766 C C . ALA A 1 368 ? -13.322 68.083 39.247 1.00 33.81 368 ALA A C 1
ATOM 2768 O O . ALA A 1 368 ? -13.838 67.301 40.037 1.00 33.81 368 ALA A O 1
ATOM 2769 N N . LEU A 1 369 ? -12.125 67.885 38.686 1.00 34.84 369 LEU A N 1
ATOM 2770 C CA . LEU A 1 369 ? -11.102 66.932 39.117 1.00 34.84 369 LEU A CA 1
ATOM 2771 C C . LEU A 1 369 ? -10.645 67.221 40.556 1.00 34.84 369 LEU A C 1
ATOM 2773 O O . LEU A 1 369 ? -10.432 68.380 40.908 1.00 34.84 369 LEU A O 1
ATOM 2777 N N . THR A 1 370 ? -10.339 66.167 41.316 1.00 35.53 370 THR A N 1
ATOM 2778 C CA . THR A 1 370 ? -9.215 66.173 42.269 1.00 35.53 370 THR A CA 1
ATOM 2779 C C . THR A 1 370 ? -8.407 64.873 42.146 1.00 35.53 370 THR A C 1
ATOM 2781 O O . THR A 1 370 ? -8.964 63.853 41.735 1.00 35.53 370 THR A O 1
ATOM 2784 N N . PRO A 1 371 ? -7.092 64.897 42.444 1.00 43.84 371 PRO A N 1
ATOM 2785 C CA . PRO A 1 371 ? -6.167 63.818 42.126 1.00 43.84 371 PRO A CA 1
ATOM 2786 C C . PRO A 1 371 ? -5.905 62.924 43.344 1.00 43.84 371 PRO A C 1
ATOM 2788 O O . PRO A 1 371 ? -5.310 63.365 44.325 1.00 43.84 371 PRO A O 1
ATOM 2791 N N . LYS A 1 372 ? -6.293 61.651 43.259 1.00 37.25 372 LYS A N 1
ATOM 2792 C CA . LYS A 1 372 ? -5.686 60.543 44.009 1.00 37.25 372 LYS A CA 1
ATOM 2793 C C . LYS A 1 372 ? -5.945 59.243 43.249 1.00 37.25 372 LYS A C 1
ATOM 2795 O O . LYS A 1 372 ? -7.069 59.014 42.824 1.00 37.25 372 LYS A O 1
ATOM 2800 N N . GLN A 1 373 ? -4.900 58.417 43.162 1.00 36.00 373 GLN A N 1
ATOM 2801 C CA . GLN A 1 373 ? -4.834 57.087 42.533 1.00 36.00 373 GLN A CA 1
ATOM 2802 C C . GLN A 1 373 ? -4.509 57.085 41.033 1.00 36.00 373 GLN A C 1
ATOM 2804 O O . GLN A 1 373 ? -5.221 56.536 40.200 1.00 36.00 373 GLN A O 1
ATOM 2809 N N . ALA A 1 374 ? -3.348 57.659 40.719 1.00 30.67 374 ALA A N 1
ATOM 2810 C CA . ALA A 1 374 ? -2.421 56.986 39.824 1.00 30.67 374 ALA A CA 1
ATOM 2811 C C . ALA A 1 374 ? -1.640 55.984 40.683 1.00 30.67 374 ALA A C 1
ATOM 2813 O O . ALA A 1 374 ? -1.025 56.411 41.654 1.00 30.67 374 ALA A O 1
ATOM 2814 N N . ASP A 1 375 ? -1.758 54.692 40.383 1.00 29.64 375 ASP A N 1
ATOM 2815 C CA . ASP A 1 375 ? -0.665 53.727 40.502 1.00 29.64 375 ASP A CA 1
ATOM 2816 C C . ASP A 1 375 ? -1.087 52.375 39.893 1.00 29.64 375 ASP A C 1
ATOM 2818 O O . ASP A 1 375 ? -2.100 51.785 40.266 1.00 29.64 375 ASP A O 1
ATOM 2822 N N . PHE A 1 376 ? -0.255 51.923 38.949 1.00 29.81 376 PHE A N 1
ATOM 2823 C CA . PHE A 1 376 ? -0.173 50.603 38.306 1.00 29.81 376 PHE A CA 1
ATOM 2824 C C . PHE A 1 376 ? -1.059 50.286 37.088 1.00 29.81 376 PHE A C 1
ATOM 2826 O O . PHE A 1 376 ? -2.052 49.565 37.147 1.00 29.81 376 PHE A O 1
ATOM 2833 N N . LEU A 1 377 ? -0.536 50.690 35.922 1.00 26.61 377 LEU A N 1
ATOM 2834 C CA . LEU A 1 377 ? -0.538 49.873 34.707 1.00 26.61 377 LEU A CA 1
ATOM 2835 C C . LEU A 1 377 ? 0.884 49.346 34.423 1.00 26.61 377 LEU A C 1
ATOM 2837 O O . LEU A 1 377 ? 1.842 50.110 34.433 1.00 26.61 377 LEU A O 1
ATOM 2841 N N . ALA A 1 378 ? 0.924 48.058 34.068 1.00 27.03 378 ALA A N 1
ATOM 2842 C CA . ALA A 1 378 ? 1.837 47.371 33.145 1.00 27.03 378 ALA A CA 1
ATOM 2843 C C . ALA A 1 378 ? 3.278 46.963 33.557 1.00 27.03 378 ALA A C 1
ATOM 2845 O O . ALA A 1 378 ? 4.182 47.775 33.684 1.00 27.03 378 ALA A O 1
ATOM 2846 N N . ALA A 1 379 ? 3.444 45.629 33.570 1.00 30.55 379 ALA A N 1
ATOM 2847 C CA . ALA A 1 379 ? 4.470 44.799 32.914 1.00 30.55 379 ALA A CA 1
ATOM 2848 C C . ALA A 1 379 ? 5.974 45.007 33.194 1.00 30.55 379 ALA A C 1
ATOM 2850 O O . ALA A 1 379 ? 6.553 45.997 32.767 1.00 30.55 379 ALA A O 1
ATOM 2851 N N . ALA A 1 380 ? 6.634 43.954 33.709 1.00 27.42 380 ALA A N 1
ATOM 2852 C CA . ALA A 1 380 ? 7.690 43.196 33.006 1.00 27.42 380 ALA A CA 1
ATOM 2853 C C . ALA A 1 380 ? 8.369 42.141 33.918 1.00 27.42 380 ALA A C 1
ATOM 2855 O O . ALA A 1 380 ? 8.758 42.444 35.036 1.00 27.42 380 ALA A O 1
ATOM 2856 N N . SER A 1 381 ? 8.550 40.938 33.357 1.00 26.81 381 SER A N 1
ATOM 2857 C CA . SER A 1 381 ? 9.697 40.014 33.490 1.00 26.81 381 SER A CA 1
ATOM 2858 C C . SER A 1 381 ? 10.142 39.375 34.828 1.00 26.81 381 SER A C 1
ATOM 2860 O O . SER A 1 381 ? 10.590 40.040 35.749 1.00 26.81 381 SER A O 1
ATOM 2862 N N . GLN A 1 382 ? 10.231 38.036 34.737 1.00 26.20 382 GLN A N 1
ATOM 2863 C CA . GLN A 1 382 ? 11.299 37.120 35.197 1.00 26.20 382 GLN A CA 1
ATOM 2864 C C . GLN A 1 382 ? 11.377 36.586 36.647 1.00 26.20 382 GLN A C 1
ATOM 2866 O O . GLN A 1 382 ? 11.475 37.316 37.620 1.00 26.20 382 GLN A O 1
ATOM 2871 N N . GLU A 1 383 ? 11.443 35.243 36.667 1.00 27.61 383 GLU A N 1
ATOM 2872 C CA . GLU A 1 383 ? 12.191 34.322 37.542 1.00 27.61 383 GLU A CA 1
ATOM 2873 C C . GLU A 1 383 ? 11.966 34.303 39.065 1.00 27.61 383 GLU A C 1
ATOM 2875 O O . GLU A 1 383 ? 12.426 35.154 39.809 1.00 27.61 383 GLU A O 1
ATOM 2880 N N . GLY A 1 384 ? 11.374 33.185 39.513 1.00 25.86 384 GLY A N 1
ATOM 2881 C CA . GLY A 1 384 ? 12.117 32.158 40.256 1.00 25.86 384 GLY A CA 1
ATOM 2882 C C . GLY A 1 384 ? 12.424 32.398 41.739 1.00 25.86 384 GLY A C 1
ATOM 2883 O O . GLY A 1 384 ? 13.271 33.210 42.084 1.00 25.86 384 GLY A O 1
ATOM 2884 N N . GLY A 1 385 ? 11.873 31.526 42.592 1.00 24.75 385 GLY A N 1
ATOM 2885 C CA . GLY A 1 385 ? 12.522 31.115 43.846 1.00 24.75 385 GLY A CA 1
ATOM 2886 C C . GLY A 1 385 ? 11.693 31.315 45.116 1.00 24.75 385 GLY A C 1
ATOM 2887 O O . GLY A 1 385 ? 11.371 32.437 45.485 1.00 24.75 385 GLY A O 1
ATOM 2888 N N . GLY A 1 386 ? 11.402 30.208 45.805 1.00 27.84 386 GLY A N 1
ATOM 2889 C CA . GLY A 1 386 ? 10.788 30.162 47.138 1.00 27.84 386 GLY A CA 1
ATOM 2890 C C . GLY A 1 386 ? 9.918 28.909 47.299 1.00 27.84 386 GLY A C 1
ATOM 2891 O O . GLY A 1 386 ? 8.724 28.961 47.029 1.00 27.84 386 GLY A O 1
ATOM 2892 N N . GLU A 1 387 ? 10.501 27.715 47.429 1.00 33.44 387 GLU A N 1
ATOM 2893 C CA . GLU A 1 387 ? 10.879 27.083 48.714 1.00 33.44 387 GLU A CA 1
ATOM 2894 C C . GLU A 1 387 ? 9.672 26.840 49.638 1.00 33.44 387 GLU A C 1
ATOM 2896 O O . GLU A 1 387 ? 9.427 27.601 50.567 1.00 33.44 387 GLU A O 1
ATOM 2901 N N . HIS A 1 388 ? 8.926 25.759 49.374 1.00 31.44 388 HIS A N 1
ATOM 2902 C CA . HIS A 1 388 ? 8.410 24.871 50.421 1.00 31.44 388 HIS A CA 1
ATOM 2903 C C . HIS A 1 388 ? 8.153 23.454 49.875 1.00 31.44 388 HIS A C 1
ATOM 2905 O O . HIS A 1 388 ? 7.625 23.260 48.779 1.00 31.44 388 HIS A O 1
ATOM 2911 N N . ASP A 1 389 ? 8.565 22.479 50.687 1.00 38.56 389 ASP A N 1
ATOM 2912 C CA . ASP A 1 389 ? 8.634 21.042 50.436 1.00 38.56 389 ASP A CA 1
ATOM 2913 C C . ASP A 1 389 ? 7.267 20.319 50.456 1.00 38.56 389 ASP A C 1
ATOM 2915 O O . ASP A 1 389 ? 6.569 20.291 51.468 1.00 38.56 389 ASP A O 1
ATOM 2919 N N . ARG A 1 390 ? 6.983 19.599 49.357 1.00 31.14 390 ARG A N 1
ATOM 2920 C CA . ARG A 1 390 ? 5.926 18.578 49.120 1.00 31.14 390 ARG A CA 1
ATOM 2921 C C . ARG A 1 390 ? 4.465 19.018 48.866 1.00 31.14 390 ARG A C 1
ATOM 2923 O O . ARG A 1 390 ? 3.984 20.069 49.255 1.00 31.14 390 ARG A O 1
ATOM 2930 N N . ALA A 1 391 ? 3.784 18.134 48.121 1.00 33.47 391 ALA A N 1
ATOM 2931 C CA . ALA A 1 391 ? 2.814 18.397 47.049 1.00 33.47 391 ALA A CA 1
ATOM 2932 C C . ALA A 1 391 ? 1.321 18.182 47.380 1.00 33.47 391 ALA A C 1
ATOM 2934 O O . ALA A 1 391 ? 0.992 17.358 48.230 1.00 33.47 391 ALA A O 1
ATOM 2935 N N . GLN A 1 392 ? 0.415 18.766 46.570 1.00 32.09 392 GLN A N 1
ATOM 2936 C CA . GLN A 1 392 ? -0.904 18.175 46.269 1.00 32.09 392 GLN A CA 1
ATOM 2937 C C . GLN A 1 392 ? -1.514 18.653 44.931 1.00 32.09 392 GLN A C 1
ATOM 2939 O O . GLN A 1 392 ? -1.388 19.804 44.530 1.00 32.09 392 GLN A O 1
ATOM 2944 N N . ARG A 1 393 ? -2.153 17.708 44.227 1.00 32.44 393 ARG A N 1
ATOM 2945 C CA . ARG A 1 393 ? -2.654 17.771 42.839 1.00 32.44 393 ARG A CA 1
ATOM 2946 C C . ARG A 1 393 ? -4.114 18.265 42.798 1.00 32.44 393 ARG A C 1
ATOM 2948 O O . ARG A 1 393 ? -4.922 17.694 43.533 1.00 32.44 393 ARG A O 1
ATOM 2955 N N . PRO A 1 394 ? -4.517 19.189 41.907 1.00 37.94 394 PRO A N 1
ATOM 2956 C CA . PRO A 1 394 ? -5.931 19.382 41.590 1.00 37.94 394 PRO A CA 1
ATOM 2957 C C . PRO A 1 394 ? -6.454 18.141 40.849 1.00 37.94 394 PRO A C 1
ATOM 2959 O O . PRO A 1 394 ? -5.847 17.700 39.872 1.00 37.94 394 PRO A O 1
ATOM 2962 N N . ARG A 1 395 ? -7.534 17.525 41.343 1.00 39.69 395 ARG A N 1
ATOM 2963 C CA . ARG A 1 395 ? -8.245 16.436 40.653 1.00 39.69 395 ARG A CA 1
ATOM 2964 C C . ARG A 1 395 ? -9.315 17.026 39.735 1.00 39.69 395 ARG A C 1
ATOM 2966 O O . ARG A 1 395 ? -9.991 17.975 40.116 1.00 39.69 395 ARG A O 1
ATOM 2973 N N . ASP A 1 396 ? -9.432 16.424 38.556 1.00 38.66 396 ASP A N 1
ATOM 2974 C CA . ASP A 1 396 ? -10.310 16.811 37.452 1.00 38.66 396 ASP A CA 1
ATOM 2975 C C . ASP A 1 396 ? -11.812 16.829 37.780 1.00 38.66 396 ASP A C 1
ATOM 2977 O O . ASP A 1 396 ? -12.315 16.071 38.615 1.00 38.66 396 ASP A O 1
ATOM 2981 N N . ASN A 1 397 ? -12.519 17.660 37.007 1.00 38.94 397 ASN A N 1
ATOM 2982 C CA . ASN A 1 397 ? -13.972 17.726 36.872 1.00 38.94 397 ASN A CA 1
ATOM 2983 C C . ASN A 1 397 ? -14.563 16.363 36.471 1.00 38.94 397 ASN A C 1
ATOM 2985 O O . ASN A 1 397 ? -14.234 15.816 35.418 1.00 38.94 397 ASN A O 1
ATOM 2989 N N . GLN A 1 398 ? -15.491 15.836 37.272 1.00 37.34 398 GLN A N 1
ATOM 2990 C CA . GLN A 1 398 ? -16.298 14.678 36.888 1.00 37.34 398 GLN A CA 1
ATOM 2991 C C . GLN A 1 398 ? -17.460 15.112 35.985 1.00 37.34 398 GLN A C 1
ATOM 2993 O O . GLN A 1 398 ? -18.286 15.938 36.370 1.00 37.34 398 GLN A O 1
ATOM 2998 N N . ALA A 1 399 ? -17.527 14.523 34.790 1.00 34.59 399 ALA A N 1
ATOM 2999 C CA . ALA A 1 399 ? -18.710 14.549 33.937 1.00 34.59 399 ALA A CA 1
ATOM 3000 C C . ALA A 1 399 ? -19.850 13.719 34.564 1.00 34.59 399 ALA A C 1
ATOM 3002 O O . ALA A 1 399 ? -19.602 12.719 35.241 1.00 34.59 399 ALA A O 1
ATOM 3003 N N . GLY A 1 400 ? -21.094 14.152 34.340 1.00 33.12 400 GLY A N 1
ATOM 3004 C CA . GLY A 1 400 ? -22.305 13.566 34.918 1.00 33.12 400 GLY A CA 1
ATOM 3005 C C . GLY A 1 400 ? -22.524 12.090 34.567 1.00 33.12 400 GLY A C 1
ATOM 3006 O O . GLY A 1 400 ? -22.192 11.622 33.480 1.00 33.12 400 GLY A O 1
ATOM 3007 N N . ILE A 1 401 ? -23.099 11.358 35.519 1.00 40.22 401 ILE A N 1
ATOM 3008 C CA . ILE A 1 401 ? -23.402 9.927 35.428 1.00 40.22 401 ILE A CA 1
ATOM 3009 C C . ILE A 1 401 ? -24.716 9.719 34.657 1.00 40.22 401 ILE A C 1
ATOM 3011 O O . ILE A 1 401 ? -25.718 10.365 34.952 1.00 40.22 401 ILE A O 1
ATOM 3015 N N . VAL A 1 402 ? -24.725 8.767 33.717 1.00 39.06 402 VAL A N 1
ATOM 3016 C CA . VAL A 1 402 ? -25.947 8.184 33.132 1.00 39.06 402 VAL A CA 1
ATOM 3017 C C . VAL A 1 402 ? -26.396 7.008 34.020 1.00 39.06 402 VAL A C 1
ATOM 3019 O O . VAL A 1 402 ? -25.557 6.155 34.325 1.00 39.06 402 VAL A O 1
ATOM 3022 N N . PRO A 1 403 ? -27.669 6.915 34.449 1.00 37.53 403 PRO A N 1
ATOM 3023 C CA . PRO A 1 403 ? -28.138 5.803 35.279 1.00 37.53 403 PRO A CA 1
ATOM 3024 C C . PRO A 1 403 ? -28.072 4.459 34.535 1.00 37.53 403 PRO A C 1
ATOM 3026 O O . PRO A 1 403 ? -28.545 4.346 33.405 1.00 37.53 403 PRO A O 1
ATOM 3029 N N . GLN A 1 404 ? -27.515 3.426 35.173 1.00 46.44 404 GLN A N 1
ATOM 3030 C CA . GLN A 1 404 ? -27.585 2.040 34.692 1.00 46.44 404 GLN A CA 1
ATOM 3031 C C . GLN A 1 404 ? -28.872 1.360 35.184 1.00 46.44 404 GLN A C 1
ATOM 3033 O O . GLN A 1 404 ? -29.280 1.542 36.327 1.00 46.44 404 GLN A O 1
ATOM 3038 N N . ALA A 1 405 ? -29.490 0.537 34.333 1.00 42.62 405 ALA A N 1
ATOM 3039 C CA . ALA A 1 405 ? -30.802 -0.082 34.558 1.00 42.62 405 ALA A CA 1
ATOM 3040 C C . ALA A 1 405 ? -30.781 -1.415 35.342 1.00 42.62 405 ALA A C 1
ATOM 3042 O O . ALA A 1 405 ? -31.684 -2.233 35.176 1.00 42.62 405 ALA A O 1
ATOM 3043 N N . GLN A 1 406 ? -29.773 -1.679 36.180 1.00 47.91 406 GLN A N 1
ATOM 3044 C CA . GLN A 1 406 ? -29.740 -2.900 36.997 1.00 47.91 406 GLN A CA 1
ATOM 3045 C C . GLN A 1 406 ? -29.428 -2.607 38.463 1.00 47.91 406 GLN A C 1
ATOM 3047 O O . GLN A 1 406 ? -28.416 -1.997 38.801 1.00 47.91 406 GLN A O 1
ATOM 3052 N N . SER A 1 407 ? -30.320 -3.079 39.333 1.00 38.97 407 SER A N 1
ATOM 3053 C CA . SER A 1 407 ? -30.207 -2.983 40.783 1.00 38.97 407 SER A CA 1
ATOM 3054 C C . SER A 1 407 ? -29.104 -3.911 41.291 1.00 38.97 407 SER A C 1
ATOM 3056 O O . SER A 1 407 ? -29.223 -5.134 41.230 1.00 38.97 407 SER A O 1
ATOM 3058 N N . GLY A 1 408 ? -28.024 -3.323 41.804 1.00 43.84 408 GLY A N 1
ATOM 3059 C CA . GLY A 1 408 ? -26.988 -4.053 42.524 1.00 43.84 408 GLY A CA 1
ATOM 3060 C C . GLY A 1 408 ? -27.535 -4.669 43.814 1.00 43.84 408 GLY A C 1
ATOM 3061 O O . GLY A 1 408 ? -28.257 -4.030 44.580 1.00 43.84 408 GLY A O 1
ATOM 3062 N N . ILE A 1 409 ? -27.166 -5.923 44.057 1.00 49.53 409 ILE A N 1
ATOM 3063 C CA . ILE A 1 409 ? -27.484 -6.686 45.265 1.00 49.53 409 ILE A CA 1
ATOM 3064 C C . ILE A 1 409 ? -26.460 -6.298 46.341 1.00 49.53 409 ILE A C 1
ATOM 3066 O O . ILE A 1 409 ? -25.416 -6.931 46.468 1.00 49.53 409 ILE A O 1
ATOM 3070 N N . SER A 1 410 ? -26.723 -5.220 47.082 1.00 40.78 410 SER A N 1
ATOM 3071 C CA . SER A 1 410 ? -25.912 -4.837 48.246 1.00 40.78 410 SER A CA 1
ATOM 3072 C C . SER A 1 410 ? -26.792 -4.610 49.476 1.00 40.78 410 SER A C 1
ATOM 3074 O O . SER A 1 410 ? -27.878 -4.035 49.338 1.00 40.78 410 SER A O 1
ATOM 3076 N N . PRO A 1 411 ? -26.347 -5.044 50.674 1.00 43.16 411 PRO A N 1
ATOM 3077 C CA . PRO A 1 411 ? -27.193 -5.145 51.857 1.00 43.16 411 PRO A CA 1
ATOM 3078 C C . PRO A 1 411 ? -27.723 -3.780 52.287 1.00 43.16 411 PRO A C 1
ATOM 3080 O O . PRO A 1 411 ? -27.015 -2.772 52.236 1.00 43.16 411 PRO A O 1
ATOM 3083 N N . VAL A 1 412 ? -28.976 -3.758 52.732 1.00 44.78 412 VAL A N 1
ATOM 3084 C CA . VAL A 1 412 ? -29.568 -2.605 53.413 1.00 44.78 412 VAL A CA 1
ATOM 3085 C C . VAL A 1 412 ? -28.764 -2.356 54.698 1.00 44.78 412 VAL A C 1
ATOM 3087 O O . VAL A 1 412 ? -28.536 -3.314 55.441 1.00 44.78 412 VAL A O 1
ATOM 3090 N N . PRO A 1 413 ? -28.325 -1.118 54.993 1.00 39.53 413 PRO A N 1
ATOM 3091 C CA . PRO A 1 413 ? -27.761 -0.804 56.297 1.00 39.53 413 PRO A CA 1
ATOM 3092 C C . PRO A 1 413 ? -28.838 -1.069 57.352 1.00 39.53 413 PRO A C 1
ATOM 3094 O O . PRO A 1 413 ? -29.855 -0.377 57.388 1.00 39.53 413 PRO A O 1
ATOM 3097 N N . GLN A 1 414 ? -28.645 -2.085 58.193 1.00 39.12 414 GLN A N 1
ATOM 3098 C CA . GLN A 1 414 ? -29.430 -2.210 59.414 1.00 39.12 414 GLN A CA 1
ATOM 3099 C C . GLN A 1 414 ? -29.170 -0.953 60.245 1.00 39.12 414 GLN A C 1
ATOM 3101 O O . GLN A 1 414 ? -28.036 -0.698 60.656 1.00 39.12 414 GLN A O 1
ATOM 3106 N N . GLN A 1 415 ? -30.216 -0.159 60.471 1.00 40.56 415 GLN A N 1
ATOM 3107 C CA . GLN A 1 415 ? -30.208 0.831 61.539 1.00 40.56 415 GLN A CA 1
ATOM 3108 C C . GLN A 1 415 ? -29.807 0.110 62.823 1.00 40.56 415 GLN A C 1
ATOM 3110 O O . GLN A 1 415 ? -30.394 -0.915 63.172 1.00 40.56 415 GLN A O 1
ATOM 3115 N N . GLN A 1 416 ? -28.780 0.629 63.498 1.00 39.31 416 GLN A N 1
ATOM 3116 C CA . GLN A 1 416 ? -28.425 0.182 64.836 1.00 39.31 416 GLN A CA 1
ATOM 3117 C C . GLN A 1 416 ? -29.688 0.222 65.693 1.00 39.31 416 GLN A C 1
ATOM 3119 O O . GLN A 1 416 ? -30.252 1.290 65.934 1.00 39.31 416 GLN A O 1
ATOM 3124 N N . GLN A 1 417 ? -30.138 -0.955 66.125 1.00 39.53 417 GLN A N 1
ATOM 3125 C CA . GLN A 1 417 ? -31.136 -1.062 67.173 1.00 39.53 417 GLN A CA 1
ATOM 3126 C C . GLN A 1 417 ? -30.628 -0.264 68.377 1.00 39.53 417 GLN A C 1
ATOM 3128 O O . GLN A 1 417 ? -29.488 -0.480 68.805 1.00 39.53 417 GLN A O 1
ATOM 3133 N N . PRO A 1 418 ? -31.436 0.652 68.935 1.00 39.38 418 PRO A N 1
ATOM 3134 C CA . PRO A 1 418 ? -31.145 1.194 70.246 1.00 39.38 418 PRO A CA 1
ATOM 3135 C C . PRO A 1 418 ? -30.969 0.014 71.199 1.00 39.38 418 PRO A C 1
ATOM 3137 O O . PRO A 1 418 ? -31.767 -0.928 71.179 1.00 39.38 418 PRO A O 1
ATOM 3140 N N . ALA A 1 419 ? -29.902 0.047 71.996 1.00 44.28 419 ALA A N 1
ATOM 3141 C CA . ALA A 1 419 ? -29.700 -0.911 73.069 1.00 44.28 419 ALA A CA 1
ATOM 3142 C C . ALA A 1 419 ? -31.003 -1.068 73.870 1.00 44.28 419 ALA A C 1
ATOM 3144 O O . ALA A 1 419 ? -31.699 -0.081 74.127 1.00 44.28 419 ALA A O 1
ATOM 3145 N N . ALA A 1 420 ? -31.337 -2.311 74.226 1.00 43.66 420 ALA A N 1
ATOM 3146 C CA . ALA A 1 420 ? -32.516 -2.619 75.022 1.00 43.66 420 ALA A CA 1
ATOM 3147 C C . ALA A 1 420 ? -32.592 -1.690 76.252 1.00 43.66 420 ALA A C 1
ATOM 3149 O O . ALA A 1 420 ? -31.546 -1.383 76.838 1.00 43.66 420 ALA A O 1
ATOM 3150 N N . PRO A 1 421 ? -33.794 -1.244 76.663 1.00 44.94 421 PRO A N 1
ATOM 3151 C CA . PRO A 1 421 ? -33.937 -0.418 77.850 1.00 44.94 421 PRO A CA 1
ATOM 3152 C C . PRO A 1 421 ? -33.317 -1.150 79.039 1.00 44.94 421 PRO A C 1
ATOM 3154 O O . PRO A 1 421 ? -33.681 -2.289 79.338 1.00 44.94 421 PRO A O 1
ATOM 3157 N N . VAL A 1 422 ? -32.368 -0.497 79.709 1.00 52.00 422 VAL A N 1
ATOM 3158 C CA . VAL A 1 422 ? -31.869 -0.953 81.007 1.00 52.00 422 VAL A CA 1
ATOM 3159 C C . VAL A 1 422 ? -33.089 -1.090 81.929 1.00 52.00 422 VAL A C 1
ATOM 3161 O O . VAL A 1 422 ? -33.886 -0.148 81.995 1.00 52.00 422 VAL A O 1
ATOM 3164 N N . PRO A 1 423 ? -33.294 -2.234 82.608 1.00 52.94 423 PRO A N 1
ATOM 3165 C CA . PRO A 1 423 ? -34.417 -2.375 83.523 1.00 52.94 423 PRO A CA 1
ATOM 3166 C C . PRO A 1 423 ? -34.326 -1.298 84.615 1.00 52.94 423 PRO A C 1
ATOM 3168 O O . PRO A 1 423 ? -33.219 -0.959 85.048 1.00 52.94 423 PRO A O 1
ATOM 3171 N N . PRO A 1 424 ? -35.461 -0.738 85.067 1.00 51.00 424 PRO A N 1
ATOM 3172 C CA . PRO A 1 424 ? -35.447 0.269 86.116 1.00 51.00 424 PRO A CA 1
ATOM 3173 C C . PRO A 1 424 ? -34.782 -0.302 87.380 1.00 51.00 424 PRO A C 1
ATOM 3175 O O . PRO A 1 424 ? -35.000 -1.474 87.709 1.00 51.00 424 PRO A O 1
ATOM 3178 N N . PRO A 1 425 ? -33.968 0.493 88.099 1.00 48.84 425 PRO A N 1
ATOM 3179 C CA . PRO A 1 425 ? -33.341 0.038 89.328 1.00 48.84 425 PRO A CA 1
ATOM 3180 C C . PRO A 1 425 ? -34.431 -0.341 90.332 1.00 48.84 425 PRO A C 1
ATOM 3182 O O . PRO A 1 425 ? -35.315 0.456 90.647 1.00 48.84 425 PRO A O 1
ATOM 3185 N N . GLN A 1 426 ? -34.374 -1.576 90.831 1.00 47.44 426 GLN A N 1
ATOM 3186 C CA . GLN A 1 426 ? -35.233 -2.010 91.923 1.00 47.44 426 GLN A CA 1
ATOM 3187 C C . GLN A 1 426 ? -34.957 -1.131 93.145 1.00 47.44 426 GLN A C 1
ATOM 3189 O O . GLN A 1 426 ? -33.810 -0.978 93.570 1.00 47.44 426 GLN A O 1
ATOM 3194 N N . ALA A 1 427 ? -36.019 -0.556 93.708 1.00 43.97 427 ALA A N 1
ATOM 3195 C CA . ALA A 1 427 ? -35.954 0.196 94.948 1.00 43.97 427 ALA A CA 1
ATOM 3196 C C . ALA A 1 427 ? -35.457 -0.726 96.069 1.00 43.97 427 ALA A C 1
ATOM 3198 O O . ALA A 1 427 ? -36.184 -1.581 96.577 1.00 43.97 427 ALA A O 1
ATOM 3199 N N . ARG A 1 428 ? -34.195 -0.548 96.463 1.00 44.16 428 ARG A N 1
ATOM 3200 C CA . ARG A 1 428 ? -33.678 -1.113 97.702 1.00 44.16 428 ARG A CA 1
ATOM 3201 C C . ARG A 1 428 ? -34.314 -0.325 98.838 1.00 44.16 428 ARG A C 1
ATOM 3203 O O . ARG A 1 428 ? -33.959 0.825 99.080 1.00 44.16 428 ARG A O 1
ATOM 3210 N N . VAL A 1 429 ? -35.285 -0.944 99.498 1.00 48.38 429 VAL A N 1
ATOM 3211 C CA . VAL A 1 429 ? -35.868 -0.435 100.737 1.00 48.38 429 VAL A CA 1
ATOM 3212 C C . VAL A 1 429 ? -34.743 -0.313 101.763 1.00 48.38 429 VAL A C 1
ATOM 3214 O O . VAL A 1 429 ? -34.211 -1.314 102.237 1.00 48.38 429 VAL A O 1
ATOM 3217 N N . VAL A 1 430 ? -34.372 0.920 102.091 1.00 42.69 430 VAL A N 1
ATOM 3218 C CA . VAL A 1 430 ? -33.642 1.243 103.313 1.00 42.69 430 VAL A CA 1
ATOM 3219 C C . VAL A 1 430 ? -34.552 2.171 104.094 1.00 42.69 430 VAL A C 1
ATOM 3221 O O . VAL A 1 430 ? -34.764 3.321 103.723 1.00 42.69 430 VAL A O 1
ATOM 3224 N N . SER A 1 431 ? -35.153 1.640 105.153 1.00 46.38 431 SER A N 1
ATOM 3225 C CA . SER A 1 431 ? -35.876 2.439 106.129 1.00 46.38 431 SER A CA 1
ATOM 3226 C C . SER A 1 431 ? -34.870 3.252 106.944 1.00 46.38 431 SER A C 1
ATOM 3228 O O . SER A 1 431 ? -34.118 2.680 107.734 1.00 46.38 431 SER A O 1
ATOM 3230 N N . SER A 1 432 ? -34.886 4.574 106.809 1.00 51.06 432 SER A N 1
ATOM 3231 C CA . SER A 1 432 ? -34.406 5.480 107.850 1.00 51.06 432 SER A CA 1
ATOM 3232 C C . SER A 1 432 ? -35.592 6.287 108.376 1.00 51.06 432 SER A C 1
ATOM 3234 O O . SER A 1 432 ? -36.445 6.764 107.629 1.00 51.06 432 SER A O 1
ATOM 3236 N N . ARG A 1 433 ? -35.700 6.346 109.703 1.00 53.16 433 ARG A N 1
ATOM 3237 C CA . ARG A 1 433 ? -36.712 7.127 110.412 1.00 53.16 433 ARG A CA 1
ATOM 3238 C C . ARG A 1 433 ? -36.302 8.601 110.410 1.00 53.16 433 ARG A C 1
ATOM 3240 O O . ARG A 1 433 ? -35.172 8.910 110.765 1.00 53.16 433 ARG A O 1
ATOM 3247 N N . ASN A 1 434 ? -37.292 9.447 110.132 1.00 53.59 434 ASN A N 1
ATOM 3248 C CA . ASN A 1 434 ? -37.361 10.896 110.343 1.00 53.59 434 ASN A CA 1
ATOM 3249 C C . ASN A 1 434 ? -36.543 11.797 109.406 1.00 53.59 434 ASN A C 1
ATOM 3251 O O . ASN A 1 434 ? -35.328 11.910 109.507 1.00 53.59 434 ASN A O 1
ATOM 3255 N N . GLY A 1 435 ? -37.285 12.541 108.586 1.00 44.53 435 GLY A N 1
ATOM 3256 C CA . GLY A 1 435 ? -36.836 13.727 107.863 1.00 44.53 435 GLY A CA 1
ATOM 3257 C C . GLY A 1 435 ? -38.010 14.306 107.080 1.00 44.53 435 GLY A C 1
ATOM 3258 O O . GLY A 1 435 ? -38.309 13.839 105.986 1.00 44.53 435 GLY A O 1
ATOM 3259 N N . GLN A 1 436 ? -38.739 15.246 107.684 1.00 58.88 436 GLN A N 1
ATOM 3260 C CA . GLN A 1 436 ? -39.757 16.041 107.000 1.00 58.88 436 GLN A CA 1
ATOM 3261 C C . GLN A 1 436 ? -39.043 17.145 106.224 1.00 58.88 436 GLN A C 1
ATOM 3263 O O . GLN A 1 436 ? -38.612 18.105 106.842 1.00 58.88 436 GLN A O 1
ATOM 3268 N N . ASP A 1 437 ? -38.949 17.019 104.903 1.00 49.50 437 ASP A N 1
ATOM 3269 C CA . ASP A 1 437 ? -38.682 18.160 104.027 1.00 49.50 437 ASP A CA 1
ATOM 3270 C C . ASP A 1 437 ? -39.470 18.005 102.723 1.00 49.50 437 ASP A C 1
ATOM 3272 O O . ASP A 1 437 ? -39.277 17.074 101.940 1.00 49.50 437 ASP A O 1
ATOM 3276 N N . THR A 1 438 ? -40.403 18.928 102.502 1.00 54.03 438 THR A N 1
ATOM 3277 C CA . THR A 1 438 ? -41.128 19.090 101.240 1.00 54.03 438 THR A CA 1
ATOM 3278 C C . THR A 1 438 ? -40.252 19.841 100.243 1.00 54.03 438 THR A C 1
ATOM 3280 O O . THR A 1 438 ? -40.009 21.034 100.418 1.00 54.03 438 THR A O 1
ATOM 3283 N N . VAL A 1 439 ? -39.822 19.172 99.171 1.00 53.00 439 VAL A N 1
ATOM 3284 C CA . VAL A 1 439 ? -39.164 19.818 98.023 1.00 53.00 439 VAL A CA 1
ATOM 3285 C C . VAL A 1 439 ? -40.190 20.050 96.911 1.00 53.00 439 VAL A C 1
ATOM 3287 O O . VAL A 1 439 ? -40.980 19.167 96.581 1.00 53.00 439 VAL A O 1
ATOM 3290 N N . ALA A 1 440 ? -40.191 21.267 96.363 1.00 49.09 440 ALA A N 1
ATOM 3291 C CA . ALA A 1 440 ? -41.148 21.756 95.376 1.00 49.09 440 ALA A CA 1
ATOM 3292 C C . ALA A 1 440 ? -41.185 20.915 94.083 1.00 49.09 440 ALA A C 1
ATOM 3294 O O . ALA A 1 440 ? -40.150 20.569 93.513 1.00 49.09 440 ALA A O 1
ATOM 3295 N N . LEU A 1 441 ? -42.400 20.644 93.592 1.00 47.88 441 LEU A N 1
ATOM 3296 C CA . LEU A 1 441 ? -42.655 19.989 92.306 1.00 47.88 441 LEU A CA 1
ATOM 3297 C C . LEU A 1 441 ? -42.174 20.873 91.144 1.00 47.88 441 LEU A C 1
ATOM 3299 O O . LEU A 1 441 ? -42.706 21.960 90.913 1.00 47.88 441 LEU A O 1
ATOM 3303 N N . ALA A 1 442 ? -41.192 20.382 90.387 1.00 42.38 442 ALA A N 1
ATOM 3304 C CA . ALA A 1 442 ? -40.780 20.973 89.120 1.00 42.38 442 ALA A CA 1
ATOM 3305 C C . ALA A 1 442 ? -41.879 20.768 88.063 1.00 42.38 442 ALA A C 1
ATOM 3307 O O . ALA A 1 442 ? -42.306 19.641 87.806 1.00 42.38 442 ALA A O 1
ATOM 3308 N N . GLN A 1 443 ? -42.330 21.862 87.447 1.00 49.19 443 GLN A N 1
ATOM 3309 C CA . GLN A 1 443 ? -43.278 21.830 86.334 1.00 49.19 443 GLN A CA 1
ATOM 3310 C C . GLN A 1 443 ? -42.684 21.076 85.136 1.00 49.19 443 GLN A C 1
ATOM 3312 O O . GLN A 1 443 ? -41.535 21.293 84.742 1.00 49.19 443 GLN A O 1
ATOM 3317 N N . SER A 1 444 ? -43.488 20.199 84.542 1.00 40.34 444 SER A N 1
ATOM 3318 C CA . SER A 1 444 ? -43.159 19.420 83.354 1.00 40.34 444 SER A CA 1
ATOM 3319 C C . SER A 1 444 ? -42.954 20.333 82.140 1.00 40.34 444 SER A C 1
ATOM 3321 O O . SER A 1 444 ? -43.888 20.956 81.638 1.00 40.34 444 SER A O 1
ATOM 3323 N N . ARG A 1 445 ? -41.718 20.387 81.627 1.00 44.91 445 ARG A N 1
ATOM 3324 C CA . ARG A 1 445 ? -41.455 20.861 80.261 1.00 44.91 445 ARG A CA 1
ATOM 3325 C C . ARG A 1 445 ? -42.136 19.917 79.261 1.00 44.91 445 ARG A C 1
ATOM 3327 O O . ARG A 1 445 ? -42.066 18.704 79.468 1.00 44.91 445 ARG A O 1
ATOM 3334 N N . PRO A 1 446 ? -42.721 20.428 78.163 1.00 43.41 446 PRO A N 1
ATOM 3335 C CA . PRO A 1 446 ? -43.212 19.579 77.087 1.00 43.41 446 PRO A CA 1
ATOM 3336 C C . PRO A 1 446 ? -42.062 18.737 76.532 1.00 43.41 446 PRO A C 1
ATOM 3338 O O . PRO A 1 446 ? -41.038 19.268 76.098 1.00 43.41 446 PRO A O 1
ATOM 3341 N N . THR A 1 447 ? -42.224 17.419 76.574 1.00 43.38 447 THR A N 1
ATOM 3342 C CA . THR A 1 447 ? -41.351 16.466 75.892 1.00 43.38 447 THR A CA 1
ATOM 3343 C C . THR A 1 447 ? -41.455 16.716 74.382 1.00 43.38 447 THR A C 1
ATOM 3345 O O . THR A 1 447 ? -42.577 16.768 73.872 1.00 43.38 447 THR A O 1
ATOM 3348 N N . PRO A 1 448 ? -40.342 16.877 73.643 1.00 42.84 448 PRO A N 1
ATOM 3349 C CA . PRO A 1 448 ? -40.392 16.872 72.187 1.00 42.84 448 PRO A CA 1
ATOM 3350 C C . PRO A 1 448 ? -41.002 15.546 71.730 1.00 42.84 448 PRO A C 1
ATOM 3352 O O . PRO A 1 448 ? -40.557 14.484 72.170 1.00 42.84 448 PRO A O 1
ATOM 3355 N N . LEU A 1 449 ? -42.032 15.614 70.886 1.00 43.69 449 LEU A N 1
ATOM 3356 C CA . LEU A 1 449 ? -42.631 14.450 70.236 1.00 43.69 449 LEU A CA 1
ATOM 3357 C C . LEU A 1 449 ? -41.517 13.598 69.615 1.00 43.69 449 LEU A C 1
ATOM 3359 O O . LEU A 1 449 ? -40.792 14.062 68.734 1.00 43.69 449 LEU A O 1
ATOM 3363 N N . GLN A 1 450 ? -41.369 12.365 70.099 1.00 42.88 450 GLN A N 1
ATOM 3364 C CA . GLN A 1 450 ? -40.537 11.366 69.439 1.00 42.88 450 GLN A CA 1
ATOM 3365 C C . GLN A 1 450 ? -41.119 11.117 68.040 1.00 42.88 450 GLN A C 1
ATOM 3367 O O . GLN A 1 450 ? -42.326 10.873 67.939 1.00 42.88 450 GLN A O 1
ATOM 3372 N N . PRO A 1 451 ? -40.311 11.183 66.965 1.00 42.91 451 PRO A N 1
ATOM 3373 C CA . PRO A 1 451 ? -40.787 10.844 65.634 1.00 42.91 451 PRO A CA 1
ATOM 3374 C C . PRO A 1 451 ? -41.214 9.376 65.620 1.00 42.91 451 PRO A C 1
ATOM 3376 O O . PRO A 1 451 ? -40.473 8.496 66.063 1.00 42.91 451 PRO A O 1
ATOM 3379 N N . THR A 1 452 ? -42.421 9.118 65.132 1.00 44.44 452 THR A N 1
ATOM 3380 C CA . THR A 1 452 ? -42.946 7.774 64.893 1.00 44.44 452 THR A CA 1
ATOM 3381 C C . THR A 1 452 ? -42.051 7.029 63.885 1.00 44.44 452 THR A C 1
ATOM 3383 O O . THR A 1 452 ? -41.689 7.624 62.870 1.00 44.44 452 THR A O 1
ATOM 3386 N N . PRO A 1 453 ? -41.707 5.741 64.106 1.00 47.88 453 PRO A N 1
ATOM 3387 C CA . PRO A 1 453 ? -40.756 5.003 63.258 1.00 47.88 453 PRO A CA 1
ATOM 3388 C C . PRO A 1 453 ? -41.203 4.763 61.806 1.00 47.88 453 PRO A C 1
ATOM 3390 O O . PRO A 1 453 ? -40.367 4.426 60.977 1.00 47.88 453 PRO A O 1
ATOM 3393 N N . ASP A 1 454 ? -42.487 4.966 61.493 1.00 48.41 454 ASP A N 1
ATOM 3394 C CA . ASP A 1 454 ? -43.097 4.599 60.205 1.00 48.41 454 ASP A CA 1
ATOM 3395 C C . ASP A 1 454 ? -43.737 5.792 59.466 1.00 48.41 454 ASP A C 1
ATOM 3397 O O . ASP A 1 454 ? -44.749 5.651 58.777 1.00 48.41 454 ASP A O 1
ATOM 3401 N N . ALA A 1 455 ? -43.179 6.999 59.598 1.00 48.34 455 ALA A N 1
ATOM 3402 C CA . ALA A 1 455 ? -43.552 8.090 58.698 1.00 48.34 455 ALA A CA 1
ATOM 3403 C C . ALA A 1 455 ? -42.839 7.900 57.341 1.00 48.34 455 ALA A C 1
ATOM 3405 O O . ALA A 1 455 ? -41.614 7.751 57.324 1.00 48.34 455 ALA A O 1
ATOM 3406 N N . PRO A 1 456 ? -43.548 7.905 56.193 1.00 54.47 456 PRO A N 1
ATOM 3407 C CA . PRO A 1 456 ? -42.890 7.856 54.894 1.00 54.47 456 PRO A CA 1
ATOM 3408 C C . PRO A 1 456 ? -41.956 9.063 54.763 1.00 54.47 456 PRO A C 1
ATOM 3410 O O . PRO A 1 456 ? -42.403 10.207 54.850 1.00 54.47 456 PRO A O 1
ATOM 3413 N N . LEU A 1 457 ? -40.660 8.785 54.577 1.00 57.56 457 LEU A N 1
ATOM 3414 C CA . LEU A 1 457 ? -39.623 9.799 54.376 1.00 57.56 457 LEU A CA 1
ATOM 3415 C C . LEU A 1 457 ? -40.093 10.794 53.315 1.00 57.56 457 LEU A C 1
ATOM 3417 O O . LEU A 1 457 ? -40.539 10.396 52.233 1.00 57.56 457 LEU A O 1
ATOM 3421 N N . THR A 1 458 ? -39.986 12.085 53.607 1.00 68.88 458 THR A N 1
ATOM 3422 C CA . THR A 1 458 ? -40.307 13.117 52.624 1.00 68.88 458 THR A CA 1
ATOM 3423 C C . THR A 1 458 ? -39.396 12.971 51.401 1.00 68.88 458 THR A C 1
ATOM 3425 O O . THR A 1 458 ? -38.267 12.489 51.490 1.00 68.88 458 THR A O 1
ATOM 3428 N N . ALA A 1 459 ? -39.842 13.430 50.228 1.00 62.72 459 ALA A N 1
ATOM 3429 C CA . ALA A 1 459 ? -39.067 13.326 48.983 1.00 62.72 459 ALA A CA 1
ATOM 3430 C C . ALA A 1 459 ? -37.680 14.010 49.037 1.00 62.72 459 ALA A C 1
ATOM 3432 O O . ALA A 1 459 ? -36.865 13.830 48.130 1.00 62.72 459 ALA A O 1
ATOM 3433 N N . ARG A 1 460 ? -37.428 14.846 50.053 1.00 59.50 460 ARG A N 1
ATOM 3434 C CA . ARG A 1 460 ? -36.125 15.457 50.335 1.00 59.50 460 ARG A CA 1
ATOM 3435 C C . ARG A 1 460 ? -35.244 14.517 51.158 1.00 59.50 460 ARG A C 1
ATOM 3437 O O . ARG A 1 460 ? -34.125 14.251 50.748 1.00 59.50 460 ARG A O 1
ATOM 3444 N N . GLU A 1 461 ? -35.786 13.925 52.219 1.00 61.44 461 GLU A N 1
ATOM 3445 C CA . GLU A 1 461 ? -35.083 12.935 53.048 1.00 61.44 461 GLU A CA 1
ATOM 3446 C C . GLU A 1 461 ? -34.747 11.655 52.268 1.00 61.44 461 GLU A C 1
ATOM 3448 O O . GLU A 1 461 ? -33.674 11.088 52.452 1.00 61.44 461 GLU A O 1
ATOM 3453 N N . GLN A 1 462 ? -35.613 11.232 51.339 1.00 66.88 462 GLN A N 1
ATOM 3454 C CA . GLN A 1 462 ? -35.318 10.124 50.419 1.00 66.88 462 GLN A CA 1
ATOM 3455 C C . GLN A 1 462 ? -34.129 10.443 49.503 1.00 66.88 462 GLN A C 1
ATOM 3457 O O . GLN A 1 462 ? -33.247 9.605 49.334 1.00 66.88 462 GLN A O 1
ATOM 3462 N N . ARG A 1 463 ? -34.066 11.670 48.966 1.00 63.94 463 ARG A N 1
ATOM 3463 C CA . ARG A 1 463 ? -32.943 12.142 48.140 1.00 63.94 463 ARG A CA 1
ATOM 3464 C C . ARG A 1 463 ? -31.652 12.265 48.939 1.00 63.94 463 ARG A C 1
ATOM 3466 O O . ARG A 1 463 ? -30.600 11.888 48.436 1.00 63.94 463 ARG A O 1
ATOM 3473 N N . ASP A 1 464 ? -31.722 12.753 50.172 1.00 62.94 464 ASP A N 1
ATOM 3474 C CA . ASP A 1 464 ? -30.551 12.886 51.041 1.00 62.94 464 ASP A CA 1
ATOM 3475 C C . ASP A 1 464 ? -30.003 11.505 51.445 1.00 62.94 464 ASP A C 1
ATOM 3477 O O . ASP A 1 464 ? -28.790 11.284 51.418 1.00 62.94 464 ASP A O 1
ATOM 3481 N N . ALA A 1 465 ? -30.884 10.537 51.719 1.00 68.44 465 ALA A N 1
ATOM 3482 C CA . ALA A 1 465 ? -30.505 9.148 51.969 1.00 68.44 465 ALA A CA 1
ATOM 3483 C C . ALA A 1 465 ? -29.914 8.463 50.721 1.00 68.44 465 ALA A C 1
ATOM 3485 O O . ALA A 1 465 ? -28.939 7.715 50.823 1.00 68.44 465 ALA A O 1
ATOM 3486 N N . GLU A 1 466 ? -30.462 8.738 49.536 1.00 68.50 466 GLU A N 1
ATOM 3487 C CA . GLU A 1 466 ? -29.950 8.236 48.258 1.00 68.50 466 GLU A CA 1
ATOM 3488 C C . GLU A 1 466 ? -28.576 8.838 47.919 1.00 68.50 466 GLU A C 1
ATOM 3490 O O . GLU A 1 466 ? -27.650 8.102 47.571 1.00 68.50 466 GLU A O 1
ATOM 3495 N N . MET A 1 467 ? -28.390 10.148 48.127 1.00 54.50 467 MET A N 1
ATOM 3496 C CA . MET A 1 467 ? -27.094 10.824 47.987 1.00 54.50 467 MET A CA 1
ATOM 3497 C C . MET A 1 467 ? -26.054 10.275 48.965 1.00 54.50 467 MET A C 1
ATOM 3499 O O . MET A 1 467 ? -24.914 10.039 48.568 1.00 54.50 467 MET A O 1
ATOM 3503 N N . ALA A 1 468 ? -26.428 10.019 50.222 1.00 60.91 468 ALA A N 1
ATOM 3504 C CA . ALA A 1 468 ? -25.531 9.418 51.207 1.00 60.91 468 ALA A CA 1
ATOM 3505 C C . ALA A 1 468 ? -25.114 7.991 50.809 1.00 60.91 468 ALA A C 1
ATOM 3507 O O . ALA A 1 468 ? -23.953 7.609 50.972 1.00 60.91 468 ALA A O 1
ATOM 3508 N N . ARG A 1 469 ? -26.037 7.213 50.229 1.00 68.38 469 ARG A N 1
ATOM 3509 C CA . ARG A 1 469 ? -25.762 5.859 49.730 1.00 68.38 469 ARG A CA 1
ATOM 3510 C C . ARG A 1 469 ? -24.828 5.878 48.518 1.00 68.38 469 ARG A C 1
ATOM 3512 O O . ARG A 1 469 ? -23.861 5.118 48.493 1.00 68.38 469 ARG A O 1
ATOM 3519 N N . LEU A 1 470 ? -25.061 6.785 47.568 1.00 63.12 470 LEU A N 1
ATOM 3520 C CA . LEU A 1 470 ? -24.183 7.017 46.417 1.00 63.12 470 LEU A CA 1
ATOM 3521 C C . LEU A 1 470 ? -22.790 7.482 46.859 1.00 63.12 470 LEU A C 1
ATOM 3523 O O . LEU A 1 470 ? -21.786 6.977 46.363 1.00 63.12 470 LEU A O 1
ATOM 3527 N N . ALA A 1 471 ? -22.707 8.386 47.838 1.00 58.53 471 ALA A N 1
ATOM 3528 C CA . ALA A 1 471 ? -21.436 8.849 48.390 1.00 58.53 471 ALA A CA 1
ATOM 3529 C C . ALA A 1 471 ? -20.650 7.704 49.053 1.00 58.53 471 ALA A C 1
ATOM 3531 O O . ALA A 1 471 ? -19.446 7.572 48.828 1.00 58.53 471 ALA A O 1
ATOM 3532 N N . ALA A 1 472 ? -21.325 6.835 49.811 1.00 56.72 472 ALA A N 1
ATOM 3533 C CA . ALA A 1 472 ? -20.712 5.655 50.417 1.00 56.72 472 ALA A CA 1
ATOM 3534 C C . ALA A 1 472 ? -20.226 4.642 49.364 1.00 56.72 472 ALA A C 1
ATOM 3536 O O . ALA A 1 472 ? -19.133 4.089 49.497 1.00 56.72 472 ALA A O 1
ATOM 3537 N N . GLU A 1 473 ? -20.990 4.435 48.287 1.00 63.56 473 GLU A N 1
ATOM 3538 C CA . GLU A 1 473 ? -20.593 3.574 47.168 1.00 63.56 473 GLU A CA 1
ATOM 3539 C C . GLU A 1 473 ? -19.367 4.127 46.426 1.00 63.56 473 GLU A C 1
ATOM 3541 O O . GLU A 1 473 ? -18.417 3.388 46.148 1.00 63.56 473 GLU A O 1
ATOM 3546 N N . VAL A 1 474 ? -19.337 5.439 46.172 1.00 52.28 474 VAL A N 1
ATOM 3547 C CA . VAL A 1 474 ? -18.184 6.134 45.578 1.00 52.28 474 VAL A CA 1
ATOM 3548 C C . VAL A 1 474 ? -16.944 5.989 46.465 1.00 52.28 474 VAL A C 1
ATOM 3550 O O . VAL A 1 474 ? -15.852 5.732 45.953 1.00 52.28 474 VAL A O 1
ATOM 3553 N N . HIS A 1 475 ? -17.099 6.086 47.788 1.00 51.44 475 HIS A N 1
ATOM 3554 C CA . HIS A 1 475 ? -16.000 5.963 48.748 1.00 51.44 475 HIS A CA 1
ATOM 3555 C C . HIS A 1 475 ? -15.472 4.521 48.878 1.00 51.44 475 HIS A C 1
ATOM 3557 O O . HIS A 1 475 ? -14.267 4.296 48.992 1.00 51.44 475 HIS A O 1
ATOM 3563 N N . LEU A 1 476 ? -16.352 3.518 48.811 1.00 56.16 476 LEU A N 1
ATOM 3564 C CA . LEU A 1 476 ? -15.961 2.105 48.787 1.00 56.16 476 LEU A CA 1
ATOM 3565 C C . LEU A 1 476 ? -15.245 1.739 47.482 1.00 56.16 476 LEU A C 1
ATOM 3567 O O . LEU A 1 476 ? -14.221 1.051 47.515 1.00 56.16 476 LEU A O 1
ATOM 3571 N N . ARG A 1 477 ? -15.728 2.243 46.337 1.00 52.78 477 ARG A N 1
ATOM 3572 C CA . ARG A 1 477 ? -15.047 2.078 45.045 1.00 52.78 477 ARG A CA 1
ATOM 3573 C C . ARG A 1 477 ? -13.675 2.739 45.054 1.00 52.78 477 ARG A C 1
ATOM 3575 O O . ARG A 1 477 ? -12.706 2.097 44.657 1.00 52.78 477 ARG A O 1
ATOM 3582 N N . SER A 1 478 ? -13.557 3.978 45.532 1.00 42.31 478 SER A N 1
ATOM 3583 C CA . SER A 1 478 ? -12.265 4.674 45.593 1.00 42.31 478 SER A CA 1
ATOM 3584 C C . SER A 1 478 ? -11.263 3.951 46.505 1.00 42.31 478 SER A C 1
ATOM 3586 O O . SER A 1 478 ? -10.096 3.811 46.135 1.00 42.31 478 SER A O 1
ATOM 3588 N N . ALA A 1 479 ? -11.723 3.383 47.626 1.00 47.78 479 ALA A N 1
ATOM 3589 C CA . ALA A 1 479 ? -10.905 2.560 48.515 1.00 47.78 479 ALA A CA 1
ATOM 3590 C C . ALA A 1 479 ? -10.459 1.226 47.881 1.00 47.78 479 ALA A C 1
ATOM 3592 O O . ALA A 1 479 ? -9.358 0.755 48.163 1.00 47.78 479 ALA A O 1
ATOM 3593 N N . GLN A 1 480 ? -11.270 0.617 47.007 1.00 50.06 480 GLN A N 1
ATOM 3594 C CA . GLN A 1 480 ? -10.875 -0.573 46.238 1.00 50.06 480 GLN A CA 1
ATOM 3595 C C . GLN A 1 480 ? -9.873 -0.246 45.120 1.00 50.06 480 GLN A C 1
ATOM 3597 O O . GLN A 1 480 ? -8.960 -1.034 44.873 1.00 50.06 480 GLN A O 1
ATOM 3602 N N . TYR A 1 481 ? -9.991 0.921 44.477 1.00 48.56 481 TYR A N 1
ATOM 3603 C CA . TYR A 1 481 ? -9.011 1.391 43.489 1.00 48.56 481 TYR A CA 1
ATOM 3604 C C . TYR A 1 481 ? -7.652 1.719 44.123 1.00 48.56 481 TYR A C 1
ATOM 3606 O O . TYR A 1 481 ? -6.624 1.434 43.516 1.00 48.56 481 TYR A O 1
ATOM 3614 N N . ALA A 1 482 ? -7.638 2.239 45.354 1.00 42.06 482 ALA A N 1
ATOM 3615 C CA . ALA A 1 482 ? -6.418 2.569 46.096 1.00 42.06 482 ALA A CA 1
ATOM 3616 C C . ALA A 1 482 ? -5.617 1.348 46.600 1.00 42.06 482 ALA A C 1
ATOM 3618 O O . ALA A 1 482 ? -4.484 1.511 47.037 1.00 42.06 482 ALA A O 1
ATOM 3619 N N . LYS A 1 483 ? -6.179 0.131 46.547 1.00 44.66 483 LYS A N 1
ATOM 3620 C CA . LYS A 1 483 ? -5.514 -1.112 46.992 1.00 44.66 483 LYS A CA 1
ATOM 3621 C C . LYS A 1 483 ? -4.865 -1.920 45.861 1.00 44.66 483 LYS A C 1
ATOM 3623 O O . LYS A 1 483 ? -4.407 -3.034 46.104 1.00 44.66 483 LYS A O 1
ATOM 3628 N N . ARG A 1 484 ? -4.862 -1.421 44.619 1.00 50.97 484 ARG A N 1
ATOM 3629 C CA . ARG A 1 484 ? -4.226 -2.124 43.493 1.00 50.97 484 ARG A CA 1
ATOM 3630 C C . ARG A 1 484 ? -2.729 -1.800 43.435 1.00 50.97 484 ARG A C 1
ATOM 3632 O O . ARG A 1 484 ? -2.397 -0.621 43.498 1.00 50.97 484 ARG A O 1
ATOM 3639 N N . PRO A 1 485 ? -1.852 -2.809 43.278 1.00 52.03 485 PRO A N 1
ATOM 3640 C CA . PRO A 1 485 ? -0.415 -2.581 43.213 1.00 52.03 485 PRO A CA 1
ATOM 3641 C C . PRO A 1 485 ? -0.040 -1.776 41.964 1.00 52.03 485 PRO A C 1
ATOM 3643 O O . PRO A 1 485 ? -0.540 -2.052 40.865 1.00 52.03 485 PRO A O 1
ATOM 3646 N N . ASN A 1 486 ? 0.854 -0.804 42.127 1.00 59.06 486 ASN A N 1
ATOM 3647 C CA . ASN A 1 486 ? 1.386 -0.000 41.033 1.00 59.06 486 ASN A CA 1
ATOM 3648 C C . ASN A 1 486 ? 2.401 -0.826 40.233 1.00 59.06 486 ASN A C 1
ATOM 3650 O O . ASN A 1 486 ? 3.384 -1.338 40.773 1.00 59.06 486 ASN A O 1
ATOM 3654 N N . ARG A 1 487 ? 2.160 -0.956 38.924 1.00 69.38 487 ARG A N 1
ATOM 3655 C CA . ARG A 1 487 ? 2.989 -1.742 37.999 1.00 69.38 487 ARG A CA 1
ATOM 3656 C C . ARG A 1 487 ? 3.666 -0.824 36.991 1.00 69.38 487 ARG A C 1
ATOM 3658 O O . ARG A 1 487 ? 2.976 -0.048 36.331 1.00 69.38 487 ARG A O 1
ATOM 3665 N N . LYS A 1 488 ? 4.985 -0.953 36.828 1.00 64.94 488 LYS A N 1
ATOM 3666 C CA . LYS A 1 488 ? 5.751 -0.254 35.783 1.00 64.94 488 LYS A CA 1
ATOM 3667 C C . LYS A 1 488 ? 6.356 -1.275 34.828 1.00 64.94 488 LYS A C 1
ATOM 3669 O O . LYS A 1 488 ? 6.911 -2.283 35.261 1.00 64.94 488 LYS A O 1
ATOM 3674 N N . PHE A 1 489 ? 6.226 -1.018 33.532 1.00 61.25 489 PHE A N 1
ATOM 3675 C CA . PHE A 1 489 ? 6.784 -1.856 32.477 1.00 61.25 489 PHE A CA 1
ATOM 3676 C C . PHE A 1 489 ? 8.044 -1.191 31.951 1.00 61.25 489 PHE A C 1
ATOM 3678 O O . PHE A 1 489 ? 8.015 -0.021 31.577 1.00 61.25 489 PHE A O 1
ATOM 3685 N N . VAL A 1 490 ? 9.149 -1.928 31.941 1.00 59.22 490 VAL A N 1
ATOM 3686 C CA . VAL A 1 490 ? 10.417 -1.437 31.411 1.00 59.22 490 VAL A CA 1
ATOM 3687 C C . VAL A 1 490 ? 10.889 -2.419 30.347 1.00 59.22 490 VAL A C 1
ATOM 3689 O O . VAL A 1 490 ? 11.194 -3.582 30.624 1.00 59.22 490 VAL A O 1
ATOM 3692 N N . SER A 1 491 ? 10.902 -1.951 29.099 1.00 51.66 491 SER A N 1
ATOM 3693 C CA . SER A 1 491 ? 11.451 -2.688 27.961 1.00 51.66 491 SER A CA 1
ATOM 3694 C C . SER A 1 491 ? 12.951 -2.423 27.816 1.00 51.66 491 SER A C 1
ATOM 3696 O O . SER A 1 491 ? 13.480 -1.450 28.368 1.00 51.66 491 SER A O 1
ATOM 3698 N N . ALA A 1 492 ? 13.628 -3.263 27.026 1.00 45.62 492 ALA A N 1
ATOM 3699 C CA . ALA A 1 492 ? 15.055 -3.155 26.721 1.00 45.62 492 ALA A CA 1
ATOM 3700 C C . ALA A 1 492 ? 15.508 -1.759 26.240 1.00 45.62 492 ALA A C 1
ATOM 3702 O O . ALA A 1 492 ? 16.649 -1.374 26.478 1.00 45.62 492 ALA A O 1
ATOM 3703 N N . SER A 1 493 ? 14.605 -0.962 25.655 1.00 41.75 493 SER A N 1
ATOM 3704 C CA . SER A 1 493 ? 14.890 0.362 25.086 1.00 41.75 493 SER A CA 1
ATOM 3705 C C . SER A 1 493 ? 14.652 1.551 26.031 1.00 41.75 493 SER A C 1
ATOM 3707 O O . SER A 1 493 ? 14.719 2.704 25.597 1.00 41.75 493 SER A O 1
ATOM 3709 N N . THR A 1 494 ? 14.317 1.322 27.302 1.00 43.59 494 THR A N 1
ATOM 3710 C CA . THR A 1 494 ? 13.932 2.411 28.217 1.00 43.59 494 THR A CA 1
ATOM 3711 C C . THR A 1 494 ? 15.172 3.150 28.739 1.00 43.59 494 THR A C 1
ATOM 3713 O O . THR A 1 494 ? 15.900 2.639 29.585 1.00 43.59 494 THR A O 1
ATOM 3716 N N . ARG A 1 495 ? 15.417 4.376 28.252 1.00 44.28 495 ARG A N 1
ATOM 3717 C CA . ARG A 1 495 ? 16.517 5.270 28.686 1.00 44.28 495 ARG A CA 1
ATOM 3718 C C . ARG A 1 495 ? 16.205 6.037 29.985 1.00 44.28 495 ARG A C 1
ATOM 3720 O O . ARG A 1 495 ? 16.490 7.227 30.082 1.00 44.28 495 ARG A O 1
ATOM 3727 N N . GLU A 1 496 ? 15.624 5.388 30.991 1.00 53.47 496 GLU A N 1
ATOM 3728 C CA . GLU A 1 496 ? 15.544 5.989 32.331 1.00 53.47 496 GLU A CA 1
ATOM 3729 C C . GLU A 1 496 ? 16.847 5.694 33.093 1.00 53.47 496 GLU A C 1
ATOM 3731 O O . GLU A 1 496 ? 17.159 4.542 33.400 1.00 53.47 496 GLU A O 1
ATOM 3736 N N . TYR A 1 497 ? 17.614 6.743 33.408 1.00 52.75 497 TYR A N 1
ATOM 3737 C CA . TYR A 1 497 ? 18.912 6.655 34.098 1.00 52.75 497 TYR A CA 1
ATOM 3738 C C . TYR A 1 497 ? 18.827 5.911 35.450 1.00 52.75 497 TYR A C 1
ATOM 3740 O O . TYR A 1 497 ? 19.788 5.262 35.853 1.00 52.75 497 TYR A O 1
ATOM 3748 N N . ALA A 1 498 ? 17.661 5.932 36.111 1.00 63.12 498 ALA A N 1
ATOM 3749 C CA . ALA A 1 498 ? 17.441 5.319 37.424 1.00 63.12 498 ALA A CA 1
ATOM 3750 C C . ALA A 1 498 ? 17.430 3.775 37.421 1.00 63.12 498 ALA A C 1
ATOM 3752 O O . ALA A 1 498 ? 17.867 3.167 38.395 1.00 63.12 498 ALA A O 1
ATOM 3753 N N . TYR A 1 499 ? 16.974 3.128 36.338 1.00 69.25 499 TYR A N 1
ATOM 3754 C CA . TYR A 1 499 ? 16.864 1.658 36.265 1.00 69.25 499 TYR A CA 1
ATOM 3755 C C . TYR A 1 499 ? 17.925 1.002 35.382 1.00 69.25 499 TYR A C 1
ATOM 3757 O O . TYR A 1 499 ? 18.005 -0.222 35.339 1.00 69.25 499 TYR A O 1
ATOM 3765 N N . ALA A 1 500 ? 18.756 1.777 34.684 1.00 70.94 500 ALA A N 1
ATOM 3766 C CA . ALA A 1 500 ? 19.787 1.231 33.803 1.00 70.94 500 ALA A CA 1
ATOM 3767 C C . ALA A 1 500 ? 20.815 0.371 34.566 1.00 70.94 500 ALA A C 1
ATOM 3769 O O . ALA A 1 500 ? 21.175 -0.715 34.112 1.00 70.94 500 ALA A O 1
ATOM 3770 N N . SER A 1 501 ? 21.247 0.821 35.749 1.00 76.88 501 SER A N 1
ATOM 3771 C CA . SER A 1 501 ? 22.148 0.064 36.632 1.00 76.88 501 SER A CA 1
ATOM 3772 C C . SER A 1 501 ? 21.478 -1.195 37.190 1.00 76.88 501 SER A C 1
ATOM 3774 O O . SER A 1 501 ? 22.087 -2.264 37.200 1.00 76.88 501 SER A O 1
ATOM 3776 N N . TYR A 1 502 ? 20.207 -1.082 37.583 1.00 84.06 502 TYR A N 1
ATOM 3777 C CA . TYR A 1 502 ? 19.395 -2.197 38.066 1.00 84.06 502 TYR A CA 1
ATOM 3778 C C . TYR A 1 502 ? 19.223 -3.286 37.003 1.00 84.06 502 TYR A C 1
ATOM 3780 O O . TYR A 1 502 ? 19.493 -4.457 37.256 1.00 84.06 502 TYR A O 1
ATOM 3788 N N . LEU A 1 503 ? 18.817 -2.897 35.792 1.00 82.62 503 LEU A N 1
ATOM 3789 C CA . LEU A 1 503 ? 18.618 -3.815 34.676 1.00 82.62 503 LEU A CA 1
ATOM 3790 C C . LEU A 1 503 ? 19.914 -4.506 34.271 1.00 82.62 503 LEU A C 1
ATOM 3792 O O . LEU A 1 503 ? 19.882 -5.682 33.933 1.00 82.62 503 LEU A O 1
ATOM 3796 N N . ARG A 1 504 ? 21.050 -3.806 34.340 1.00 83.69 504 ARG A N 1
ATOM 3797 C CA . ARG A 1 504 ? 22.354 -4.415 34.083 1.00 83.69 504 ARG A CA 1
ATOM 3798 C C . ARG A 1 504 ? 22.661 -5.515 35.097 1.00 83.69 504 ARG A C 1
ATOM 3800 O O . ARG A 1 504 ? 22.912 -6.640 34.694 1.00 83.69 504 ARG A O 1
ATOM 3807 N N . ALA A 1 505 ? 22.527 -5.226 36.392 1.00 85.31 505 ALA A N 1
ATOM 3808 C CA . ALA A 1 505 ? 22.722 -6.227 37.442 1.00 85.31 505 ALA A CA 1
ATOM 3809 C C . ALA A 1 505 ? 21.732 -7.404 37.331 1.00 85.31 505 ALA A C 1
ATOM 3811 O O . ALA A 1 505 ? 22.077 -8.547 37.633 1.00 85.31 505 ALA A O 1
ATOM 3812 N N . TRP A 1 506 ? 20.503 -7.132 36.885 1.00 89.19 506 TRP A N 1
ATOM 3813 C CA . TRP A 1 506 ? 19.488 -8.148 36.622 1.00 89.19 506 TRP A CA 1
ATOM 3814 C C . TRP A 1 506 ? 19.890 -9.075 35.463 1.00 89.19 506 TRP A C 1
ATOM 3816 O O . TRP A 1 506 ? 19.851 -10.297 35.625 1.00 89.19 506 TRP A O 1
ATOM 3826 N N . VAL A 1 507 ? 20.316 -8.506 34.328 1.00 89.62 507 VAL A N 1
ATOM 3827 C CA . VAL A 1 507 ? 20.763 -9.260 33.144 1.00 89.62 507 VAL A CA 1
ATOM 3828 C C . VAL A 1 507 ? 22.018 -10.060 33.467 1.00 89.62 507 VAL A C 1
ATOM 3830 O O . VAL A 1 507 ? 22.018 -11.266 33.246 1.00 89.62 507 VAL A O 1
ATOM 3833 N N . ASP A 1 508 ? 23.032 -9.434 34.070 1.00 88.00 508 ASP A N 1
ATOM 3834 C CA . ASP A 1 508 ? 24.302 -10.084 34.415 1.00 88.00 508 ASP A CA 1
ATOM 3835 C C . ASP A 1 508 ? 24.063 -11.329 35.292 1.00 88.00 508 ASP A C 1
ATOM 3837 O O . ASP A 1 508 ? 24.649 -12.392 35.072 1.00 88.00 508 ASP A O 1
ATOM 3841 N N . ARG A 1 509 ? 23.137 -11.239 36.258 1.00 90.19 509 ARG A N 1
ATOM 3842 C CA . ARG A 1 509 ? 22.762 -12.371 37.115 1.00 90.19 509 ARG A CA 1
ATOM 3843 C C . ARG A 1 509 ? 22.075 -13.488 36.331 1.00 90.19 509 ARG A C 1
ATOM 3845 O O . ARG A 1 509 ? 22.404 -14.658 36.528 1.00 90.19 509 ARG A O 1
ATOM 3852 N N . ALA A 1 510 ? 21.115 -13.151 35.474 1.00 89.00 510 ALA A N 1
ATOM 3853 C CA . ALA A 1 510 ? 20.390 -14.142 34.687 1.00 89.00 510 ALA A CA 1
ATOM 3854 C C . ALA A 1 510 ? 21.274 -14.785 33.595 1.00 89.00 510 ALA A C 1
ATOM 3856 O O . ALA A 1 510 ? 21.176 -15.993 33.389 1.00 89.00 510 ALA A O 1
ATOM 3857 N N . GLU A 1 511 ? 22.212 -14.050 32.988 1.00 90.56 511 GLU A N 1
ATOM 3858 C CA . GLU A 1 511 ? 23.249 -14.606 32.106 1.00 90.56 511 GLU A CA 1
ATOM 3859 C C . GLU A 1 511 ? 24.193 -15.542 32.867 1.00 90.56 511 GLU A C 1
ATOM 3861 O O . GLU A 1 511 ? 24.463 -16.651 32.407 1.00 90.56 511 GLU A O 1
ATOM 3866 N N . GLN A 1 512 ? 24.671 -15.147 34.051 1.00 89.56 512 GLN A N 1
ATOM 3867 C CA . GLN A 1 512 ? 25.569 -15.979 34.853 1.00 89.56 512 GLN A CA 1
ATOM 3868 C C . GLN A 1 512 ? 24.900 -17.301 35.257 1.00 89.56 512 GLN A C 1
ATOM 3870 O O . GLN A 1 512 ? 25.468 -18.376 35.049 1.00 89.56 512 GLN A O 1
ATOM 3875 N N . VAL A 1 513 ? 23.681 -17.242 35.805 1.00 90.00 513 VAL A N 1
ATOM 3876 C CA . VAL A 1 513 ? 22.922 -18.443 36.190 1.00 90.00 513 VAL A CA 1
ATOM 3877 C C . VAL A 1 513 ? 22.539 -19.263 34.959 1.00 90.00 513 VAL A C 1
ATOM 3879 O O . VAL A 1 513 ? 22.611 -20.492 35.005 1.00 90.00 513 VAL A O 1
ATOM 3882 N N . GLY A 1 514 ? 22.177 -18.614 33.854 1.00 87.81 514 GLY A N 1
ATOM 3883 C CA . GLY A 1 514 ? 21.792 -19.287 32.620 1.00 87.81 514 GLY A CA 1
ATOM 3884 C C . GLY A 1 514 ? 22.931 -20.026 31.934 1.00 87.81 514 GLY A C 1
ATOM 3885 O O . GLY A 1 514 ? 22.736 -21.153 31.492 1.00 87.81 514 GLY A O 1
ATOM 3886 N N . ASN A 1 515 ? 24.135 -19.456 31.924 1.00 89.12 515 ASN A N 1
ATOM 3887 C CA . ASN A 1 515 ? 25.321 -20.118 31.383 1.00 89.12 515 ASN A CA 1
ATOM 3888 C C . ASN A 1 515 ? 25.779 -21.301 32.250 1.00 89.12 515 ASN A C 1
ATOM 3890 O O . ASN A 1 515 ? 26.177 -22.336 31.717 1.00 89.12 515 ASN A O 1
ATOM 3894 N N . LEU A 1 516 ? 25.656 -21.192 33.579 1.00 87.75 516 LEU A N 1
ATOM 3895 C CA . LEU A 1 516 ? 25.923 -22.299 34.509 1.00 87.75 516 LEU A CA 1
ATOM 3896 C C . LEU A 1 516 ? 24.909 -23.446 34.379 1.00 87.75 516 LEU A C 1
ATOM 3898 O O . LEU A 1 516 ? 25.263 -24.598 34.609 1.00 87.75 516 LEU A O 1
ATOM 3902 N N . ASN A 1 517 ? 23.662 -23.141 34.008 1.00 85.94 517 ASN A N 1
ATOM 3903 C CA . ASN A 1 517 ? 22.559 -24.103 33.919 1.00 85.94 517 ASN A CA 1
ATOM 3904 C C . ASN A 1 517 ? 22.079 -24.317 32.475 1.00 85.94 517 ASN A C 1
ATOM 3906 O O . ASN A 1 517 ? 20.911 -24.642 32.246 1.00 85.94 517 ASN A O 1
ATOM 3910 N N . TYR A 1 518 ? 22.965 -24.122 31.496 1.00 86.12 518 TYR A N 1
ATOM 3911 C CA . TYR A 1 518 ? 22.618 -24.314 30.094 1.00 86.12 518 TYR A CA 1
ATOM 3912 C C . TYR A 1 518 ? 22.280 -25.797 29.843 1.00 86.12 518 TYR A C 1
ATOM 3914 O O . TYR A 1 518 ? 23.087 -26.654 30.211 1.00 86.12 518 TYR A O 1
ATOM 3922 N N . PRO A 1 519 ? 21.137 -26.135 29.209 1.00 85.94 519 PRO A N 1
ATOM 3923 C CA . PRO A 1 519 ? 20.719 -27.526 29.043 1.00 85.94 519 PRO A CA 1
ATOM 3924 C C . PRO A 1 519 ? 21.750 -28.365 28.276 1.00 85.94 519 PRO A C 1
ATOM 3926 O O . PRO A 1 519 ? 22.070 -28.067 27.121 1.00 85.94 519 PRO A O 1
ATOM 3929 N N . ASP A 1 520 ? 22.231 -29.453 28.883 1.00 84.31 520 ASP A N 1
ATOM 3930 C CA . ASP A 1 520 ? 23.243 -30.328 28.273 1.00 84.31 520 ASP A CA 1
ATOM 3931 C C . ASP A 1 520 ? 22.762 -30.932 26.946 1.00 84.31 520 ASP A C 1
ATOM 3933 O O . ASP A 1 520 ? 23.523 -31.011 25.982 1.00 84.31 520 ASP A O 1
ATOM 3937 N N . GLU A 1 521 ? 21.473 -31.267 26.853 1.00 83.62 521 GLU A N 1
ATOM 3938 C CA . GLU A 1 521 ? 20.842 -31.750 25.621 1.00 83.62 521 GLU A CA 1
ATOM 3939 C C . GLU A 1 521 ? 20.874 -30.705 24.495 1.00 83.62 521 GLU A C 1
ATOM 3941 O O . GLU A 1 521 ? 21.137 -31.042 23.338 1.00 83.62 521 GLU A O 1
ATOM 3946 N N . ALA A 1 522 ? 20.659 -29.424 24.820 1.00 84.06 522 ALA A N 1
ATOM 3947 C CA . ALA A 1 522 ? 20.739 -28.337 23.847 1.00 84.06 522 ALA A CA 1
ATOM 3948 C C . ALA A 1 522 ? 22.183 -28.120 23.373 1.00 84.06 522 ALA A C 1
ATOM 3950 O O . ALA A 1 522 ? 22.409 -27.908 22.180 1.00 84.06 522 ALA A O 1
ATOM 3951 N N . ARG A 1 523 ? 23.163 -28.266 24.278 1.00 84.56 523 ARG A N 1
ATOM 3952 C CA . ARG A 1 523 ? 24.598 -28.189 23.963 1.00 84.56 523 ARG A CA 1
ATOM 3953 C C . ARG A 1 523 ? 25.042 -29.336 23.051 1.00 84.56 523 ARG A C 1
ATOM 3955 O O . ARG A 1 523 ? 25.729 -29.101 22.060 1.00 84.56 523 ARG A O 1
ATOM 3962 N N . GLN A 1 524 ? 24.620 -30.567 23.337 1.00 84.88 524 GLN A N 1
ATOM 3963 C CA . GLN A 1 524 ? 24.951 -31.744 22.523 1.00 84.88 524 GLN A CA 1
ATOM 3964 C C . GLN A 1 524 ? 24.336 -31.670 21.121 1.00 84.88 524 GLN A C 1
ATOM 3966 O O . GLN A 1 524 ? 24.988 -32.009 20.135 1.00 84.88 524 GLN A O 1
ATOM 3971 N N . ARG A 1 525 ? 23.092 -31.187 21.024 1.00 86.06 525 ARG A N 1
ATOM 3972 C CA . ARG A 1 525 ? 22.351 -31.068 19.759 1.00 86.06 525 ARG A CA 1
ATOM 3973 C C . ARG A 1 525 ? 22.608 -29.753 19.014 1.00 86.06 525 ARG A C 1
ATOM 3975 O O . ARG A 1 525 ? 22.031 -29.561 17.947 1.00 86.06 525 ARG A O 1
ATOM 3982 N N . ARG A 1 526 ? 23.462 -28.871 19.555 1.00 85.44 526 ARG A N 1
ATOM 3983 C CA . ARG A 1 526 ? 23.778 -27.534 19.014 1.00 85.44 526 ARG A CA 1
ATOM 3984 C C . ARG A 1 526 ? 22.523 -26.724 18.673 1.00 85.44 526 ARG A C 1
ATOM 3986 O O . ARG A 1 526 ? 22.442 -26.092 17.620 1.00 85.44 526 ARG A O 1
ATOM 3993 N N . LEU A 1 527 ? 21.528 -26.777 19.555 1.00 84.50 527 LEU A N 1
ATOM 3994 C CA . LEU A 1 527 ? 20.275 -26.055 19.369 1.00 84.50 527 LEU A CA 1
ATOM 3995 C C . LEU A 1 527 ? 20.504 -24.571 19.653 1.00 84.50 527 LEU A C 1
ATOM 3997 O O . LEU A 1 527 ? 21.139 -24.210 20.640 1.00 84.50 527 LEU A O 1
ATOM 4001 N N . GLY A 1 528 ? 19.989 -23.719 18.773 1.00 85.94 528 GLY A N 1
ATOM 4002 C CA . GLY A 1 528 ? 20.027 -22.274 18.931 1.00 85.94 528 GLY A CA 1
ATOM 4003 C C . GLY A 1 528 ? 18.653 -21.677 18.682 1.00 85.94 528 GLY A C 1
ATOM 4004 O O . GLY A 1 528 ? 17.868 -22.211 17.898 1.00 85.94 528 GLY A O 1
ATOM 4005 N N . GLY A 1 529 ? 18.354 -20.580 19.363 1.00 85.88 529 GLY A N 1
ATOM 4006 C CA . GLY A 1 529 ? 17.044 -19.953 19.280 1.00 85.88 529 GLY A CA 1
ATOM 4007 C C . GLY A 1 529 ? 16.950 -18.697 20.129 1.00 85.88 529 GLY A C 1
ATOM 4008 O O . GLY A 1 529 ? 17.755 -18.475 21.030 1.00 85.88 529 GLY A O 1
ATOM 4009 N N . GLN A 1 530 ? 15.957 -17.869 19.822 1.00 90.62 530 GLN A N 1
ATOM 4010 C CA . GLN A 1 530 ? 15.677 -16.643 20.560 1.00 90.62 530 GLN A CA 1
ATOM 4011 C C . GLN A 1 530 ? 14.359 -16.794 21.313 1.00 90.62 530 GLN A C 1
ATOM 4013 O O . GLN A 1 530 ? 13.331 -17.066 20.694 1.00 90.62 530 GLN A O 1
ATOM 4018 N N . VAL A 1 531 ? 14.383 -16.596 22.628 1.00 89.94 531 VAL A N 1
ATOM 4019 C CA . VAL A 1 531 ? 13.192 -16.629 23.485 1.00 89.94 531 VAL A CA 1
ATOM 4020 C C . VAL A 1 531 ? 12.952 -15.230 24.031 1.00 89.94 531 VAL A C 1
ATOM 4022 O O . VAL A 1 531 ? 13.832 -14.649 24.657 1.00 89.94 531 VAL A O 1
ATOM 4025 N N . VAL A 1 532 ? 11.751 -14.685 23.846 1.00 88.69 532 VAL A N 1
ATOM 4026 C CA . VAL A 1 532 ? 11.367 -13.421 24.495 1.00 88.69 532 VAL A CA 1
ATOM 4027 C C . VAL A 1 532 ? 10.569 -13.750 25.743 1.00 88.69 532 VAL A C 1
ATOM 4029 O O . VAL A 1 532 ? 9.496 -14.352 25.642 1.00 88.69 532 VAL A O 1
ATOM 4032 N N . ILE A 1 533 ? 11.061 -13.340 26.911 1.00 87.94 533 ILE A N 1
ATOM 4033 C CA . ILE A 1 533 ? 10.398 -13.579 28.197 1.00 87.94 533 ILE A CA 1
ATOM 4034 C C . ILE A 1 533 ? 10.035 -12.265 28.883 1.00 87.94 533 ILE A C 1
ATOM 4036 O O . ILE A 1 533 ? 10.743 -11.265 28.772 1.00 87.94 533 ILE A O 1
ATOM 4040 N N . SER A 1 534 ? 8.926 -12.286 29.617 1.00 88.19 534 SER A N 1
ATOM 4041 C CA . SER A 1 534 ? 8.485 -11.193 30.478 1.00 88.19 534 SER A CA 1
ATOM 4042 C C . SER A 1 534 ? 8.436 -11.673 31.922 1.00 88.19 534 SER A C 1
ATOM 4044 O O . SER A 1 534 ? 7.803 -12.691 32.216 1.00 88.19 534 SER A O 1
ATOM 4046 N N . VAL A 1 535 ? 9.113 -10.945 32.806 1.00 89.75 535 VAL A N 1
ATOM 4047 C CA . VAL A 1 535 ? 9.307 -11.287 34.217 1.00 89.75 535 VAL A CA 1
ATOM 4048 C C . VAL A 1 535 ? 8.825 -10.128 35.082 1.00 89.75 535 VAL A C 1
ATOM 4050 O O . VAL A 1 535 ? 9.318 -9.014 34.949 1.00 89.75 535 VAL A O 1
ATOM 4053 N N . GLY A 1 536 ? 7.865 -10.375 35.969 1.00 89.44 536 GLY A N 1
ATOM 4054 C CA . GLY A 1 536 ? 7.433 -9.414 36.984 1.00 89.44 536 GLY A CA 1
ATOM 4055 C C . GLY A 1 536 ? 8.238 -9.601 38.265 1.00 89.44 536 GLY A C 1
ATOM 4056 O O . GLY A 1 536 ? 8.086 -10.628 38.922 1.00 89.44 536 GLY A O 1
ATOM 4057 N N . VAL A 1 537 ? 9.075 -8.630 38.622 1.00 88.62 537 VAL A N 1
ATOM 4058 C CA . VAL A 1 537 ? 9.920 -8.641 39.825 1.00 88.62 537 VAL A CA 1
ATOM 4059 C C . VAL A 1 537 ? 9.305 -7.725 40.882 1.00 88.62 537 VAL A C 1
ATOM 4061 O O . VAL A 1 537 ? 9.000 -6.566 40.600 1.00 88.62 537 VAL A O 1
ATOM 4064 N N . ARG A 1 538 ? 9.088 -8.238 42.095 1.00 90.00 538 ARG A N 1
ATOM 4065 C CA . ARG A 1 538 ? 8.609 -7.460 43.246 1.00 90.00 538 ARG A CA 1
ATOM 4066 C C . ARG A 1 538 ? 9.729 -6.584 43.811 1.00 90.00 538 ARG A C 1
ATOM 4068 O O . ARG A 1 538 ? 10.906 -6.802 43.537 1.00 90.00 538 ARG A O 1
ATOM 4075 N N . ARG A 1 539 ? 9.373 -5.619 44.663 1.00 84.44 539 ARG A N 1
ATOM 4076 C CA . ARG A 1 539 ? 10.344 -4.729 45.328 1.00 84.44 539 ARG A CA 1
ATOM 4077 C C . ARG A 1 539 ? 11.437 -5.466 46.115 1.00 84.44 539 ARG A C 1
ATOM 4079 O O . ARG A 1 539 ? 12.564 -4.986 46.161 1.00 84.44 539 ARG A O 1
ATOM 4086 N N . ASP A 1 540 ? 11.121 -6.633 46.674 1.00 84.56 540 ASP A N 1
ATOM 4087 C CA . ASP A 1 540 ? 12.051 -7.496 47.417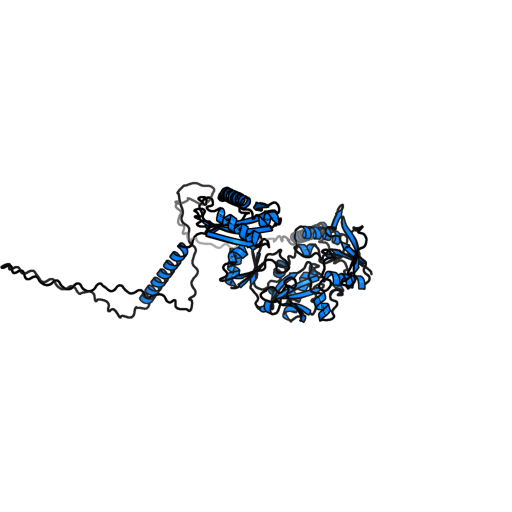 1.00 84.56 540 ASP A CA 1
ATOM 4088 C C . ASP A 1 540 ? 12.967 -8.361 46.525 1.00 84.56 540 ASP A C 1
ATOM 4090 O O . ASP A 1 540 ? 13.791 -9.112 47.043 1.00 84.56 540 ASP A O 1
ATOM 4094 N N . GLY A 1 541 ? 12.836 -8.269 45.196 1.00 83.81 541 GLY A N 1
ATOM 4095 C CA . GLY A 1 541 ? 13.614 -9.057 44.241 1.00 83.81 541 GLY A CA 1
ATOM 4096 C C . GLY A 1 541 ? 13.034 -10.441 43.924 1.00 83.81 541 GLY A C 1
ATOM 4097 O O . GLY A 1 541 ? 13.595 -11.161 43.092 1.00 83.81 541 GLY A O 1
ATOM 4098 N N . SER A 1 542 ? 11.915 -10.837 44.536 1.00 90.19 542 SER A N 1
ATOM 4099 C CA . SER A 1 542 ? 11.214 -12.079 44.191 1.00 90.19 542 SER A CA 1
ATOM 4100 C C . SER A 1 542 ? 10.469 -11.953 42.858 1.00 90.19 542 SER A C 1
ATOM 4102 O O . SER A 1 542 ? 10.029 -10.869 42.465 1.00 90.19 542 SER A O 1
ATOM 4104 N N . VAL A 1 543 ? 10.315 -13.059 42.131 1.00 90.56 543 VAL A N 1
ATOM 4105 C CA . VAL A 1 543 ? 9.555 -13.063 40.873 1.00 90.56 543 VAL A CA 1
ATOM 4106 C C . VAL A 1 543 ? 8.093 -13.371 41.175 1.00 90.56 543 VAL A C 1
ATOM 4108 O O . VAL A 1 543 ? 7.756 -14.443 41.670 1.00 90.56 543 VAL A O 1
ATOM 4111 N N . GLU A 1 544 ? 7.206 -12.440 40.833 1.00 88.81 544 GLU A N 1
ATOM 4112 C CA . GLU A 1 544 ? 5.757 -12.648 40.861 1.00 88.81 544 GLU A CA 1
ATOM 4113 C C . GLU A 1 544 ? 5.296 -13.533 39.700 1.00 88.81 544 GLU A C 1
ATOM 4115 O O . GLU A 1 544 ? 4.454 -14.411 39.876 1.00 88.81 544 GLU A O 1
ATOM 4120 N N . SER A 1 545 ? 5.790 -13.258 38.493 1.00 87.62 545 SER A N 1
ATOM 4121 C CA . SER A 1 545 ? 5.365 -13.963 37.287 1.00 87.62 545 SER A CA 1
ATOM 4122 C C . SER A 1 545 ? 6.502 -14.054 36.279 1.00 87.62 545 SER A C 1
ATOM 4124 O O . SER A 1 545 ? 7.302 -13.133 36.147 1.00 87.62 545 SER A O 1
ATOM 4126 N N . SER A 1 546 ? 6.570 -15.167 35.552 1.00 89.44 546 SER A N 1
ATOM 4127 C CA . SER A 1 546 ? 7.450 -15.333 34.393 1.00 89.44 546 SER A CA 1
ATOM 4128 C C . SER A 1 546 ? 6.656 -16.005 33.278 1.00 89.44 546 SER A C 1
ATOM 4130 O O . SER A 1 546 ? 5.931 -16.970 33.521 1.00 89.44 546 SER A O 1
ATOM 4132 N N . ARG A 1 547 ? 6.716 -15.452 32.064 1.00 90.44 547 ARG A N 1
ATOM 4133 C CA . ARG A 1 547 ? 6.025 -16.007 30.894 1.00 90.44 547 ARG A CA 1
ATOM 4134 C C . ARG A 1 547 ? 6.827 -15.794 29.621 1.00 90.44 547 ARG A C 1
ATOM 4136 O O . ARG A 1 547 ? 7.447 -14.747 29.441 1.00 90.44 547 ARG A O 1
ATOM 4143 N N . VAL A 1 548 ? 6.743 -16.758 28.713 1.00 89.25 548 VAL A N 1
ATOM 4144 C CA . VAL A 1 548 ? 7.265 -16.628 27.350 1.00 89.25 548 VAL A CA 1
ATOM 4145 C C . VAL A 1 548 ? 6.272 -15.798 26.530 1.00 89.25 548 VAL A C 1
ATOM 4147 O O . VAL A 1 548 ? 5.079 -16.102 26.491 1.00 89.25 548 VAL A O 1
ATOM 4150 N N . LEU A 1 549 ? 6.746 -14.712 25.918 1.00 82.75 549 LEU A N 1
ATOM 4151 C CA . LEU A 1 549 ? 5.981 -13.891 24.971 1.00 82.75 549 LEU A CA 1
ATOM 4152 C C . LEU A 1 549 ? 6.174 -14.371 23.531 1.00 82.75 549 LEU A C 1
ATOM 4154 O O . LEU A 1 549 ? 5.233 -14.342 22.742 1.00 82.75 549 LEU A O 1
ATOM 4158 N N . LYS A 1 550 ? 7.389 -14.817 23.197 1.00 85.88 550 LYS A N 1
ATOM 4159 C CA . LYS A 1 550 ? 7.733 -15.388 21.895 1.00 85.88 550 LYS A CA 1
ATOM 4160 C C . LYS A 1 550 ? 8.602 -16.622 22.106 1.00 85.88 550 LYS A C 1
ATOM 4162 O O . LYS A 1 550 ? 9.679 -16.517 22.689 1.00 85.88 550 LYS A O 1
ATOM 4167 N N . SER A 1 551 ? 8.101 -17.760 21.635 1.00 87.75 551 SER A N 1
ATOM 4168 C CA . SER A 1 551 ? 8.806 -19.042 21.651 1.00 87.75 551 SER A CA 1
ATOM 4169 C C . SER A 1 551 ? 10.003 -19.020 20.699 1.00 87.75 551 SER A C 1
ATOM 4171 O O . SER A 1 551 ? 9.938 -18.410 19.628 1.00 87.75 551 SER A O 1
ATOM 4173 N N . SER A 1 552 ? 11.062 -19.739 21.062 1.00 86.25 552 SER A N 1
ATOM 4174 C CA . SER A 1 552 ? 12.196 -20.048 20.179 1.00 86.25 552 SER A CA 1
ATOM 4175 C C . SER A 1 552 ? 11.867 -21.058 19.076 1.00 86.25 552 SER A C 1
ATOM 4177 O O . SER A 1 552 ? 12.714 -21.332 18.227 1.00 86.25 552 SER A O 1
ATOM 4179 N N . GLY A 1 553 ? 10.669 -21.652 19.094 1.00 83.00 553 GLY A N 1
ATOM 4180 C CA . GLY A 1 553 ? 10.301 -22.788 18.248 1.00 83.00 553 GLY A CA 1
ATOM 4181 C C . GLY A 1 553 ? 10.803 -24.134 18.782 1.00 83.00 553 GLY A C 1
ATOM 4182 O O . GLY A 1 553 ? 10.490 -25.167 18.195 1.00 83.00 553 GLY A O 1
ATOM 4183 N N . THR A 1 554 ? 11.544 -24.145 19.898 1.00 87.75 554 THR A N 1
ATOM 4184 C CA . THR A 1 554 ? 12.014 -25.358 20.577 1.00 87.75 554 THR A CA 1
ATOM 4185 C C . THR A 1 554 ? 11.562 -25.342 22.044 1.00 87.75 554 THR A C 1
ATOM 4187 O O . THR A 1 554 ? 12.114 -24.567 22.826 1.00 87.75 554 THR A O 1
ATOM 4190 N N . PRO A 1 555 ? 10.631 -26.222 22.465 1.00 89.19 555 PRO A N 1
ATOM 4191 C CA . PRO A 1 555 ? 10.116 -26.240 23.841 1.00 89.19 555 PRO A CA 1
ATOM 4192 C C . PRO A 1 555 ? 11.207 -26.348 24.916 1.00 89.19 555 PRO A C 1
ATOM 4194 O O . PRO A 1 555 ? 11.131 -25.678 25.939 1.00 89.19 555 PRO A O 1
ATOM 4197 N N . LEU A 1 556 ? 12.273 -27.110 24.642 1.00 89.38 556 LEU A N 1
ATOM 4198 C CA . LEU A 1 556 ? 13.419 -27.267 25.545 1.00 89.38 556 LEU A CA 1
ATOM 4199 C C . LEU A 1 556 ? 14.092 -25.926 25.898 1.00 89.38 556 LEU A C 1
ATOM 4201 O O . LEU A 1 556 ? 14.487 -25.720 27.042 1.00 89.38 556 LEU A O 1
ATOM 4205 N N . LEU A 1 557 ? 14.231 -25.012 24.930 1.00 89.88 557 LEU A N 1
ATOM 4206 C CA . LEU A 1 557 ? 14.865 -23.706 25.151 1.00 89.88 557 LEU A CA 1
ATOM 4207 C C . LEU A 1 557 ? 13.915 -22.738 25.871 1.00 89.88 557 LEU A C 1
ATOM 4209 O O . LEU A 1 557 ? 14.351 -21.950 26.709 1.00 89.88 557 LEU A O 1
ATOM 4213 N N . ASP A 1 558 ? 12.615 -22.830 25.589 1.00 90.69 558 ASP A N 1
ATOM 4214 C CA . ASP A 1 558 ? 11.587 -22.021 26.249 1.00 90.69 558 ASP A CA 1
ATOM 4215 C C . ASP A 1 558 ? 11.463 -22.381 27.741 1.00 90.69 558 ASP A C 1
ATOM 4217 O O . ASP A 1 558 ? 11.436 -21.498 28.603 1.00 90.69 558 ASP A O 1
ATOM 4221 N N . GLU A 1 559 ? 11.448 -23.679 28.059 1.00 91.38 559 GLU A N 1
ATOM 4222 C CA . GLU A 1 559 ? 11.460 -24.181 29.437 1.00 91.38 559 GLU A CA 1
ATOM 4223 C C . GLU A 1 559 ? 12.764 -23.825 30.155 1.00 91.38 559 GLU A C 1
ATOM 4225 O O . GLU A 1 559 ? 12.739 -23.399 31.314 1.00 91.38 559 GLU A O 1
ATOM 4230 N N . ALA A 1 560 ? 13.904 -23.929 29.463 1.00 90.06 560 ALA A N 1
ATOM 4231 C CA . ALA A 1 560 ? 15.194 -23.525 30.005 1.00 90.06 560 ALA A CA 1
ATOM 4232 C C . ALA A 1 560 ? 15.214 -22.036 30.372 1.00 90.06 560 ALA A C 1
ATOM 4234 O O . ALA A 1 560 ? 15.647 -21.690 31.469 1.00 90.06 560 ALA A O 1
ATOM 4235 N N . ALA A 1 561 ? 14.685 -21.158 29.515 1.00 89.56 561 ALA A N 1
ATOM 4236 C CA . ALA A 1 561 ? 14.610 -19.724 29.791 1.00 89.56 561 ALA A CA 1
ATOM 4237 C C . ALA A 1 561 ? 13.789 -19.418 31.057 1.00 89.56 561 ALA A C 1
ATOM 4239 O O . ALA A 1 561 ? 14.217 -18.629 31.901 1.00 89.56 561 ALA A O 1
ATOM 4240 N N . LEU A 1 562 ? 12.639 -20.077 31.242 1.00 91.81 562 LEU A N 1
ATOM 4241 C CA . LEU A 1 562 ? 11.830 -19.922 32.458 1.00 91.81 562 LEU A CA 1
ATOM 4242 C C . LEU A 1 562 ? 12.545 -20.469 33.702 1.00 91.81 562 LEU A C 1
ATOM 4244 O O . LEU A 1 562 ? 12.517 -19.838 34.761 1.00 91.81 562 LEU A O 1
ATOM 4248 N N . ARG A 1 563 ? 13.228 -21.611 33.574 1.00 90.69 563 ARG A N 1
ATOM 4249 C CA . ARG A 1 563 ? 13.985 -22.232 34.668 1.00 90.69 563 ARG A CA 1
ATOM 4250 C C . ARG A 1 563 ? 15.139 -21.352 35.141 1.00 90.69 563 ARG A C 1
ATOM 4252 O O . ARG A 1 563 ? 15.350 -21.233 36.345 1.00 90.69 563 ARG A O 1
ATOM 4259 N N . VAL A 1 564 ? 15.851 -20.700 34.222 1.00 90.50 564 VAL A N 1
ATOM 4260 C CA . VAL A 1 564 ? 16.936 -19.762 34.554 1.00 90.50 564 VAL A CA 1
ATOM 4261 C C . VAL A 1 564 ? 16.418 -18.608 35.407 1.00 90.50 564 VAL A C 1
ATOM 4263 O O . VAL A 1 564 ? 17.025 -18.288 36.425 1.00 90.50 564 VAL A O 1
ATOM 4266 N N . ILE A 1 565 ? 15.261 -18.038 35.063 1.00 91.44 565 ILE A N 1
ATOM 4267 C CA . ILE A 1 565 ? 14.642 -16.970 35.860 1.00 91.44 565 ILE A CA 1
ATOM 4268 C C . ILE A 1 565 ? 14.216 -17.459 37.243 1.00 91.44 565 ILE A C 1
ATOM 4270 O O . ILE A 1 565 ? 14.355 -16.721 38.214 1.00 91.44 565 ILE A O 1
ATOM 4274 N N . GLN A 1 566 ? 13.730 -18.695 37.360 1.00 90.19 566 GLN A N 1
ATOM 4275 C CA . GLN A 1 566 ? 13.405 -19.282 38.661 1.00 90.19 566 GLN A CA 1
ATOM 4276 C C . GLN A 1 566 ? 14.652 -19.482 39.530 1.00 90.19 566 GLN A C 1
ATOM 4278 O O . GLN A 1 566 ? 14.638 -19.105 40.699 1.00 90.19 566 GLN A O 1
ATOM 4283 N N . LEU A 1 567 ? 15.736 -20.012 38.957 1.00 90.50 567 LEU A N 1
ATOM 4284 C CA . LEU A 1 567 ? 17.004 -20.249 39.656 1.00 90.50 567 LEU A CA 1
ATOM 4285 C C . LEU A 1 567 ? 17.759 -18.958 39.993 1.00 90.50 567 LEU A C 1
ATOM 4287 O O . LEU A 1 567 ? 18.523 -18.923 40.953 1.00 90.50 567 LEU A O 1
ATOM 4291 N N . ALA A 1 568 ? 17.550 -17.893 39.220 1.00 89.31 568 ALA A N 1
ATOM 4292 C CA . ALA A 1 568 ? 18.175 -16.598 39.454 1.00 89.31 568 ALA A CA 1
ATOM 4293 C C . ALA A 1 568 ? 17.550 -15.823 40.630 1.00 89.31 568 ALA A C 1
ATOM 4295 O O . ALA A 1 568 ? 18.105 -14.801 41.039 1.00 89.31 568 ALA A O 1
ATOM 4296 N N . GLN A 1 569 ? 16.441 -16.290 41.213 1.00 89.94 569 GLN A N 1
ATOM 4297 C CA . GLN A 1 569 ? 15.819 -15.634 42.364 1.00 89.94 569 GLN A CA 1
ATOM 4298 C C . GLN A 1 569 ? 16.649 -15.770 43.656 1.00 89.94 569 GLN A C 1
ATOM 4300 O O . GLN A 1 569 ? 17.290 -16.798 43.872 1.00 89.94 569 GLN A O 1
ATOM 4305 N N . PRO A 1 570 ? 16.613 -14.766 44.553 1.00 88.19 570 PRO A N 1
ATOM 4306 C CA . PRO A 1 570 ? 16.045 -13.433 44.345 1.00 88.19 570 PRO A CA 1
ATOM 4307 C C . PRO A 1 570 ? 16.964 -12.560 43.471 1.00 88.19 570 PRO A C 1
ATOM 4309 O O . PRO A 1 570 ? 18.191 -12.684 43.505 1.00 88.19 570 PRO A O 1
ATOM 4312 N N . PHE A 1 571 ? 16.360 -11.671 42.684 1.00 89.50 571 PHE A N 1
ATOM 4313 C CA . PHE A 1 571 ? 17.061 -10.597 41.978 1.00 89.50 571 PHE A CA 1
ATOM 4314 C C . PHE A 1 571 ? 17.403 -9.450 42.943 1.00 89.50 571 PHE A C 1
ATOM 4316 O O . PHE A 1 571 ? 16.894 -9.425 44.064 1.00 89.50 571 PHE A O 1
ATOM 4323 N N . PRO A 1 572 ? 18.255 -8.484 42.549 1.00 85.12 572 PRO A N 1
ATOM 4324 C CA . PRO A 1 572 ? 18.453 -7.280 43.347 1.00 85.12 572 PRO A CA 1
ATOM 4325 C C . PRO A 1 572 ? 17.106 -6.594 43.665 1.00 85.12 572 PRO A C 1
ATOM 4327 O O . PRO A 1 572 ? 16.187 -6.648 42.835 1.00 85.12 572 PRO A O 1
ATOM 4330 N N . PRO A 1 573 ? 16.966 -5.953 44.839 1.00 86.31 573 PRO A N 1
ATOM 4331 C CA . PRO A 1 573 ? 15.765 -5.197 45.181 1.00 86.31 573 PRO A CA 1
ATOM 4332 C C . PRO A 1 573 ? 15.614 -3.978 44.266 1.00 86.31 573 PRO A C 1
ATOM 4334 O O . PRO A 1 573 ? 16.609 -3.408 43.806 1.00 86.31 573 PRO A O 1
ATOM 4337 N N . LEU A 1 574 ? 14.370 -3.585 43.985 1.00 84.69 574 LEU A N 1
ATOM 4338 C CA . LEU A 1 574 ? 14.092 -2.448 43.100 1.00 84.69 574 LEU A CA 1
ATOM 4339 C C . LEU A 1 574 ? 14.644 -1.144 43.702 1.00 84.69 574 LEU A C 1
ATOM 4341 O O . LEU A 1 574 ? 14.493 -0.934 44.907 1.00 84.69 574 LEU A O 1
ATOM 4345 N N . PRO A 1 575 ? 15.249 -0.251 42.892 1.00 80.75 575 PRO A N 1
ATOM 4346 C CA . PRO A 1 575 ? 15.765 1.015 43.392 1.00 80.75 575 PRO A CA 1
ATOM 4347 C C . PRO A 1 575 ? 14.625 1.918 43.876 1.00 80.75 575 PRO A C 1
ATOM 4349 O O . PRO A 1 575 ? 13.551 1.989 43.262 1.00 80.75 575 PRO A O 1
ATOM 4352 N N . ASP A 1 576 ? 14.879 2.639 44.967 1.00 72.62 576 ASP A N 1
ATOM 4353 C CA . ASP A 1 576 ? 13.954 3.646 45.475 1.00 72.62 576 ASP A CA 1
ATOM 4354 C C . ASP A 1 576 ? 13.813 4.772 44.442 1.00 72.62 576 ASP A C 1
ATOM 4356 O O . ASP A 1 576 ? 14.781 5.407 44.031 1.00 72.62 576 ASP A O 1
ATOM 4360 N N . SER A 1 577 ? 12.586 4.963 43.972 1.00 67.06 577 SER A N 1
ATOM 4361 C CA . SER A 1 577 ? 12.208 5.879 42.895 1.00 67.06 577 SER A CA 1
ATOM 4362 C C . SER A 1 577 ? 10.920 6.599 43.285 1.00 67.06 577 SER A C 1
ATOM 4364 O O . SER A 1 577 ? 10.108 6.048 44.038 1.00 67.06 577 SER A O 1
ATOM 4366 N N . ASP A 1 578 ? 10.720 7.810 42.760 1.00 58.78 578 ASP A N 1
ATOM 4367 C CA . ASP A 1 578 ? 9.562 8.659 43.086 1.00 58.78 578 ASP A CA 1
ATOM 4368 C C . ASP A 1 578 ? 8.208 7.996 42.759 1.00 58.78 578 ASP A C 1
ATOM 4370 O O . ASP A 1 578 ? 7.190 8.319 43.369 1.00 58.78 578 ASP A O 1
ATOM 4374 N N . ASP A 1 579 ? 8.201 7.009 41.856 1.00 60.22 579 ASP A N 1
ATOM 4375 C CA . ASP A 1 579 ? 7.003 6.350 41.325 1.00 60.22 579 ASP A CA 1
ATOM 4376 C C . ASP A 1 579 ? 6.369 5.274 42.241 1.00 60.22 579 ASP A C 1
ATOM 4378 O O . ASP A 1 579 ? 5.371 4.679 41.840 1.00 60.22 579 ASP A O 1
ATOM 4382 N N . GLN A 1 580 ? 6.895 4.998 43.448 1.00 64.56 580 GLN A N 1
ATOM 4383 C CA . GLN A 1 580 ? 6.381 3.969 44.389 1.00 64.56 580 GLN A CA 1
ATOM 4384 C C . GLN A 1 580 ? 5.831 2.704 43.690 1.00 64.56 580 GLN A C 1
ATOM 4386 O O . GLN A 1 58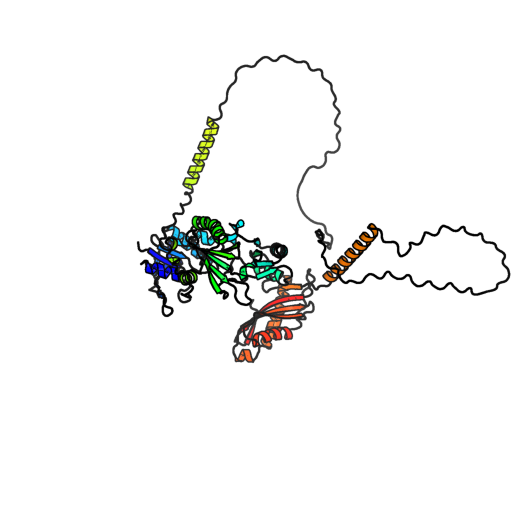0 ? 4.647 2.369 43.775 1.00 64.56 580 GLN A O 1
ATOM 4391 N N . ILE A 1 581 ? 6.707 2.021 42.953 1.00 73.31 581 ILE A N 1
ATOM 4392 C CA . ILE A 1 581 ? 6.352 0.831 42.174 1.00 73.31 581 ILE A CA 1
ATOM 4393 C C . ILE A 1 581 ? 6.431 -0.405 43.069 1.00 73.31 581 ILE A C 1
ATOM 4395 O O . ILE A 1 581 ? 7.417 -0.601 43.787 1.00 73.31 581 ILE A O 1
ATOM 4399 N N . ASP A 1 582 ? 5.410 -1.255 42.982 1.00 77.12 582 ASP A N 1
ATOM 4400 C CA . ASP A 1 582 ? 5.347 -2.518 43.720 1.00 77.12 582 ASP A CA 1
ATOM 4401 C C . ASP A 1 582 ? 5.951 -3.674 42.913 1.00 77.12 582 ASP A C 1
ATOM 4403 O O . ASP A 1 582 ? 6.588 -4.572 43.473 1.00 77.12 582 ASP A O 1
ATOM 4407 N N . ILE A 1 583 ? 5.739 -3.660 41.590 1.00 82.81 583 ILE A N 1
ATOM 4408 C CA . ILE A 1 583 ? 6.186 -4.701 40.656 1.00 82.81 583 ILE A CA 1
ATOM 4409 C C . ILE A 1 583 ? 6.757 -4.060 39.385 1.00 82.81 583 ILE A C 1
ATOM 4411 O O . ILE A 1 583 ? 6.071 -3.298 38.693 1.00 82.81 583 ILE A O 1
ATOM 4415 N N . LEU A 1 584 ? 7.997 -4.419 39.055 1.00 84.25 584 LEU A N 1
ATOM 4416 C CA . LEU A 1 584 ? 8.673 -4.060 37.814 1.00 84.25 584 LEU A CA 1
ATOM 4417 C C . LEU A 1 584 ? 8.547 -5.205 36.807 1.00 84.25 584 LEU A C 1
ATOM 4419 O O . LEU A 1 584 ? 9.059 -6.299 37.039 1.00 84.25 584 LEU A O 1
ATOM 4423 N N . GLN A 1 585 ? 7.909 -4.951 35.670 1.00 85.25 585 GLN A N 1
ATOM 4424 C CA . GLN A 1 585 ? 7.860 -5.914 34.575 1.00 85.25 585 GLN A CA 1
ATOM 4425 C C . GLN A 1 585 ? 9.060 -5.705 33.641 1.00 85.25 585 GLN A C 1
ATOM 4427 O O . GLN A 1 585 ? 9.129 -4.705 32.925 1.00 85.25 585 GLN A O 1
ATOM 4432 N N . VAL A 1 586 ? 9.978 -6.668 33.622 1.00 85.56 586 VAL A N 1
ATOM 4433 C CA . VAL A 1 586 ? 11.175 -6.695 32.774 1.00 85.56 586 VAL A CA 1
ATOM 4434 C C . VAL A 1 586 ? 10.922 -7.622 31.588 1.00 85.56 586 VAL A C 1
ATOM 4436 O O . VAL A 1 586 ? 10.633 -8.803 31.771 1.00 85.56 586 VAL A O 1
ATOM 4439 N N . THR A 1 587 ? 11.018 -7.101 30.362 1.00 86.31 587 THR A N 1
ATOM 4440 C CA . THR A 1 587 ? 10.881 -7.910 29.136 1.00 86.31 587 THR A CA 1
ATOM 4441 C C . THR A 1 587 ? 12.184 -7.905 28.351 1.00 86.31 587 THR A C 1
ATOM 4443 O O . THR A 1 587 ? 12.689 -6.833 28.013 1.00 86.31 587 THR A O 1
ATOM 4446 N N . ARG A 1 588 ? 12.726 -9.099 28.086 1.00 85.25 588 ARG A N 1
ATOM 4447 C CA . ARG A 1 588 ? 14.056 -9.302 27.496 1.00 85.25 588 ARG A CA 1
ATOM 4448 C C . ARG A 1 588 ? 14.075 -10.451 26.493 1.00 85.25 588 ARG A C 1
ATOM 4450 O O . ARG A 1 588 ? 13.277 -11.389 26.599 1.00 85.25 588 ARG A O 1
ATOM 4457 N N . THR A 1 589 ? 14.983 -10.349 25.529 1.00 87.94 589 THR A N 1
ATOM 4458 C CA . THR A 1 589 ? 15.193 -11.342 24.474 1.00 87.94 589 THR A CA 1
ATOM 4459 C C . THR A 1 589 ? 16.459 -12.119 24.790 1.00 87.94 589 THR A C 1
ATOM 4461 O O . THR A 1 589 ? 17.546 -11.561 24.805 1.00 87.94 589 THR A O 1
ATOM 4464 N N . TRP A 1 590 ? 16.318 -13.419 25.006 1.00 90.12 590 TRP A N 1
ATOM 4465 C CA . TRP A 1 590 ? 17.413 -14.317 25.336 1.00 90.12 590 TRP A CA 1
ATOM 4466 C C . TRP A 1 590 ? 17.815 -15.135 24.119 1.00 90.12 590 TRP A C 1
ATOM 4468 O O . TRP A 1 590 ? 16.995 -15.851 23.541 1.00 90.12 590 TRP A O 1
ATOM 4478 N N . VAL A 1 591 ? 19.083 -15.043 23.740 1.00 91.00 591 VAL A N 1
ATOM 4479 C CA . VAL A 1 591 ? 19.683 -15.768 22.625 1.00 91.00 591 VAL A CA 1
ATOM 4480 C C . VAL A 1 591 ? 20.437 -16.974 23.167 1.00 91.00 591 VAL A C 1
ATOM 4482 O O . VAL A 1 591 ? 21.462 -16.840 23.834 1.00 91.00 591 VAL A O 1
ATOM 4485 N N . PHE A 1 592 ? 19.940 -18.164 22.847 1.00 90.44 592 PHE A N 1
ATOM 4486 C CA . PHE A 1 592 ? 20.650 -19.419 23.054 1.00 90.44 592 PHE A CA 1
ATOM 4487 C C . PHE A 1 592 ? 21.551 -19.662 21.848 1.00 90.44 592 PHE A C 1
ATOM 4489 O O . PHE A 1 592 ? 21.075 -19.888 20.733 1.00 90.44 592 PHE A O 1
ATOM 4496 N N . LEU A 1 593 ? 22.860 -19.610 22.066 1.00 88.38 593 LEU A N 1
ATOM 4497 C CA . LEU A 1 593 ? 23.856 -19.877 21.042 1.00 88.38 593 LEU A CA 1
ATOM 4498 C C . LEU A 1 593 ? 24.123 -21.388 20.947 1.00 88.38 593 LEU A C 1
ATOM 4500 O O . LEU A 1 593 ? 24.273 -22.040 21.984 1.00 88.38 593 LEU A O 1
ATOM 4504 N N . PRO A 1 594 ? 24.297 -21.941 19.729 1.00 80.88 594 PRO A N 1
ATOM 4505 C CA . PRO A 1 594 ? 24.629 -23.356 19.515 1.00 80.88 594 PRO A CA 1
ATOM 4506 C C . PRO A 1 594 ? 25.897 -23.851 20.234 1.00 80.88 594 PRO A C 1
ATOM 4508 O O . PRO A 1 594 ? 26.112 -25.056 20.341 1.00 80.88 594 PRO A O 1
ATOM 4511 N N . GLY A 1 595 ? 26.750 -22.932 20.703 1.00 77.12 595 GLY A N 1
ATOM 4512 C CA . GLY A 1 595 ? 27.956 -23.211 21.486 1.00 77.12 595 GLY A CA 1
ATOM 4513 C C . GLY A 1 595 ? 27.718 -23.466 22.980 1.00 77.12 595 GLY A C 1
ATOM 4514 O O . GLY A 1 595 ? 28.686 -23.687 23.701 1.00 77.12 595 GLY A O 1
ATOM 4515 N N . GLY A 1 596 ? 26.466 -23.456 23.451 1.00 82.00 596 GLY A N 1
ATOM 4516 C CA . GLY A 1 596 ? 26.146 -23.674 24.864 1.00 82.00 596 GLY A CA 1
ATOM 4517 C C . GLY A 1 596 ? 26.217 -22.412 25.721 1.00 82.00 596 GLY A C 1
ATOM 4518 O O . GLY A 1 596 ? 26.512 -22.510 26.909 1.00 82.00 596 GLY A O 1
ATOM 4519 N N . GLU A 1 597 ? 25.982 -21.250 25.109 1.00 87.75 597 GLU A N 1
ATOM 4520 C CA . GLU A 1 597 ? 26.028 -19.942 25.761 1.00 87.75 597 GLU A CA 1
ATOM 4521 C C . GLU A 1 597 ? 24.671 -19.233 25.631 1.00 87.75 597 GLU A C 1
ATOM 4523 O O . GLU A 1 597 ? 24.036 -19.273 24.576 1.00 87.75 597 GLU A O 1
ATOM 4528 N N . LEU A 1 598 ? 24.222 -18.603 26.712 1.00 88.31 598 LEU A N 1
ATOM 4529 C CA . LEU A 1 598 ? 23.024 -17.780 26.810 1.00 88.31 598 LEU A CA 1
ATOM 4530 C C . LEU A 1 598 ? 23.431 -16.309 26.950 1.00 88.31 598 LEU A C 1
ATOM 4532 O O . LEU A 1 598 ? 24.219 -15.975 27.838 1.00 88.31 598 LEU A O 1
ATOM 4536 N N . ARG A 1 599 ? 22.869 -15.439 26.105 1.00 89.75 599 ARG A N 1
ATOM 4537 C CA . ARG A 1 599 ? 23.099 -13.983 26.141 1.00 89.75 599 ARG A CA 1
ATOM 4538 C C . ARG A 1 599 ? 21.807 -13.190 25.966 1.00 89.75 599 ARG A C 1
ATOM 4540 O O . ARG A 1 599 ? 20.899 -13.659 25.285 1.00 89.75 599 ARG A O 1
ATOM 4547 N N . ASP A 1 600 ? 21.740 -11.994 26.535 1.00 86.44 600 ASP A N 1
ATOM 4548 C CA . ASP A 1 600 ? 20.700 -11.003 26.228 1.00 86.44 600 ASP A CA 1
ATOM 4549 C C . ASP A 1 600 ? 20.977 -10.343 24.863 1.00 86.44 600 ASP A C 1
ATOM 4551 O O . ASP A 1 600 ? 22.110 -9.954 24.561 1.00 86.44 600 ASP A O 1
ATOM 4555 N N . ASP A 1 601 ? 19.943 -10.222 24.028 1.00 75.50 601 ASP A N 1
ATOM 4556 C CA . ASP A 1 601 ? 19.982 -9.464 22.771 1.00 75.50 601 ASP A CA 1
ATOM 4557 C C . ASP A 1 601 ? 19.822 -7.975 23.115 1.00 75.50 601 ASP A C 1
ATOM 4559 O O . ASP A 1 601 ? 18.718 -7.515 23.424 1.00 75.50 601 ASP A O 1
ATOM 4563 N N . ARG A 1 602 ? 20.956 -7.266 23.187 1.00 57.41 602 ARG A N 1
ATOM 4564 C CA . ARG A 1 602 ? 21.061 -5.899 23.727 1.00 57.41 602 ARG A CA 1
ATOM 4565 C C . ARG A 1 602 ? 20.254 -4.846 22.979 1.00 57.41 602 ARG A C 1
ATOM 4567 O O . ARG A 1 602 ? 20.339 -4.808 21.732 1.00 57.41 602 ARG A O 1
#

Sequence (602 aa):
MPLNVIVVMDPIAHIKIAKDTTFAMLLEAQRRGHALHYVRPGGLALEGGVAVAWTAPLQVRDDPAGWYELGAFSRTEFGPGQVVLMRKDPPVDAEYVYDTQVLDVAAAAGACVVNNPQGLRDYNEKLAALLFPQCCPPTLVSRDAKALKAFALEHGQAVLKPLDGMGGRSIFRSGQGDPNLNVILETLTDGGRKLALAQKFIPDITAGDKRILLVDGEPVDYCLARIPQGDEFRGNLAAGGRGEGRPLSERDRWIAAQVGPEMKRRGMRFVGLDVIGDFLTEVNVTSPTCVRELDAQYGLNIAGRSALMDAAPAVLAPPPREAQRLGATIALSVLVHALLILGVGFAVKGDAPLVPTLEVIFSQTRTALTPKQADFLAAASQEGGGEHDRAQRPRDNQAGIVPQAQSGISPVPQQQQPAAPVPPPQARVVSSRNGQDTVALAQSRPTPLQPTPDAPLTAREQRDAEMARLAAEVHLRSAQYAKRPNRKFVSASTREYAYASYLRAWVDRAEQVGNLNYPDEARQRRLGGQVVISVGVRRDGSVESSRVLKSSGTPLLDEAALRVIQLAQPFPPLPDSDDQIDILQVTRTWVFLPGGELRDDR

Organism: NCBI:txid1002370

Radius of gyration: 40.46 Å; chains: 1; bounding box: 72×115×142 Å

Secondary structure (DSSP, 8-state):
---EEEEEES-GGG--TTT-HHHHHHHHHHHTTPEEEEEEEEEEEEETTEEEEEEEEEEE-S-TT--EEE---EEEE--TTEEEEEEPPSP--HHHHHHHHHHHHHHHTT-EEES-HHHHHH--TTTGGGG-GGGSPSEEEES-HHHHHHHHHHTSEEEEEESS--TTTT-EEEETT-TTHHHHHHHHHTTTTS-EEEEE--GGGGG-EEEEEEETTEEEEEEEEEE--TT-----GGGTPEEEEEEPPHHHHHHHHHHHHHHHHTT--EEEEEEETTEEEEEE-SS---HHHHHHHHT--STTSHHHHS------PPPPPHHHHHHHHHHHHHHHHHHHHHH--------PPPPPP-----------------------------------PPPPPPPPPPPPSS----------PPPPPPPPPP------------PPPPP-PPPPPPPPTTPPPPHHHHHHHHHHHHHHHHHHHHHHHTTSPPEEEEETT---HHHHHHHHHHHHHHHHHHHHT--HHHHHTT--EEEEEEEEEETTS-EEEEEEEE--S-HHHHHHHHHHHHHTPSPPPPPP-TT--SEEEEEEEEEEETTTEEEE--

pLDDT: mean 78.21, std 21.86, range [24.75, 98.69]